Protein AF-A0A9K3LLN4-F1 (afdb_monomer_lite)

Sequence (697 aa):
MDDMETRKLQQKESVYRKLYSSILQKHKGVLQQPEQPSSLSDVDDNVFDAEQQLLNRIFQTEVQNLLLGVGTTAFSFALLRTAKTRAMASVFGEAKAKALVEANVRAKQVGTEGIQNRVAFFVESMFSVWVGYRSYDYASHHRSDASWDAVAEIPLCQGRSRISEALCPEWIETTKTQVPGPFWEALKSGKLRDQRFGRFNLIRSDSEFCRAFPASVAAGDLHTPHKSPALTKVLDNRSAFKLDPKHEQPMGTWTSEEIRDAVDEHVMLTWAPGKARHNVPIITHGEGVYVFDDKGKKYLDWTSQAVCSNIGYTVPDNVVEGTVRQMKELPFIYGGLGITEVRARLASLVSDILPGDLTGMVFPSSGSEANEAAIMCARRYTGKFKVINWYRSYHGGTTNSQQATGDFRRWFGGDNVPGFVKAFAPYPLFWDYAGDNEAERTQMALNMLEEQILNEGPDTIALIQFESVIRGGGVIMPPPGYMQGVRAICDKYDILMHCDEVMVGFGRTGKLFGFQNYEGVIPDIVTAAKGITSAILPLSMMACRKHIMDGFEDKPLGWGSTYQAHPVAMACAYENLKYMIKEDILGHVQELEPVFEDCMRTLTESHPSIKQYRHVGMFGCFDAHLPNGENPQLQHTAVHEAFVKYRMAYTENGLIGLLRAPHLHVAPPLTITKDELLDGFDRQDRALYALDEGLGY

Radius of gyration: 35.05 Å; chains: 1; bounding box: 98×74×72 Å

Foldseek 3Di:
DPPPVVVVVVVVVVVVCCVVVCVCVVCVVVPDDDDDDPDDVVVVVSVVVVVVVVVVVVCVPVVVVVCVVVVVVVVLVVCLVPDDLVRVCVVPNNVVSVVSVVVVVVVVVPDPPVVVVVVVVVVVVVLVVVLVVVLVVVVVPDPDDDDVVNSCPPVSVVDDDPVCVVPDPPNVVVVVPPDDPVVVVCVVVPPPDDDDDPDPPPDDDPPVVVVPPPPPPPDDDDDDDPPPPDCPDPDPPVDDDDDDVVVVDDPPPDDPVNVLVCCLPPNDDDPDDSVCSNPDFAWDAWDFQWTAGPVRFIFGAFCLFVLFLQRTGPQDPQLVVLLVVLCVPPQDDFVVVDDDPLLVLLLVVVCVQAPDQQRFKWKDQAQLQLVVLVQLLLCVLLVAFAEEEEALAARDDDDVRLLNGNDPSVPVVPNPDPRYHYDYACDDDPDFADDPDLVVSLVRSLVRVLVVCVVVDLSRASAYEYACFGPSVFRDHRGACNLVSVVVSCVVSVHFYEHEQQNVACQQQLGNGSQVVHPPHDGQKYKYWRQLLSVPGRMIMITGGPVSNVSPPPHHSPDDDRCMPRSSSSSSSSSSSVVCVVVVLSVLLVVCQVVLVVLQVVLCVVFPQWDDKDDGRQKIKTAGAAPVRHRPDDQPDPDQVLVVQLVVLLVVLRHDYDDGPPMGIGRTHSSDDSVNSVSSSVSSSRSSVSSRVSSPD

Organism: NCBI:txid303405

Structure (mmCIF, N/CA/C/O backbone):
data_AF-A0A9K3LLN4-F1
#
_entry.id   AF-A0A9K3LLN4-F1
#
loop_
_atom_site.group_PDB
_atom_site.id
_atom_site.type_symbol
_atom_site.label_atom_id
_atom_site.label_alt_id
_atom_site.label_comp_id
_atom_site.label_asym_id
_atom_site.label_entity_id
_atom_site.label_seq_id
_atom_site.pdbx_PDB_ins_code
_atom_site.Cartn_x
_atom_site.Cartn_y
_atom_site.Cartn_z
_atom_site.occupancy
_atom_site.B_iso_or_equiv
_atom_site.auth_seq_id
_atom_site.auth_comp_id
_atom_site.auth_asym_id
_atom_site.auth_atom_id
_atom_site.pdbx_PDB_model_num
ATOM 1 N N . MET A 1 1 ? 38.030 -4.067 -28.777 1.00 45.84 1 MET A N 1
ATOM 2 C CA . MET A 1 1 ? 38.423 -2.964 -27.881 1.00 45.84 1 MET A CA 1
ATOM 3 C C . MET A 1 1 ? 38.460 -3.507 -26.455 1.00 45.84 1 MET A C 1
ATOM 5 O O . MET A 1 1 ? 37.719 -3.031 -25.617 1.00 45.84 1 MET A O 1
ATOM 9 N N . ASP A 1 2 ? 39.286 -4.538 -26.214 1.00 53.22 2 ASP A N 1
ATOM 10 C CA . ASP A 1 2 ? 39.353 -5.227 -24.910 1.00 53.22 2 ASP A CA 1
ATOM 11 C C . ASP A 1 2 ? 40.707 -5.941 -24.661 1.00 53.22 2 ASP A C 1
ATOM 13 O O . ASP A 1 2 ? 40.797 -7.010 -24.073 1.00 53.22 2 ASP A O 1
ATOM 17 N N . ASP A 1 3 ? 41.805 -5.359 -25.159 1.00 50.94 3 ASP A N 1
ATOM 18 C CA . ASP A 1 3 ? 43.177 -5.844 -24.884 1.00 50.94 3 ASP A CA 1
ATOM 19 C C . ASP A 1 3 ? 44.032 -4.762 -24.192 1.00 50.94 3 ASP A C 1
ATOM 21 O O . ASP A 1 3 ? 45.150 -5.003 -23.754 1.00 50.94 3 ASP A O 1
ATOM 25 N N . MET A 1 4 ? 43.519 -3.534 -24.039 1.00 41.00 4 MET A N 1
ATOM 26 C CA . MET A 1 4 ? 44.280 -2.434 -23.428 1.00 41.00 4 MET A CA 1
ATOM 27 C C . MET A 1 4 ? 43.935 -2.222 -21.951 1.00 41.00 4 MET A C 1
ATOM 29 O O . MET A 1 4 ? 44.827 -1.935 -21.157 1.00 41.00 4 MET A O 1
ATOM 33 N N . GLU A 1 5 ? 42.668 -2.384 -21.569 1.00 45.88 5 GLU A N 1
ATOM 34 C CA . GLU A 1 5 ? 42.227 -2.346 -20.168 1.00 45.88 5 GLU A CA 1
ATOM 35 C C . GLU A 1 5 ? 42.692 -3.595 -19.418 1.00 45.88 5 GLU A C 1
ATOM 37 O O . GLU A 1 5 ? 43.318 -3.467 -18.369 1.00 45.88 5 GLU A O 1
ATOM 42 N N . THR A 1 6 ? 42.546 -4.780 -20.017 1.00 43.56 6 THR A N 1
ATOM 43 C CA . THR A 1 6 ? 43.042 -6.057 -19.479 1.00 43.56 6 THR A CA 1
ATOM 44 C C . THR A 1 6 ? 44.563 -6.055 -19.311 1.00 43.56 6 THR A C 1
ATOM 46 O O . THR A 1 6 ? 45.062 -6.449 -18.258 1.00 43.56 6 THR A O 1
ATOM 49 N N . ARG A 1 7 ? 45.323 -5.493 -20.267 1.00 44.88 7 ARG A N 1
ATOM 50 C CA . ARG A 1 7 ? 46.773 -5.281 -20.100 1.00 44.88 7 ARG A CA 1
ATOM 51 C C . ARG A 1 7 ? 47.098 -4.248 -19.028 1.00 44.88 7 ARG A C 1
ATOM 53 O O . ARG A 1 7 ? 48.045 -4.459 -18.284 1.00 44.88 7 ARG A O 1
ATOM 60 N N . LYS A 1 8 ? 46.331 -3.161 -18.890 1.00 43.81 8 LYS A N 1
ATOM 61 C CA . LYS A 1 8 ? 46.535 -2.169 -17.816 1.00 43.81 8 LYS A CA 1
ATOM 62 C C . LYS A 1 8 ? 46.208 -2.735 -16.432 1.00 43.81 8 LYS A C 1
ATOM 64 O O . LYS A 1 8 ? 46.910 -2.405 -15.479 1.00 43.81 8 LYS A O 1
ATOM 69 N N . LEU A 1 9 ? 45.202 -3.599 -16.319 1.00 41.81 9 LEU A N 1
ATOM 70 C CA . LEU A 1 9 ? 44.839 -4.310 -15.091 1.00 41.81 9 LEU A CA 1
ATOM 71 C C . LEU A 1 9 ? 45.871 -5.382 -14.738 1.00 41.81 9 LEU A C 1
ATOM 73 O O . LEU A 1 9 ? 46.361 -5.373 -13.617 1.00 41.81 9 LEU A O 1
ATOM 77 N N . GLN A 1 10 ? 46.315 -6.203 -15.694 1.00 42.91 10 GLN A N 1
ATOM 78 C CA . GLN A 1 10 ? 47.393 -7.179 -15.481 1.00 42.91 10 GLN A CA 1
ATOM 79 C C . GLN A 1 10 ? 48.743 -6.508 -15.188 1.00 42.91 10 GLN A C 1
ATOM 81 O O . GLN A 1 10 ? 49.535 -7.016 -14.397 1.00 42.91 10 GLN A O 1
ATOM 86 N N . GLN A 1 11 ? 49.013 -5.337 -15.773 1.00 42.19 11 GLN A N 1
ATOM 87 C CA . GLN A 1 11 ? 50.222 -4.560 -15.503 1.00 42.19 11 GLN A CA 1
ATOM 88 C C . GLN A 1 11 ? 50.150 -3.873 -14.131 1.00 42.19 11 GLN A C 1
ATOM 90 O O . GLN A 1 11 ? 51.150 -3.863 -13.418 1.00 42.19 11 GLN A O 1
ATOM 95 N N . LYS A 1 12 ? 48.974 -3.392 -13.701 1.00 39.78 12 LYS A N 1
ATOM 96 C CA . LYS A 1 12 ? 48.747 -2.925 -12.323 1.00 39.78 12 LYS A CA 1
ATOM 97 C C . LYS A 1 12 ? 48.844 -4.073 -11.320 1.00 39.78 12 LYS A C 1
ATOM 99 O O . LYS A 1 12 ? 49.557 -3.927 -10.337 1.00 39.78 12 LYS A O 1
ATOM 104 N N . GLU A 1 13 ? 48.230 -5.224 -11.577 1.00 40.66 13 GLU A N 1
ATOM 105 C CA . GLU A 1 13 ? 48.307 -6.403 -10.706 1.00 40.66 13 GLU A CA 1
ATOM 106 C C . GLU A 1 13 ? 49.742 -6.952 -10.629 1.00 40.66 13 GLU A C 1
ATOM 108 O O . GLU A 1 13 ? 50.214 -7.300 -9.552 1.00 40.66 13 GLU A O 1
ATOM 113 N N . SER A 1 14 ? 50.493 -6.939 -11.735 1.00 39.62 14 SER A N 1
ATOM 114 C CA . SER A 1 14 ? 51.924 -7.276 -11.773 1.00 39.62 14 SER A CA 1
ATOM 115 C C . SER A 1 14 ? 52.773 -6.307 -10.944 1.00 39.62 14 SER A C 1
ATOM 117 O O . SER A 1 14 ? 53.675 -6.739 -10.223 1.00 39.62 14 SER A O 1
ATOM 119 N N . VAL A 1 15 ? 52.475 -5.005 -11.006 1.00 41.75 15 VAL A N 1
ATOM 120 C CA . VAL A 1 15 ? 53.147 -3.970 -10.208 1.00 41.75 15 VAL A CA 1
ATOM 121 C C . VAL A 1 15 ? 52.791 -4.121 -8.731 1.00 41.75 15 VAL A C 1
ATOM 123 O O . VAL A 1 15 ? 53.699 -4.108 -7.909 1.00 41.75 15 VAL A O 1
ATOM 126 N N . TYR A 1 16 ? 51.524 -4.362 -8.386 1.00 37.97 16 TYR A N 1
ATOM 127 C CA . TYR A 1 16 ? 51.094 -4.602 -7.007 1.00 37.97 16 TYR A CA 1
ATOM 128 C C . TYR A 1 16 ? 51.654 -5.910 -6.447 1.00 37.97 16 TYR A C 1
ATOM 130 O O . TYR A 1 16 ? 52.176 -5.900 -5.340 1.00 37.97 16 TYR A O 1
ATOM 138 N N . ARG A 1 17 ? 51.671 -7.012 -7.209 1.00 41.34 17 ARG A N 1
ATOM 139 C CA . ARG A 1 17 ? 52.311 -8.270 -6.788 1.00 41.34 17 ARG A CA 1
ATOM 140 C C . ARG A 1 17 ? 53.820 -8.115 -6.636 1.00 41.34 17 ARG A C 1
ATOM 142 O O . ARG A 1 17 ? 54.366 -8.641 -5.673 1.00 41.34 17 ARG A O 1
ATOM 149 N N . LYS A 1 18 ? 54.509 -7.379 -7.518 1.00 42.81 18 LYS A N 1
ATOM 150 C CA . LYS A 1 18 ? 55.945 -7.073 -7.361 1.00 42.81 18 LYS A CA 1
ATOM 151 C C . LYS A 1 18 ? 56.214 -6.153 -6.175 1.00 42.81 18 LYS A C 1
ATOM 153 O O . LYS A 1 18 ? 57.194 -6.374 -5.474 1.00 42.81 18 LYS A O 1
ATOM 158 N N . LEU A 1 19 ? 55.356 -5.165 -5.925 1.00 39.47 19 LEU A N 1
ATOM 159 C CA . LEU A 1 19 ? 55.466 -4.255 -4.786 1.00 39.47 19 LEU A CA 1
ATOM 160 C C . LEU A 1 19 ? 55.216 -5.007 -3.473 1.00 39.47 19 LEU A C 1
ATOM 162 O O . LEU A 1 19 ? 56.023 -4.909 -2.559 1.00 39.47 19 LEU A O 1
ATOM 166 N N . TYR A 1 20 ? 54.181 -5.845 -3.421 1.00 39.69 20 TYR A N 1
ATOM 167 C CA . TYR A 1 20 ? 53.827 -6.673 -2.269 1.00 39.69 20 TYR A CA 1
ATOM 168 C C . TYR A 1 20 ? 54.875 -7.761 -1.996 1.00 39.69 20 TYR A C 1
ATOM 170 O O . TYR A 1 20 ? 55.318 -7.924 -0.864 1.00 39.69 2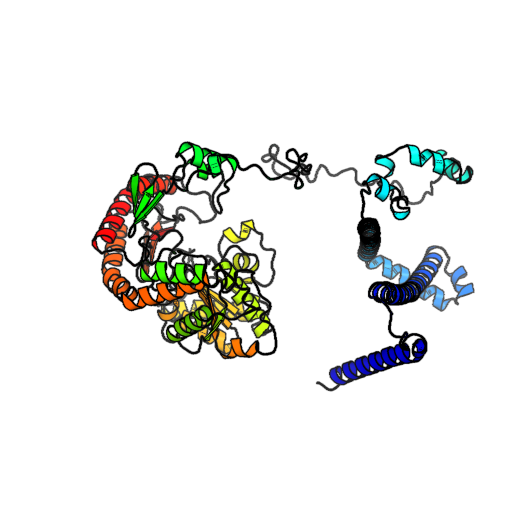0 TYR A O 1
ATOM 178 N N . SER A 1 21 ? 55.371 -8.437 -3.039 1.00 42.38 21 SER A N 1
ATOM 179 C CA . SER A 1 21 ? 56.458 -9.422 -2.918 1.00 42.38 21 SER A CA 1
ATOM 180 C C . SER A 1 21 ? 57.780 -8.759 -2.526 1.00 42.38 21 SER A C 1
ATOM 182 O O . SER A 1 21 ? 58.512 -9.313 -1.719 1.00 42.38 21 SER A O 1
ATOM 184 N N . SER A 1 22 ? 58.078 -7.559 -3.038 1.00 43.12 22 SER A N 1
ATOM 185 C CA . SER A 1 22 ? 59.253 -6.765 -2.650 1.00 43.12 22 SER A CA 1
ATOM 186 C C . SER A 1 22 ? 59.165 -6.315 -1.193 1.00 43.12 22 SER A C 1
ATOM 188 O O . SER A 1 22 ? 60.145 -6.430 -0.468 1.00 43.12 22 SER A O 1
ATOM 190 N N . ILE A 1 23 ? 57.987 -5.894 -0.724 1.00 40.91 23 ILE A N 1
ATOM 191 C CA . ILE A 1 23 ? 57.738 -5.556 0.683 1.00 40.91 23 ILE A CA 1
ATOM 192 C C . ILE A 1 23 ? 57.921 -6.803 1.566 1.00 40.91 23 ILE A C 1
ATOM 194 O O . ILE A 1 23 ? 58.717 -6.771 2.501 1.00 40.91 23 ILE A O 1
ATOM 198 N N . LEU A 1 24 ? 57.299 -7.935 1.223 1.00 41.50 24 LEU A N 1
ATOM 199 C CA . LEU A 1 24 ? 57.447 -9.195 1.966 1.00 41.50 24 LEU A CA 1
ATOM 200 C C . LEU A 1 24 ? 58.887 -9.730 1.967 1.00 41.50 24 LEU A C 1
ATOM 202 O O . LEU A 1 24 ? 59.358 -10.246 2.975 1.00 41.50 24 LEU A O 1
ATOM 206 N N . GLN A 1 25 ? 59.617 -9.592 0.859 1.00 45.81 25 GLN A N 1
ATOM 207 C CA . GLN A 1 25 ? 60.992 -10.075 0.726 1.00 45.81 25 GLN A CA 1
ATOM 208 C C . GLN A 1 25 ? 62.002 -9.146 1.423 1.00 45.81 25 GLN A C 1
ATOM 210 O O . GLN A 1 25 ? 62.984 -9.628 1.984 1.00 45.81 25 GLN A O 1
ATOM 215 N N . LYS A 1 26 ? 61.742 -7.831 1.449 1.00 41.00 26 LYS A N 1
ATOM 216 C CA . LYS A 1 26 ? 62.571 -6.810 2.119 1.00 41.00 26 LYS A CA 1
ATOM 217 C C . LYS A 1 26 ? 62.335 -6.758 3.634 1.00 41.00 26 LYS A C 1
ATOM 219 O O . LYS A 1 26 ? 63.223 -6.335 4.368 1.00 41.00 26 LYS A O 1
ATOM 224 N N . HIS A 1 27 ? 61.186 -7.254 4.095 1.00 43.16 27 HIS A N 1
ATOM 225 C CA . HIS A 1 27 ? 60.826 -7.383 5.511 1.00 43.16 27 HIS A CA 1
ATOM 226 C C . HIS A 1 27 ? 60.763 -8.848 5.991 1.00 43.16 27 HIS A C 1
ATOM 228 O O . HIS A 1 27 ? 60.268 -9.133 7.078 1.00 43.16 27 HIS A O 1
ATOM 234 N N . LYS A 1 28 ? 61.340 -9.783 5.217 1.00 40.53 28 LYS A N 1
ATOM 235 C CA . LYS A 1 28 ? 61.323 -11.235 5.477 1.00 40.53 28 LYS A CA 1
ATOM 236 C C . LYS A 1 28 ? 61.975 -11.644 6.806 1.00 40.53 28 LYS A C 1
ATOM 238 O O . LYS A 1 28 ? 61.633 -12.688 7.344 1.00 40.53 28 LYS A O 1
ATOM 243 N N . GLY A 1 29 ? 62.883 -10.825 7.341 1.00 44.72 29 GLY A N 1
ATOM 244 C CA . GLY A 1 29 ? 63.505 -11.031 8.657 1.00 44.72 29 GLY A CA 1
ATOM 245 C C . GLY A 1 29 ? 62.633 -10.632 9.854 1.00 44.72 29 GLY A C 1
ATOM 246 O O . GLY A 1 29 ? 63.043 -10.863 10.981 1.00 44.72 29 GLY A O 1
ATOM 247 N N . VAL A 1 30 ? 61.457 -10.036 9.619 1.00 44.38 30 VAL A N 1
ATOM 248 C CA . VAL A 1 30 ? 60.496 -9.634 10.667 1.00 44.38 30 VAL A CA 1
ATOM 249 C C . VAL A 1 30 ? 59.235 -10.514 10.644 1.00 44.38 30 VAL A C 1
ATOM 251 O O . VAL A 1 30 ? 58.499 -10.561 11.616 1.00 44.38 30 VAL A O 1
ATOM 254 N N . LEU A 1 31 ? 59.011 -11.279 9.566 1.00 42.66 31 LEU A N 1
ATOM 255 C CA . LEU A 1 31 ? 57.914 -12.254 9.446 1.00 42.66 31 LEU A CA 1
ATOM 256 C C . LEU A 1 31 ? 58.374 -13.711 9.666 1.00 42.66 31 LEU A C 1
ATOM 258 O O . LEU A 1 31 ? 57.793 -14.635 9.096 1.00 42.66 31 LEU A O 1
ATOM 262 N N . GLN A 1 32 ? 59.426 -13.943 10.460 1.00 41.88 32 GLN A N 1
ATOM 263 C CA . GLN A 1 32 ? 59.764 -15.291 10.932 1.00 41.88 32 GLN A CA 1
ATOM 264 C C . GLN A 1 32 ? 59.151 -15.541 12.311 1.00 41.88 32 GLN A C 1
ATOM 266 O O . GLN A 1 32 ? 59.236 -14.700 13.197 1.00 41.88 32 GLN A O 1
ATOM 271 N N . GLN A 1 33 ? 58.491 -16.698 12.410 1.00 49.41 33 GLN A N 1
ATOM 272 C CA . GLN A 1 33 ? 57.628 -17.149 13.502 1.00 49.41 33 GLN A CA 1
ATOM 273 C C . GLN A 1 33 ? 58.242 -16.890 14.887 1.00 49.41 33 GLN A C 1
ATOM 275 O O . GLN A 1 33 ? 59.347 -17.382 15.132 1.00 49.41 33 GLN A O 1
ATOM 280 N N . PRO A 1 34 ? 57.545 -16.196 15.808 1.00 37.59 34 PRO A N 1
ATOM 281 C CA . PRO A 1 34 ? 57.909 -16.282 17.208 1.00 37.59 34 PRO A CA 1
ATOM 282 C C . PRO A 1 34 ? 57.614 -17.704 17.696 1.00 37.59 34 PRO A C 1
ATOM 284 O O . PRO A 1 34 ? 56.634 -18.330 17.281 1.00 37.59 34 PRO A O 1
ATOM 287 N N . GLU A 1 35 ? 58.494 -18.220 18.549 1.00 45.16 35 GLU A N 1
ATOM 288 C CA . GLU A 1 35 ? 58.287 -19.450 19.314 1.00 45.16 35 GLU A CA 1
ATOM 289 C C . GLU A 1 35 ? 56.880 -19.473 19.931 1.00 45.16 35 GLU A C 1
ATOM 291 O O . GLU A 1 35 ? 56.334 -18.422 20.271 1.00 45.16 35 GLU A O 1
ATOM 296 N N . GLN A 1 36 ? 56.276 -20.665 20.044 1.00 39.28 36 GLN A N 1
ATOM 297 C CA . GLN A 1 36 ? 54.913 -20.802 20.562 1.00 39.28 36 GLN A CA 1
ATOM 298 C C . GLN A 1 36 ? 54.763 -20.050 21.898 1.00 39.28 36 GLN A C 1
ATOM 300 O O . GLN A 1 36 ? 55.460 -20.394 22.856 1.00 39.28 36 GLN A O 1
ATOM 305 N N . PRO A 1 37 ? 53.866 -19.049 21.977 1.00 41.31 37 PRO A N 1
ATOM 306 C CA . PRO A 1 37 ? 53.702 -18.265 23.187 1.00 41.31 37 PRO A CA 1
ATOM 307 C C . PRO A 1 37 ? 53.102 -19.138 24.284 1.00 41.31 37 PRO A C 1
ATOM 309 O O . PRO A 1 37 ? 52.173 -19.914 24.052 1.00 41.31 37 PRO A O 1
ATOM 312 N N . SER A 1 38 ? 53.632 -19.010 25.496 1.00 45.72 38 SER A N 1
ATOM 313 C CA . SER A 1 38 ? 53.190 -19.778 26.661 1.00 45.72 38 SER A CA 1
ATOM 314 C C . SER A 1 38 ? 51.865 -19.273 27.256 1.00 45.72 38 SER A C 1
ATOM 316 O O . SER A 1 38 ? 51.318 -19.947 28.131 1.00 45.72 38 SER A O 1
ATOM 318 N N . SER A 1 39 ? 51.310 -18.142 26.783 1.00 41.19 39 SER A N 1
ATOM 319 C CA . SER A 1 39 ? 49.963 -17.671 27.145 1.00 41.19 39 SER A CA 1
ATOM 320 C C . SER A 1 39 ? 49.337 -16.682 26.135 1.00 41.19 39 SER A C 1
ATOM 322 O O . SER A 1 39 ? 50.029 -16.083 25.315 1.00 41.19 39 SER A O 1
ATOM 324 N N . LEU A 1 40 ? 48.007 -16.512 26.204 1.00 35.72 40 LEU A N 1
ATOM 325 C CA . LEU A 1 40 ? 47.181 -15.703 25.286 1.00 35.72 40 LEU A CA 1
ATOM 326 C C . LEU A 1 40 ? 47.374 -14.178 25.398 1.00 35.72 40 LEU A C 1
ATOM 328 O O . LEU A 1 40 ? 46.961 -13.474 24.485 1.00 35.72 40 LEU A O 1
ATOM 332 N N . SER A 1 41 ? 47.994 -13.658 26.462 1.00 41.00 41 SER A N 1
ATOM 333 C CA . SER A 1 41 ? 48.254 -12.214 26.593 1.00 41.00 41 SER A CA 1
ATOM 334 C C . SER A 1 41 ? 49.433 -11.727 25.746 1.00 41.00 41 SER A C 1
ATOM 336 O O . SER A 1 41 ? 49.483 -10.555 25.406 1.00 41.00 41 SER A O 1
ATOM 338 N N . ASP A 1 42 ? 50.347 -12.618 25.346 1.00 38.88 42 ASP A N 1
ATOM 339 C CA . ASP A 1 42 ? 51.563 -12.247 24.600 1.00 38.88 42 ASP A CA 1
ATOM 340 C C . ASP A 1 42 ? 51.350 -12.189 23.068 1.00 38.88 42 ASP A C 1
ATOM 342 O O . ASP A 1 42 ? 52.259 -11.829 22.313 1.00 38.88 42 ASP A O 1
ATOM 346 N N . VAL A 1 43 ? 50.156 -12.560 22.587 1.00 39.09 43 VAL A N 1
ATOM 347 C CA . VAL A 1 43 ? 49.797 -12.583 21.155 1.00 39.09 43 VAL A CA 1
ATOM 348 C C . VAL A 1 43 ? 49.253 -11.230 20.678 1.00 39.09 43 VAL A C 1
ATOM 350 O O . VAL A 1 43 ? 49.524 -10.849 19.541 1.00 39.09 43 VAL A O 1
ATOM 353 N N . ASP A 1 44 ? 48.556 -10.480 21.536 1.00 42.16 44 ASP A N 1
ATOM 354 C CA . ASP A 1 44 ? 47.950 -9.193 21.164 1.00 42.16 44 ASP A CA 1
ATOM 355 C C . ASP A 1 44 ? 48.986 -8.054 21.099 1.00 42.16 44 ASP A C 1
ATOM 357 O O . ASP A 1 44 ? 48.994 -7.284 20.136 1.00 42.16 44 ASP A O 1
ATOM 361 N N . ASP A 1 45 ? 49.938 -8.000 22.036 1.00 39.88 45 ASP A N 1
ATOM 362 C CA . ASP A 1 45 ? 50.925 -6.909 22.101 1.00 39.88 45 ASP A CA 1
ATOM 363 C C . ASP A 1 45 ? 51.927 -6.936 20.927 1.00 39.88 45 ASP A C 1
ATOM 365 O O . ASP A 1 45 ? 52.300 -5.896 20.380 1.00 39.88 45 ASP A O 1
ATOM 369 N N . ASN A 1 46 ? 52.317 -8.128 20.461 1.00 40.50 46 ASN A N 1
ATOM 370 C CA . ASN A 1 46 ? 53.291 -8.280 19.371 1.00 40.50 46 ASN A CA 1
ATOM 371 C C . ASN A 1 46 ? 52.700 -8.013 17.974 1.00 40.50 46 ASN A C 1
ATOM 373 O O . ASN A 1 46 ? 53.413 -7.565 17.071 1.00 40.50 46 ASN A O 1
ATOM 377 N N . VAL A 1 47 ? 51.404 -8.276 17.775 1.00 40.38 47 VAL A N 1
ATOM 378 C CA . VAL A 1 47 ? 50.694 -7.962 16.520 1.00 40.38 47 VAL A CA 1
ATOM 379 C C . VAL A 1 47 ? 50.413 -6.460 16.435 1.00 40.38 47 VAL A C 1
ATOM 381 O O . VAL A 1 47 ? 50.603 -5.852 15.378 1.00 40.38 47 VAL A O 1
ATOM 384 N N . PHE A 1 48 ? 50.070 -5.841 17.564 1.00 41.50 48 PHE A N 1
ATOM 385 C CA . PHE A 1 48 ? 49.791 -4.412 17.660 1.00 41.50 48 PHE A CA 1
ATOM 386 C C . PHE A 1 48 ? 51.035 -3.537 17.407 1.00 41.50 48 PHE A C 1
ATOM 388 O O . PHE A 1 48 ? 50.965 -2.547 16.669 1.00 41.50 48 PHE A O 1
ATOM 395 N N . ASP A 1 49 ? 52.208 -3.936 17.912 1.00 42.72 49 ASP A N 1
ATOM 396 C CA . ASP A 1 49 ? 53.472 -3.221 17.671 1.00 42.72 49 ASP A CA 1
ATOM 397 C C . ASP A 1 49 ? 53.943 -3.300 16.204 1.00 42.72 49 ASP A C 1
ATOM 399 O O . ASP A 1 49 ? 54.518 -2.344 15.662 1.00 42.72 49 ASP A O 1
ATOM 403 N N . ALA A 1 50 ? 53.657 -4.409 15.514 1.00 42.38 50 ALA A N 1
ATOM 404 C CA . ALA A 1 50 ? 53.975 -4.577 14.097 1.00 42.38 50 ALA A CA 1
ATOM 405 C C . ALA A 1 50 ? 53.087 -3.700 13.188 1.00 42.38 50 ALA A C 1
ATOM 407 O O . ALA A 1 50 ? 53.582 -3.109 12.219 1.00 42.38 50 ALA A O 1
ATOM 408 N N . GLU A 1 51 ? 51.801 -3.550 13.518 1.00 41.44 51 GLU A N 1
ATOM 409 C CA . GLU A 1 51 ? 50.868 -2.665 12.805 1.00 41.44 51 GLU A CA 1
ATOM 410 C C . GLU A 1 51 ? 51.184 -1.173 13.036 1.00 41.44 51 GLU A C 1
ATOM 412 O O . GLU A 1 51 ? 51.198 -0.383 12.083 1.00 41.44 51 GLU A O 1
ATOM 417 N N . GLN A 1 52 ? 51.558 -0.792 14.264 1.00 42.12 52 GLN A N 1
ATOM 418 C CA . GLN A 1 52 ? 52.034 0.555 14.624 1.00 42.12 52 GLN A CA 1
ATOM 419 C C . GLN A 1 52 ? 53.273 0.991 13.820 1.00 42.12 52 GLN A C 1
ATOM 421 O O . GLN A 1 52 ? 53.348 2.125 13.329 1.00 42.12 52 GLN A O 1
ATOM 426 N N . GLN A 1 53 ? 54.256 0.103 13.638 1.00 43.66 53 GLN A N 1
ATOM 427 C CA . GLN A 1 53 ? 55.484 0.425 12.898 1.00 43.66 53 GLN A CA 1
ATOM 428 C C . GLN A 1 53 ? 55.262 0.552 11.382 1.00 43.66 53 GLN A C 1
ATOM 430 O O . GLN A 1 53 ? 55.933 1.361 10.725 1.00 43.66 53 GLN A O 1
ATOM 435 N N . LEU A 1 54 ? 54.309 -0.200 10.822 1.00 41.09 54 LEU A N 1
ATOM 436 C CA . LEU A 1 54 ? 53.928 -0.119 9.411 1.00 41.09 54 LEU A CA 1
ATOM 437 C C . LEU A 1 54 ? 53.186 1.193 9.106 1.00 41.09 54 LEU A C 1
ATOM 439 O O . LEU A 1 54 ? 53.536 1.894 8.151 1.00 41.09 54 LEU A O 1
ATOM 443 N N . LEU A 1 55 ? 52.231 1.573 9.960 1.00 38.44 55 LEU A N 1
ATOM 444 C CA . LEU A 1 55 ? 51.474 2.822 9.839 1.00 38.44 55 LEU A CA 1
ATOM 445 C C . LEU A 1 55 ? 52.373 4.062 9.970 1.00 38.44 55 LEU A C 1
ATOM 447 O O . LEU A 1 55 ? 52.273 4.979 9.153 1.00 38.44 55 LEU A O 1
ATOM 451 N N . ASN A 1 56 ? 53.326 4.066 10.909 1.00 41.94 56 ASN A N 1
ATOM 452 C CA . ASN A 1 56 ? 54.264 5.182 11.082 1.00 41.94 56 ASN A CA 1
ATOM 453 C C . ASN A 1 56 ? 55.185 5.409 9.864 1.00 41.94 56 ASN A C 1
ATOM 455 O O . ASN A 1 56 ? 55.515 6.555 9.546 1.00 41.94 56 ASN A O 1
ATOM 459 N N . ARG A 1 57 ? 55.579 4.357 9.129 1.00 40.03 57 ARG A N 1
ATOM 460 C CA . ARG A 1 57 ? 56.412 4.512 7.915 1.00 40.03 57 ARG A CA 1
ATOM 461 C C . ARG A 1 57 ? 55.617 4.932 6.681 1.00 40.03 57 ARG A C 1
ATOM 463 O O . ARG A 1 57 ? 56.145 5.697 5.869 1.00 40.03 57 ARG A O 1
ATOM 470 N N . ILE A 1 58 ? 54.362 4.497 6.551 1.00 38.41 58 ILE A N 1
ATOM 471 C CA . ILE A 1 58 ? 53.442 4.990 5.511 1.00 38.41 58 ILE A CA 1
ATOM 472 C C . ILE A 1 58 ? 53.203 6.494 5.712 1.00 38.41 58 ILE A C 1
ATOM 474 O O . ILE A 1 58 ? 53.341 7.273 4.768 1.00 38.41 58 ILE A O 1
ATOM 478 N N . PHE A 1 59 ? 52.978 6.915 6.961 1.00 37.25 59 PHE A N 1
ATOM 479 C CA . PHE A 1 59 ? 52.768 8.316 7.325 1.00 37.25 59 PHE A CA 1
ATOM 480 C C . PHE A 1 59 ? 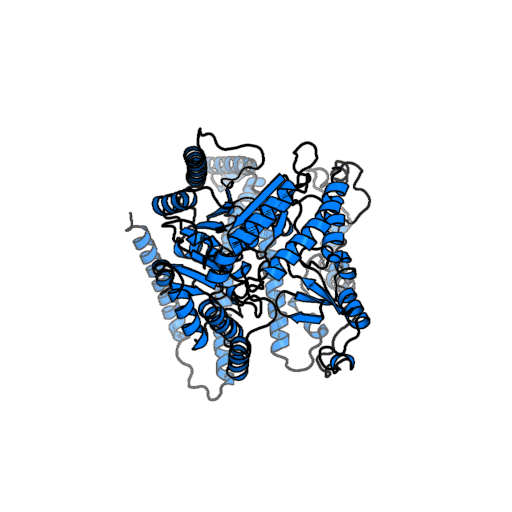53.992 9.199 7.029 1.00 37.25 59 PHE A C 1
ATOM 482 O O . PHE A 1 59 ? 53.847 10.277 6.463 1.00 37.25 59 PHE A O 1
ATOM 489 N N . GLN A 1 60 ? 55.215 8.743 7.328 1.00 39.88 60 GLN A N 1
ATOM 490 C CA . GLN A 1 60 ? 56.425 9.521 7.025 1.00 39.88 60 GLN A CA 1
ATOM 491 C C . GLN A 1 60 ? 56.719 9.649 5.520 1.00 39.88 60 GLN A C 1
ATOM 493 O O . GLN A 1 60 ? 57.186 10.700 5.086 1.00 39.88 60 GLN A O 1
ATOM 498 N N . THR A 1 61 ? 56.429 8.620 4.718 1.00 37.78 61 THR A N 1
ATOM 499 C CA . THR A 1 61 ? 56.833 8.573 3.299 1.00 37.78 61 THR A CA 1
ATOM 500 C C . THR A 1 61 ? 55.841 9.296 2.377 1.00 37.78 61 THR A C 1
ATOM 502 O O . THR A 1 61 ? 56.251 10.020 1.470 1.00 37.78 61 THR A O 1
ATOM 505 N N . GLU A 1 62 ? 54.534 9.159 2.614 1.00 38.44 62 GLU A N 1
ATOM 506 C CA . GLU A 1 62 ? 53.489 9.817 1.810 1.00 38.44 62 GLU A CA 1
ATOM 507 C C . GLU A 1 62 ? 53.370 11.314 2.149 1.00 38.44 62 GLU A C 1
ATOM 509 O O . GLU A 1 62 ? 53.282 12.151 1.248 1.00 38.44 62 GLU A O 1
ATOM 514 N N . VAL A 1 63 ? 53.478 11.686 3.433 1.00 39.66 63 VAL A N 1
ATOM 515 C CA . VAL A 1 63 ? 53.391 13.089 3.879 1.00 39.66 63 VAL A CA 1
ATOM 516 C C . VAL A 1 63 ? 54.638 13.893 3.484 1.00 39.66 63 VAL A C 1
ATOM 518 O O . VAL A 1 63 ? 54.497 15.045 3.073 1.00 39.66 63 VAL A O 1
ATOM 521 N N . GLN A 1 64 ? 55.850 13.313 3.503 1.00 36.38 64 GLN A N 1
ATOM 522 C CA . GLN A 1 64 ? 57.046 13.998 2.978 1.00 36.38 64 GLN A CA 1
ATOM 523 C C . GLN A 1 64 ? 56.969 14.241 1.467 1.00 36.38 64 GLN A C 1
ATOM 525 O O . GLN A 1 64 ? 57.338 15.325 1.016 1.00 36.38 64 GLN A O 1
ATOM 530 N N . ASN A 1 65 ? 56.461 13.284 0.684 1.00 34.78 65 ASN A N 1
ATOM 531 C CA . ASN A 1 65 ? 56.319 13.442 -0.767 1.00 34.78 65 ASN A CA 1
ATOM 532 C C . ASN A 1 65 ? 55.246 14.484 -1.134 1.00 34.78 65 ASN A C 1
ATOM 534 O O . ASN A 1 65 ? 55.445 15.269 -2.066 1.00 34.78 65 ASN A O 1
ATOM 538 N N . LEU A 1 66 ? 54.159 14.571 -0.355 1.00 34.94 66 LEU A N 1
ATOM 539 C CA . LEU A 1 66 ? 53.138 15.612 -0.505 1.00 34.94 66 LEU A CA 1
ATOM 540 C C . LEU A 1 66 ? 53.677 17.004 -0.116 1.00 34.94 66 LEU A C 1
ATOM 542 O O . LEU A 1 66 ? 53.461 17.980 -0.835 1.00 34.94 66 LEU A O 1
ATOM 546 N N . LEU A 1 67 ? 54.438 17.102 0.980 1.00 34.78 67 LEU A N 1
ATOM 547 C CA . LEU A 1 67 ? 55.052 18.356 1.440 1.00 34.78 67 LEU A CA 1
ATOM 548 C C . LEU A 1 67 ? 56.176 18.847 0.510 1.00 34.78 67 LEU A C 1
ATOM 550 O O . LEU A 1 67 ? 56.296 20.054 0.293 1.00 34.78 67 LEU A O 1
ATOM 554 N N . LEU A 1 68 ? 56.959 17.948 -0.098 1.00 34.53 68 LEU A N 1
ATOM 555 C CA . LEU A 1 68 ? 57.993 18.290 -1.088 1.00 34.53 68 LEU A CA 1
ATOM 556 C C . LEU A 1 68 ? 57.392 18.798 -2.409 1.00 34.53 68 LEU A C 1
ATOM 558 O O . LEU A 1 68 ? 57.923 19.749 -2.993 1.00 34.53 68 LEU A O 1
ATOM 562 N N . GLY A 1 69 ? 56.261 18.235 -2.853 1.00 34.66 69 GLY A N 1
ATOM 563 C CA . GLY A 1 69 ? 55.535 18.714 -4.037 1.00 34.66 69 GLY A CA 1
ATOM 564 C C . GLY A 1 69 ? 54.823 20.058 -3.815 1.00 34.66 69 GLY A C 1
ATOM 565 O O . GLY A 1 69 ? 54.822 20.927 -4.691 1.00 34.66 69 GLY A O 1
ATOM 566 N N . VAL A 1 70 ? 54.277 20.286 -2.617 1.00 37.16 70 VAL A N 1
ATOM 567 C CA . VAL A 1 70 ? 53.594 21.544 -2.262 1.00 37.16 70 VAL A CA 1
ATOM 568 C C . VAL A 1 70 ? 54.600 22.665 -1.959 1.00 37.16 70 VAL A C 1
ATOM 570 O O . VAL A 1 70 ? 54.396 23.807 -2.377 1.00 37.16 70 VAL A O 1
ATOM 573 N N . GLY A 1 71 ? 55.729 22.350 -1.317 1.00 33.25 71 GLY A N 1
ATOM 574 C CA . GLY A 1 71 ? 56.774 23.318 -0.967 1.00 33.25 71 GLY A CA 1
ATOM 575 C C . GLY A 1 71 ? 57.531 23.881 -2.176 1.00 33.25 71 GLY A C 1
ATOM 576 O O . GLY A 1 71 ? 57.758 25.088 -2.256 1.00 33.25 71 GLY A O 1
ATOM 577 N N . THR A 1 72 ? 57.860 23.044 -3.166 1.00 35.38 72 THR A N 1
ATOM 578 C CA . THR A 1 72 ? 58.525 23.484 -4.413 1.00 35.38 72 THR A CA 1
ATOM 579 C C . THR A 1 72 ? 57.625 24.365 -5.281 1.00 35.38 72 THR A C 1
ATOM 581 O O . THR A 1 72 ? 58.089 25.348 -5.867 1.00 35.38 72 THR A O 1
ATOM 584 N N . THR A 1 73 ? 56.324 24.075 -5.303 1.00 38.53 73 THR A N 1
ATOM 585 C CA . THR A 1 73 ? 55.310 24.875 -6.004 1.00 38.53 73 THR A CA 1
ATOM 586 C C . THR A 1 73 ? 55.084 26.222 -5.307 1.00 38.53 73 THR A C 1
ATOM 588 O O . THR A 1 73 ? 55.111 27.265 -5.960 1.00 38.53 73 THR A O 1
ATOM 591 N N . ALA A 1 74 ? 54.969 26.246 -3.974 1.00 36.53 74 ALA A N 1
ATOM 592 C CA . ALA A 1 74 ? 54.804 27.479 -3.197 1.00 36.53 74 ALA A CA 1
ATOM 593 C C . ALA A 1 74 ? 56.028 28.414 -3.274 1.00 36.53 74 ALA A C 1
ATOM 595 O O . ALA A 1 74 ? 55.866 29.627 -3.416 1.00 36.53 74 ALA A O 1
ATOM 596 N N . PHE A 1 75 ? 57.249 27.867 -3.246 1.00 37.47 75 PHE A N 1
ATOM 597 C CA . PHE A 1 75 ? 58.491 28.649 -3.332 1.00 37.47 75 PHE A CA 1
ATOM 598 C C . PHE A 1 75 ? 58.692 29.260 -4.729 1.00 37.47 75 PHE A C 1
ATOM 600 O O . PHE A 1 75 ? 59.063 30.428 -4.865 1.00 37.47 75 PHE A O 1
ATOM 607 N N . SER A 1 76 ? 58.347 28.497 -5.772 1.00 38.75 76 SER A N 1
ATOM 608 C CA . SER A 1 76 ? 58.374 28.946 -7.168 1.00 38.75 76 SER A CA 1
ATOM 609 C C . SER A 1 76 ? 57.343 30.058 -7.424 1.00 38.75 76 SER A C 1
ATOM 611 O O . SER A 1 76 ? 57.656 31.057 -8.073 1.00 38.75 76 SER A O 1
ATOM 613 N N . PHE A 1 77 ? 56.138 29.951 -6.846 1.00 41.81 77 PHE A N 1
ATOM 614 C CA . PHE A 1 77 ? 55.098 30.988 -6.920 1.00 41.81 77 PHE A CA 1
ATOM 615 C C . PHE A 1 77 ? 55.421 32.243 -6.095 1.00 41.81 77 PHE A C 1
ATOM 617 O O . PHE A 1 77 ? 55.096 33.353 -6.521 1.00 41.81 77 PHE A O 1
ATOM 624 N N . ALA A 1 78 ? 56.087 32.102 -4.946 1.00 41.44 78 ALA A N 1
ATOM 625 C CA . ALA A 1 78 ? 56.521 33.232 -4.125 1.00 41.44 78 ALA A CA 1
ATOM 626 C C . ALA A 1 78 ? 57.594 34.087 -4.826 1.00 41.44 78 ALA A C 1
ATOM 628 O O . ALA A 1 78 ? 57.487 35.319 -4.825 1.00 41.44 78 ALA A O 1
ATOM 629 N N . LEU A 1 79 ? 58.567 33.452 -5.496 1.00 41.03 79 LEU A N 1
ATOM 630 C CA . LEU A 1 79 ? 59.567 34.138 -6.327 1.00 41.03 79 LEU A CA 1
ATOM 631 C C . LEU A 1 79 ? 58.927 34.837 -7.538 1.00 41.03 79 LEU A C 1
ATOM 633 O O . LEU A 1 79 ? 59.234 35.997 -7.816 1.00 41.03 79 LEU A O 1
ATOM 637 N N . LEU A 1 80 ? 57.975 34.177 -8.207 1.00 42.56 80 LEU A N 1
ATOM 638 C CA . LEU A 1 80 ? 57.225 34.733 -9.342 1.00 42.56 80 LEU A CA 1
ATOM 639 C C . LEU A 1 80 ? 56.374 35.955 -8.992 1.00 42.56 80 LEU A C 1
ATOM 641 O O . LEU A 1 80 ? 56.101 36.796 -9.850 1.00 42.56 80 LEU A O 1
ATOM 645 N N . ARG A 1 81 ? 55.929 36.045 -7.737 1.00 42.62 81 ARG A N 1
ATOM 646 C CA . ARG A 1 81 ? 55.076 37.130 -7.244 1.00 42.62 81 ARG A CA 1
ATOM 647 C C . ARG A 1 81 ? 55.867 38.383 -6.861 1.00 42.62 81 ARG A C 1
ATOM 649 O O . ARG A 1 81 ? 55.269 39.453 -6.781 1.00 42.62 81 ARG A O 1
ATOM 656 N N . THR A 1 82 ? 57.173 38.263 -6.614 1.00 46.03 82 THR A N 1
ATOM 657 C CA . THR A 1 82 ? 57.989 39.337 -6.015 1.00 46.03 82 THR A CA 1
ATOM 658 C C . THR A 1 82 ? 59.219 39.746 -6.830 1.00 46.03 82 THR A C 1
ATOM 660 O O . THR A 1 82 ? 59.674 40.882 -6.692 1.00 46.03 82 THR A O 1
ATOM 663 N N . ALA A 1 83 ? 59.738 38.901 -7.723 1.00 47.47 83 ALA A N 1
ATOM 664 C CA . ALA A 1 83 ? 60.926 39.216 -8.515 1.00 47.47 83 ALA A CA 1
ATOM 665 C C . ALA A 1 83 ? 60.581 39.891 -9.859 1.00 47.47 83 ALA A C 1
ATOM 667 O O . ALA A 1 83 ? 59.713 39.442 -10.604 1.00 47.47 83 ALA A O 1
ATOM 668 N N . LYS A 1 84 ? 61.298 40.967 -10.221 1.00 50.78 84 LYS A N 1
ATOM 669 C CA . LYS A 1 84 ? 61.224 41.558 -11.574 1.00 50.78 84 LYS A CA 1
ATOM 670 C C . LYS A 1 84 ? 61.826 40.585 -12.598 1.00 50.78 84 LYS A C 1
ATOM 672 O O . LYS A 1 84 ? 62.788 39.893 -12.279 1.00 50.78 84 LYS A O 1
ATOM 677 N N . THR A 1 85 ? 61.347 40.589 -13.845 1.00 49.59 85 THR A N 1
ATOM 678 C CA . THR A 1 85 ? 61.780 39.662 -14.918 1.00 49.59 85 THR A CA 1
ATOM 679 C C . THR A 1 85 ? 63.304 39.576 -15.074 1.00 49.59 85 THR A C 1
ATOM 681 O O . THR A 1 85 ? 63.829 38.491 -15.290 1.00 49.59 85 THR A O 1
ATOM 684 N N . ARG A 1 86 ? 64.037 40.681 -14.859 1.00 45.22 86 ARG A N 1
ATOM 685 C CA . ARG A 1 86 ? 65.514 40.706 -14.855 1.00 45.22 86 ARG A CA 1
ATOM 686 C C . ARG A 1 86 ? 66.161 39.893 -13.724 1.00 45.22 86 ARG A C 1
ATOM 688 O O . ARG A 1 86 ? 67.179 39.261 -13.964 1.00 45.22 86 ARG A O 1
ATOM 695 N N . ALA A 1 87 ? 65.572 39.879 -12.528 1.00 49.56 87 ALA A N 1
ATOM 696 C CA . ALA A 1 87 ? 66.065 39.092 -11.393 1.00 49.56 87 ALA A CA 1
ATOM 697 C C . ALA A 1 87 ? 65.773 37.590 -11.556 1.00 49.56 87 ALA A C 1
ATOM 699 O O . ALA A 1 87 ? 66.515 36.756 -11.054 1.00 49.56 87 ALA A O 1
ATOM 700 N N . MET A 1 88 ? 64.719 37.231 -12.296 1.00 46.59 88 MET A N 1
ATOM 701 C CA . MET A 1 88 ? 64.474 35.836 -12.683 1.00 46.59 88 MET A CA 1
ATOM 702 C C . MET A 1 88 ? 65.321 35.410 -13.889 1.00 46.59 88 MET A C 1
ATOM 704 O O . MET A 1 88 ? 65.753 34.262 -13.951 1.00 46.59 88 MET A O 1
ATOM 708 N N . ALA A 1 89 ? 65.621 36.327 -14.815 1.00 45.97 89 ALA A N 1
ATOM 709 C CA . ALA A 1 89 ? 66.485 36.061 -15.965 1.00 45.97 89 ALA A CA 1
ATOM 710 C C . ALA A 1 89 ? 67.926 35.726 -15.551 1.00 45.97 89 ALA A C 1
ATOM 712 O O . ALA A 1 89 ? 68.540 34.866 -16.178 1.00 45.97 89 ALA A O 1
ATOM 713 N N . SER A 1 90 ? 68.441 36.327 -14.471 1.00 40.44 90 SER A N 1
ATOM 714 C CA . SER A 1 90 ? 69.767 35.997 -13.930 1.00 40.44 90 SER A CA 1
ATOM 715 C C . SER A 1 90 ? 69.846 34.613 -13.277 1.00 40.44 90 SER A C 1
ATOM 717 O O . SER A 1 90 ? 70.941 34.082 -13.140 1.00 40.44 90 SER A O 1
ATOM 719 N N . VAL A 1 91 ? 68.713 34.029 -12.870 1.00 41.78 91 VAL A N 1
ATOM 720 C CA . VAL A 1 91 ? 68.665 32.713 -12.204 1.00 41.78 91 VAL A CA 1
ATOM 721 C C . VAL A 1 91 ? 68.253 31.597 -13.173 1.00 41.78 91 VAL A C 1
ATOM 723 O O . VAL A 1 91 ? 68.766 30.487 -13.083 1.00 41.78 91 VAL A O 1
ATOM 726 N N . PHE A 1 92 ? 67.355 31.877 -14.123 1.00 43.59 92 PHE A N 1
ATOM 727 C CA . PHE A 1 92 ? 66.730 30.850 -14.971 1.00 43.59 92 PHE A CA 1
ATOM 728 C C . PHE A 1 92 ? 66.811 31.120 -16.485 1.00 43.59 92 PHE A C 1
ATOM 730 O O . PHE A 1 92 ? 66.301 30.319 -17.272 1.00 43.59 92 PHE A O 1
ATOM 737 N N . GLY A 1 93 ? 67.441 32.222 -16.906 1.00 46.44 93 GLY A N 1
ATOM 738 C CA . GLY A 1 93 ? 67.515 32.656 -18.304 1.00 46.44 93 GLY A CA 1
ATOM 739 C C . GLY A 1 93 ? 66.278 33.437 -18.768 1.00 46.44 93 GLY A C 1
ATOM 740 O O . GLY A 1 93 ? 65.155 33.227 -18.304 1.00 46.44 93 GLY A O 1
ATOM 741 N N . GLU A 1 94 ? 66.476 34.368 -19.701 1.00 47.00 94 GLU A N 1
ATOM 742 C CA . GLU A 1 94 ? 65.489 35.410 -20.029 1.00 47.00 94 GLU A CA 1
ATOM 743 C C . GLU A 1 94 ? 64.197 34.863 -20.669 1.00 47.00 94 GLU A C 1
ATOM 745 O O . GLU A 1 94 ? 63.098 35.301 -20.325 1.00 47.00 94 GLU A O 1
ATOM 750 N N . ALA A 1 95 ? 64.299 33.833 -21.516 1.00 48.25 95 ALA A N 1
ATOM 751 C CA . ALA A 1 95 ? 63.142 33.191 -22.149 1.00 48.25 95 ALA A CA 1
ATOM 752 C C . ALA A 1 95 ? 62.248 32.442 -21.139 1.00 48.25 95 ALA A C 1
ATOM 754 O O . ALA A 1 95 ? 61.020 32.521 -21.199 1.00 48.25 95 ALA A O 1
ATOM 755 N N . LYS A 1 96 ? 62.861 31.757 -20.165 1.00 44.75 96 LYS A N 1
ATOM 756 C CA . LYS A 1 96 ? 62.157 30.976 -19.134 1.00 44.75 96 LYS A CA 1
ATOM 757 C C . LYS A 1 96 ? 61.484 31.881 -18.103 1.00 44.75 96 LYS A C 1
ATOM 759 O O . LYS A 1 96 ? 60.360 31.615 -17.681 1.00 44.75 96 LYS A O 1
ATOM 764 N N . ALA A 1 97 ? 62.135 32.993 -17.763 1.00 50.00 97 ALA A N 1
ATOM 765 C CA . ALA A 1 97 ? 61.568 34.023 -16.899 1.00 50.00 97 ALA A CA 1
ATOM 766 C C . ALA A 1 97 ? 60.305 34.663 -17.505 1.00 50.00 97 ALA A C 1
ATOM 768 O O . ALA A 1 97 ? 59.354 34.954 -16.781 1.00 50.00 97 ALA A O 1
ATOM 769 N N . LYS A 1 98 ? 60.263 34.845 -18.831 1.00 52.31 98 LYS A N 1
ATOM 770 C CA . LYS A 1 98 ? 59.114 35.439 -19.531 1.00 52.31 98 LYS A CA 1
ATOM 771 C C . LYS A 1 98 ? 57.891 34.506 -19.548 1.00 52.31 98 LYS A C 1
ATOM 773 O O . LYS A 1 98 ? 56.791 34.946 -19.225 1.00 52.31 98 LYS A O 1
ATOM 778 N N . ALA A 1 99 ? 58.101 33.211 -19.803 1.00 48.12 99 ALA A N 1
ATOM 779 C CA . ALA A 1 99 ? 57.037 32.199 -19.822 1.00 48.12 99 ALA A CA 1
ATOM 780 C C . ALA A 1 99 ? 56.344 32.012 -18.457 1.00 48.12 99 ALA A C 1
ATOM 782 O O . ALA A 1 99 ? 55.126 31.844 -18.382 1.00 48.12 99 ALA A O 1
ATOM 783 N N . LEU A 1 100 ? 57.099 32.079 -17.356 1.00 46.59 100 LEU A N 1
ATOM 784 C CA . LEU A 1 100 ? 56.532 31.932 -16.012 1.00 46.59 100 LEU A CA 1
ATOM 785 C C . LEU A 1 100 ? 55.686 33.149 -15.590 1.00 46.59 100 LEU A C 1
ATOM 787 O O . LEU A 1 100 ? 54.691 32.998 -14.880 1.00 46.59 100 LEU A O 1
ATOM 791 N N . VAL A 1 101 ? 56.036 34.353 -16.057 1.00 53.34 101 VAL A N 1
ATOM 792 C CA . VAL A 1 101 ? 55.233 35.564 -15.821 1.00 53.34 101 VAL A CA 1
ATOM 793 C C . VAL A 1 101 ? 53.900 35.494 -16.578 1.00 53.34 101 VAL A C 1
ATOM 795 O O . VAL A 1 101 ? 52.859 35.806 -15.998 1.00 53.34 101 VAL A O 1
ATOM 798 N N . GLU A 1 102 ? 53.895 35.015 -17.825 1.00 50.09 102 GLU A N 1
ATOM 799 C CA . GLU A 1 102 ? 52.666 34.818 -18.615 1.00 50.09 102 GLU A CA 1
ATOM 800 C C . GLU A 1 102 ? 51.734 33.751 -18.011 1.00 50.09 102 GLU A C 1
ATOM 802 O O . GLU A 1 102 ? 50.515 33.939 -17.972 1.00 50.09 102 GLU A O 1
ATOM 807 N N . ALA A 1 103 ? 52.287 32.666 -17.457 1.00 47.47 103 ALA A N 1
ATOM 808 C CA . ALA A 1 103 ? 51.514 31.630 -16.767 1.00 47.47 103 ALA A CA 1
ATOM 809 C C . ALA A 1 103 ? 50.801 32.156 -15.504 1.00 47.47 103 ALA A C 1
ATOM 811 O O . ALA A 1 103 ? 49.653 31.799 -15.243 1.00 47.47 103 ALA A O 1
ATOM 812 N N . ASN A 1 104 ? 51.444 33.053 -14.749 1.00 47.62 104 ASN A N 1
ATOM 813 C CA . ASN A 1 104 ? 50.857 33.683 -13.560 1.00 47.62 104 ASN A CA 1
ATOM 814 C C . ASN A 1 104 ? 49.698 34.639 -13.915 1.00 47.62 104 ASN A C 1
ATOM 816 O O . ASN A 1 104 ? 48.706 34.723 -13.191 1.00 47.62 104 ASN A O 1
ATOM 820 N N . VAL A 1 105 ? 49.793 35.338 -15.052 1.00 50.12 105 VAL A N 1
ATOM 821 C CA . VAL A 1 105 ? 48.701 36.185 -15.563 1.00 50.12 105 VAL A CA 1
ATOM 822 C C . VAL A 1 105 ? 47.500 35.330 -15.975 1.00 50.12 105 VAL A C 1
ATOM 824 O O . VAL A 1 105 ? 46.375 35.656 -15.601 1.00 50.12 105 VAL A O 1
ATOM 827 N N . ARG A 1 106 ? 47.733 34.197 -16.651 1.00 42.53 106 ARG A N 1
ATOM 828 C CA . ARG A 1 106 ? 46.673 33.236 -17.001 1.00 42.53 106 ARG A CA 1
ATOM 829 C C . ARG A 1 106 ? 46.033 32.585 -15.779 1.00 42.53 106 ARG A C 1
ATOM 831 O O . ARG A 1 106 ? 44.817 32.523 -15.715 1.00 42.53 106 ARG A O 1
ATOM 838 N N . ALA A 1 107 ? 46.803 32.164 -14.777 1.00 44.00 107 ALA A N 1
ATOM 839 C CA . ALA A 1 107 ? 46.257 31.527 -13.573 1.00 44.00 107 ALA A CA 1
ATOM 840 C C . ALA A 1 107 ? 45.292 32.442 -12.791 1.00 44.00 107 ALA A C 1
ATOM 842 O O . ALA A 1 107 ? 44.290 31.976 -12.253 1.00 44.00 107 ALA A O 1
ATOM 843 N N . LYS A 1 108 ? 45.545 33.758 -12.782 1.00 44.56 108 LYS A N 1
ATOM 844 C CA . LYS A 1 108 ? 44.639 34.747 -12.175 1.00 44.56 108 LYS A CA 1
ATOM 845 C C . LYS A 1 108 ? 43.326 34.934 -12.938 1.00 44.56 108 LYS A C 1
ATOM 847 O O . LYS A 1 108 ? 42.349 35.349 -12.329 1.00 44.56 108 LYS A O 1
ATOM 852 N N . GLN A 1 109 ? 43.286 34.624 -14.233 1.00 41.91 109 GLN A N 1
ATOM 853 C CA . GLN A 1 109 ? 42.068 34.712 -15.046 1.00 41.91 109 GLN A CA 1
ATOM 854 C C . GLN A 1 109 ? 41.107 33.527 -14.827 1.00 41.91 109 GLN A C 1
ATOM 856 O O . GLN A 1 109 ? 39.962 33.616 -15.251 1.00 41.91 109 GLN A O 1
ATOM 861 N N . VAL A 1 110 ? 41.537 32.440 -14.164 1.00 41.91 110 VAL A N 1
ATOM 862 C CA . VAL A 1 110 ? 40.777 31.169 -14.080 1.00 41.91 110 VAL A CA 1
ATOM 863 C C . VAL A 1 110 ? 40.237 30.858 -12.661 1.00 41.91 110 VAL A C 1
ATOM 865 O O . VAL A 1 110 ? 39.656 29.805 -12.448 1.00 41.91 110 VAL A O 1
ATOM 868 N N . GLY A 1 111 ? 40.372 31.764 -11.680 1.00 48.72 111 GLY A N 1
ATOM 869 C CA . GLY A 1 111 ? 39.623 31.724 -10.402 1.00 48.72 111 GLY A CA 1
ATOM 870 C C . GLY A 1 111 ? 39.741 30.442 -9.548 1.00 48.72 111 GLY A C 1
ATOM 871 O O . GLY A 1 111 ? 38.778 29.698 -9.396 1.00 48.72 111 GLY A O 1
ATOM 872 N N . THR A 1 112 ? 40.895 30.189 -8.919 1.00 47.03 112 THR A N 1
ATOM 873 C CA . THR A 1 112 ? 41.190 28.953 -8.153 1.00 47.03 112 THR A CA 1
ATOM 874 C C . THR A 1 112 ? 40.911 28.999 -6.633 1.00 47.03 112 THR A C 1
ATOM 876 O O . THR A 1 112 ? 41.524 28.254 -5.867 1.00 47.03 112 THR A O 1
ATOM 879 N N . GLU A 1 113 ? 39.951 29.803 -6.164 1.00 42.59 113 GLU A N 1
ATOM 880 C CA . GLU A 1 113 ? 39.548 29.863 -4.737 1.00 42.59 113 GLU A CA 1
ATOM 881 C C . GLU A 1 113 ? 38.987 28.530 -4.194 1.00 42.59 113 GLU A C 1
ATOM 883 O O . GLU A 1 113 ? 39.181 28.189 -3.027 1.00 42.59 113 GLU A O 1
ATOM 888 N N . GLY A 1 114 ? 38.369 27.703 -5.044 1.00 41.16 114 GLY A N 1
ATOM 889 C CA . GLY A 1 114 ? 37.744 26.440 -4.625 1.00 41.16 114 GLY A CA 1
ATOM 890 C C . GLY A 1 114 ? 38.711 25.352 -4.136 1.00 41.16 114 GLY A C 1
ATOM 891 O O . GLY A 1 114 ? 38.307 24.470 -3.379 1.00 41.16 114 GLY A O 1
ATOM 892 N N . ILE A 1 115 ? 39.986 25.402 -4.531 1.00 39.47 115 ILE A N 1
ATOM 893 C CA . ILE A 1 115 ? 41.000 24.420 -4.106 1.00 39.47 115 ILE A CA 1
ATOM 894 C C . ILE A 1 115 ? 41.531 24.760 -2.707 1.00 39.47 115 ILE A C 1
ATOM 896 O O . ILE A 1 115 ? 41.819 23.860 -1.922 1.00 39.47 115 ILE A O 1
ATOM 900 N N . GLN A 1 116 ? 41.586 26.046 -2.354 1.00 38.25 116 GLN A N 1
ATOM 901 C CA . GLN A 1 116 ? 42.055 26.503 -1.041 1.00 38.25 116 GLN A CA 1
ATOM 902 C C . GLN A 1 116 ? 41.085 26.097 0.081 1.00 38.25 116 GLN A C 1
ATOM 904 O O . GLN A 1 116 ? 41.521 25.642 1.137 1.00 38.25 116 GLN A O 1
ATOM 909 N N . ASN A 1 117 ? 39.776 26.147 -0.184 1.00 38.53 117 ASN A N 1
ATOM 910 C CA . ASN A 1 117 ? 38.743 25.782 0.791 1.00 38.53 117 ASN A CA 1
ATOM 911 C C . ASN A 1 117 ? 38.684 24.270 1.082 1.00 38.53 117 ASN A C 1
ATOM 913 O O . ASN A 1 117 ? 38.417 23.866 2.212 1.00 38.53 117 ASN A O 1
ATOM 917 N N . ARG A 1 118 ? 38.984 23.414 0.093 1.00 39.41 118 ARG A N 1
ATOM 918 C CA . ARG A 1 118 ? 38.963 21.946 0.266 1.00 39.41 118 ARG A CA 1
ATOM 919 C C . ARG A 1 118 ? 40.142 21.426 1.087 1.00 39.41 118 ARG A C 1
ATOM 921 O O . ARG A 1 118 ? 39.999 20.444 1.807 1.00 39.41 118 ARG A O 1
ATOM 928 N N . VAL A 1 119 ? 41.288 22.099 1.010 1.00 37.88 119 VAL A N 1
ATOM 929 C CA . VAL A 1 119 ? 42.484 21.745 1.788 1.00 37.88 119 VAL A CA 1
ATOM 930 C C . VAL A 1 119 ? 42.307 22.099 3.269 1.00 37.88 119 VAL A C 1
ATOM 932 O O . VAL A 1 119 ? 42.701 21.314 4.124 1.00 37.88 119 VAL A O 1
ATOM 935 N N . ALA A 1 120 ? 41.658 23.224 3.587 1.00 38.19 120 ALA A N 1
ATOM 936 C CA . ALA A 1 120 ? 41.384 23.620 4.973 1.00 38.19 120 ALA A CA 1
ATOM 937 C C . ALA A 1 120 ? 40.445 22.631 5.694 1.00 38.19 120 ALA A C 1
ATOM 939 O O . ALA A 1 120 ? 40.751 22.181 6.796 1.00 38.19 120 ALA A O 1
ATOM 940 N N . PHE A 1 121 ? 39.363 22.213 5.028 1.00 37.88 121 PHE A N 1
ATOM 941 C CA . PHE A 1 121 ? 38.395 21.248 5.563 1.00 37.88 121 PHE A CA 1
ATOM 942 C C . PHE A 1 121 ? 39.007 19.861 5.835 1.00 37.88 121 PHE A C 1
ATOM 944 O O . PHE A 1 121 ? 38.696 19.205 6.833 1.00 37.88 121 PHE A O 1
ATOM 951 N N . PHE A 1 122 ? 39.914 19.414 4.960 1.00 37.19 122 PHE A N 1
ATOM 952 C CA . PHE A 1 122 ? 40.578 18.117 5.097 1.00 37.19 122 PHE A CA 1
ATOM 953 C C . PHE A 1 122 ? 41.547 18.080 6.291 1.00 37.19 122 PHE A C 1
ATOM 955 O O . PHE A 1 122 ? 41.646 17.068 6.980 1.00 37.19 122 PHE A O 1
ATOM 962 N N . VAL A 1 123 ? 42.221 19.196 6.584 1.00 38.03 123 VAL A N 1
ATOM 963 C CA . VAL A 1 123 ? 43.152 19.306 7.719 1.00 38.03 123 VAL A CA 1
ATOM 964 C C . VAL A 1 123 ? 42.411 19.367 9.062 1.00 38.03 123 VAL A C 1
ATOM 966 O O . VAL A 1 123 ? 42.850 18.725 10.014 1.00 38.03 123 VAL A O 1
ATOM 969 N N . GLU A 1 124 ? 41.272 20.062 9.145 1.00 38.03 124 GLU A N 1
ATOM 970 C CA . GLU A 1 124 ? 40.451 20.103 10.370 1.00 38.03 124 GLU A CA 1
ATOM 971 C C . GLU A 1 124 ? 39.854 18.733 10.720 1.00 38.03 124 GLU A C 1
ATOM 973 O O . GLU A 1 124 ? 39.934 18.294 11.868 1.00 38.03 124 GLU A O 1
ATOM 978 N N . SER A 1 125 ? 39.335 18.013 9.723 1.00 37.31 125 SER A N 1
ATOM 979 C CA . SER A 1 125 ? 38.692 16.706 9.926 1.00 37.31 125 SER A CA 1
ATOM 980 C C . SER A 1 125 ? 39.667 15.643 10.454 1.00 37.31 125 SER A C 1
ATOM 982 O O . SER A 1 125 ? 39.318 14.838 11.317 1.00 37.31 125 SER A O 1
ATOM 984 N N . MET A 1 126 ? 40.918 15.666 9.984 1.00 38.06 126 MET A N 1
ATOM 985 C CA . MET A 1 126 ? 41.961 14.725 10.412 1.00 38.06 126 MET A CA 1
ATOM 986 C C . MET A 1 126 ? 42.417 14.955 11.860 1.00 38.06 126 MET A C 1
ATOM 988 O O . MET A 1 126 ? 42.766 14.001 12.555 1.00 38.06 126 MET A O 1
ATOM 992 N N . PHE A 1 127 ? 42.387 16.202 12.338 1.00 39.84 127 PHE A N 1
ATOM 993 C CA . PHE A 1 127 ? 42.796 16.539 13.703 1.00 39.84 127 PHE A CA 1
ATOM 994 C C . PHE A 1 127 ? 41.749 16.090 14.736 1.00 39.84 127 PHE A C 1
ATOM 996 O O . PHE A 1 127 ? 42.100 15.550 15.784 1.00 39.84 127 PHE A O 1
ATOM 1003 N N . SER A 1 128 ? 40.458 16.226 14.415 1.00 38.28 128 SER A N 1
ATOM 1004 C CA . SER A 1 128 ? 39.353 15.799 15.287 1.00 38.28 128 SER A CA 1
ATOM 1005 C C . SER A 1 128 ? 39.266 14.278 15.460 1.00 38.28 128 SER A C 1
ATOM 1007 O O . SER A 1 128 ? 39.028 13.800 16.569 1.00 38.28 128 SER A O 1
ATOM 1009 N N . VAL A 1 129 ? 39.503 13.508 14.393 1.00 37.25 129 VAL A N 1
ATOM 1010 C CA . VAL A 1 129 ? 39.476 12.032 14.432 1.00 37.25 129 VAL A CA 1
ATOM 1011 C C . VAL A 1 129 ? 40.616 11.471 15.287 1.00 37.25 129 VAL A C 1
ATOM 1013 O O . VAL A 1 129 ? 40.423 10.530 16.056 1.00 37.25 129 VAL A O 1
ATOM 1016 N N . TRP A 1 130 ? 41.799 12.075 15.205 1.00 39.12 130 TRP A N 1
ATOM 1017 C CA . TRP A 1 130 ? 42.970 11.618 15.948 1.00 39.12 130 TRP A CA 1
ATOM 1018 C C . TRP A 1 130 ? 42.878 11.888 17.461 1.00 39.12 130 TRP A C 1
ATOM 1020 O O . TRP A 1 130 ? 43.299 11.050 18.261 1.00 39.12 130 TRP A O 1
ATOM 1030 N N . VAL A 1 131 ? 42.261 13.005 17.865 1.00 41.31 131 VAL A N 1
ATOM 1031 C CA . VAL A 1 131 ? 41.975 13.305 19.281 1.00 41.31 131 VAL A CA 1
ATOM 1032 C C . VAL A 1 131 ? 40.943 12.323 19.850 1.00 41.31 131 VAL A C 1
ATOM 1034 O O . VAL A 1 131 ? 41.163 11.769 20.924 1.00 41.31 131 VAL A O 1
ATOM 1037 N N . GLY A 1 132 ? 39.873 12.023 19.102 1.00 42.12 132 GLY A N 1
ATOM 1038 C CA . GLY A 1 132 ? 38.846 11.064 19.528 1.00 42.12 132 GLY A CA 1
ATOM 1039 C C . GLY A 1 132 ? 39.373 9.637 19.729 1.00 42.12 132 GLY A C 1
ATOM 1040 O O . GLY A 1 132 ? 39.013 8.980 20.704 1.00 42.12 132 GLY A O 1
ATOM 1041 N N . TYR A 1 133 ? 40.274 9.174 18.856 1.00 40.81 133 TYR A N 1
ATOM 1042 C CA . TYR A 1 133 ? 40.871 7.836 18.953 1.00 40.81 133 TYR A CA 1
ATOM 1043 C C . TYR A 1 133 ? 41.746 7.664 20.209 1.00 40.81 133 TYR A C 1
ATOM 1045 O O . TYR A 1 133 ? 41.649 6.657 20.905 1.00 40.81 133 TYR A O 1
ATOM 1053 N N . ARG A 1 134 ? 42.556 8.673 20.560 1.00 43.16 134 ARG A N 1
ATOM 1054 C CA . ARG A 1 134 ? 43.426 8.642 21.753 1.00 43.16 134 ARG A CA 1
ATOM 1055 C C . ARG A 1 134 ? 42.650 8.691 23.070 1.00 43.16 134 ARG A C 1
ATOM 1057 O O . ARG A 1 134 ? 43.072 8.068 24.041 1.00 43.16 134 ARG A O 1
ATOM 1064 N N . SER A 1 135 ? 41.526 9.405 23.106 1.00 44.31 135 SER A N 1
ATOM 1065 C CA . SER A 1 135 ? 40.643 9.444 24.278 1.00 44.31 135 SER A CA 1
ATOM 1066 C C . SER A 1 135 ? 39.947 8.102 24.524 1.00 44.31 135 SER A C 1
ATOM 1068 O O . SER A 1 135 ? 39.777 7.708 25.675 1.00 44.31 135 SER A O 1
ATOM 1070 N N . TYR A 1 136 ? 39.582 7.387 23.455 1.00 41.62 136 TYR A N 1
ATOM 1071 C CA . TYR A 1 136 ? 38.981 6.054 23.535 1.00 41.62 136 TYR A CA 1
ATOM 1072 C C . TYR A 1 136 ? 39.983 5.001 24.035 1.00 41.62 136 TYR A C 1
ATOM 1074 O O . TYR A 1 136 ? 39.682 4.263 24.970 1.00 41.62 136 TYR A O 1
ATOM 1082 N N . ASP A 1 137 ? 41.197 5.002 23.478 1.00 42.59 137 ASP A N 1
ATOM 1083 C CA . ASP A 1 137 ? 42.274 4.058 23.807 1.00 42.59 137 ASP A CA 1
ATOM 1084 C C . ASP A 1 137 ? 42.744 4.162 25.276 1.00 42.59 137 ASP A C 1
ATOM 1086 O O . ASP A 1 137 ? 43.035 3.164 25.936 1.00 42.59 137 ASP A O 1
ATOM 1090 N N . TYR A 1 138 ? 42.751 5.375 25.840 1.00 43.47 138 TYR A N 1
ATOM 1091 C CA . TYR A 1 138 ? 43.101 5.601 27.247 1.00 43.47 138 TYR A CA 1
ATOM 1092 C C . TYR A 1 138 ? 42.036 5.058 28.216 1.00 43.47 138 TYR A C 1
ATOM 1094 O O . TYR A 1 138 ? 42.375 4.444 29.233 1.00 43.47 138 TYR A O 1
ATOM 1102 N N . ALA A 1 139 ? 40.754 5.243 27.880 1.00 44.44 139 ALA A N 1
ATOM 1103 C CA . ALA A 1 139 ? 39.620 4.794 28.687 1.00 44.44 139 ALA A CA 1
ATOM 1104 C C . ALA A 1 139 ? 39.435 3.265 28.662 1.00 44.44 139 ALA A C 1
ATOM 1106 O O . ALA A 1 139 ? 38.966 2.689 29.644 1.00 44.44 139 ALA A O 1
ATOM 1107 N N . SER A 1 140 ? 39.820 2.594 27.571 1.00 42.62 140 SER A N 1
ATOM 1108 C CA . SER A 1 140 ? 39.707 1.137 27.436 1.00 42.62 140 SER A CA 1
ATOM 1109 C C . SER A 1 140 ? 40.800 0.356 28.176 1.00 42.62 140 SER A C 1
ATOM 1111 O O . SER A 1 140 ? 40.540 -0.765 28.618 1.00 42.62 140 SER A O 1
ATOM 1113 N N . HIS A 1 141 ? 41.995 0.934 28.350 1.00 44.28 141 HIS A N 1
ATOM 1114 C CA . HIS A 1 141 ? 43.146 0.259 28.970 1.00 44.28 141 HIS A CA 1
ATOM 1115 C C . HIS A 1 141 ? 43.230 0.405 30.503 1.00 44.28 141 HIS A C 1
ATOM 1117 O O . HIS A 1 141 ? 43.820 -0.447 31.164 1.00 44.28 141 HIS A O 1
ATOM 1123 N N . HIS A 1 142 ? 42.603 1.422 31.105 1.00 44.81 142 HIS A N 1
ATOM 1124 C CA . HIS A 1 142 ? 42.678 1.684 32.552 1.00 44.81 142 HIS A CA 1
ATOM 1125 C C . HIS A 1 142 ? 41.368 1.312 33.264 1.00 44.81 142 HIS A C 1
ATOM 1127 O O . HIS A 1 142 ? 40.626 2.184 33.715 1.00 44.81 142 HIS A O 1
ATOM 1133 N N . ARG A 1 143 ? 41.066 0.004 33.347 1.00 49.44 143 ARG A N 1
ATOM 1134 C CA . ARG A 1 143 ? 39.852 -0.569 33.974 1.00 49.44 143 ARG A CA 1
ATOM 1135 C C . ARG A 1 143 ? 39.739 -0.283 35.491 1.00 49.44 143 ARG A C 1
ATOM 1137 O O . ARG A 1 143 ? 39.862 -1.204 36.287 1.00 49.44 143 ARG A O 1
ATOM 1144 N N . SER A 1 144 ? 39.467 0.964 35.880 1.00 45.28 144 SER A N 1
ATOM 1145 C CA . SER A 1 144 ? 38.790 1.390 37.123 1.00 45.28 144 SER A CA 1
ATOM 1146 C C . SER A 1 144 ? 38.745 2.928 37.200 1.00 45.28 144 SER A C 1
ATOM 1148 O O . SER A 1 144 ? 39.794 3.564 37.163 1.00 45.28 144 SER A O 1
ATOM 1150 N N . ASP A 1 145 ? 37.546 3.508 37.324 1.00 48.16 145 ASP A N 1
ATOM 1151 C CA . ASP A 1 145 ? 37.244 4.878 37.795 1.00 48.16 145 ASP A CA 1
ATOM 1152 C C . ASP A 1 145 ? 38.057 6.078 37.248 1.00 48.16 145 ASP A C 1
ATOM 1154 O O . ASP A 1 145 ? 38.273 7.061 37.957 1.00 48.16 145 ASP A O 1
ATOM 1158 N N . ALA A 1 146 ? 38.449 6.085 35.971 1.00 44.19 146 ALA A N 1
ATOM 1159 C CA . ALA A 1 146 ? 38.967 7.307 35.348 1.00 44.19 146 ALA A CA 1
ATOM 1160 C C . ALA A 1 146 ? 37.825 8.322 35.101 1.00 44.19 146 ALA A C 1
ATOM 1162 O O . ALA A 1 146 ? 36.933 8.076 34.286 1.00 44.19 146 ALA A O 1
ATOM 1163 N N . SER A 1 147 ? 37.830 9.465 35.801 1.00 47.78 147 SER A N 1
ATOM 1164 C CA . SER A 1 147 ? 36.899 10.575 35.542 1.00 47.78 147 SER A CA 1
ATOM 1165 C C . SER A 1 147 ? 37.284 11.336 34.264 1.00 47.78 147 SER A C 1
ATOM 1167 O O . SER A 1 147 ? 38.434 11.304 33.825 1.00 47.78 147 SER A O 1
ATOM 1169 N N . TRP A 1 148 ? 36.332 12.060 33.663 1.00 44.44 148 TRP A N 1
ATOM 1170 C CA . TRP A 1 148 ? 36.574 12.922 32.492 1.00 44.44 148 TRP A CA 1
ATOM 1171 C C . TRP A 1 148 ? 37.693 13.958 32.709 1.00 44.44 148 TRP A C 1
ATOM 1173 O O . TRP A 1 148 ? 38.323 14.380 31.741 1.00 44.44 148 TRP A O 1
ATOM 1183 N N . ASP A 1 149 ? 37.999 14.297 33.963 1.00 41.91 149 ASP A N 1
ATOM 1184 C CA . ASP A 1 149 ? 39.115 15.173 34.327 1.00 41.91 149 ASP A CA 1
ATOM 1185 C C . ASP A 1 149 ? 40.477 14.537 33.996 1.00 41.91 149 ASP A C 1
ATOM 1187 O O . ASP A 1 149 ? 41.365 15.216 33.494 1.00 41.91 149 ASP A O 1
ATOM 1191 N N . ALA A 1 150 ? 40.624 13.215 34.146 1.00 45.03 150 ALA A N 1
ATOM 1192 C CA . ALA A 1 150 ? 41.850 12.497 33.782 1.00 45.03 150 ALA A CA 1
ATOM 1193 C C . ALA A 1 150 ? 42.047 12.386 32.255 1.00 45.03 150 ALA A C 1
ATOM 1195 O O . ALA A 1 150 ? 43.175 12.317 31.769 1.00 45.03 150 ALA A O 1
ATOM 1196 N N . VAL A 1 151 ? 40.955 12.409 31.480 1.00 44.25 151 VAL A N 1
ATOM 1197 C CA . VAL A 1 151 ? 40.987 12.458 30.004 1.00 44.25 151 VAL A CA 1
ATOM 1198 C C . VAL A 1 151 ? 41.374 13.860 29.508 1.00 44.25 151 VAL A C 1
ATOM 1200 O O . VAL A 1 151 ? 42.038 13.992 28.477 1.00 44.25 151 VAL A O 1
ATOM 1203 N N . ALA A 1 152 ? 41.008 14.912 30.249 1.00 43.72 152 ALA A N 1
ATOM 1204 C CA . ALA A 1 152 ? 41.366 16.300 29.944 1.00 43.72 152 ALA A CA 1
ATOM 1205 C C . ALA A 1 152 ? 42.862 16.614 30.167 1.00 43.72 152 ALA A C 1
ATOM 1207 O O . ALA A 1 152 ? 43.387 17.564 29.582 1.00 43.72 152 ALA A O 1
ATOM 1208 N N . GLU A 1 153 ? 43.566 15.793 30.951 1.00 39.31 153 GLU A N 1
ATOM 1209 C CA . GLU A 1 153 ? 45.014 15.896 31.173 1.00 39.31 153 GLU A CA 1
ATOM 1210 C C . GLU A 1 153 ? 45.866 15.205 30.088 1.00 39.31 153 GLU A C 1
ATOM 1212 O O . GLU A 1 153 ? 47.093 15.331 30.088 1.00 39.31 153 GLU A O 1
ATOM 1217 N N . ILE A 1 154 ? 45.249 14.530 29.105 1.00 40.69 154 ILE A N 1
ATOM 1218 C CA . ILE A 1 154 ? 45.973 13.926 27.977 1.00 40.69 154 ILE A CA 1
ATOM 1219 C C . ILE A 1 154 ? 46.586 15.045 27.099 1.00 40.69 154 ILE A C 1
ATOM 1221 O O . ILE A 1 154 ? 45.851 15.891 26.579 1.00 40.69 154 ILE A O 1
ATOM 1225 N N . PRO A 1 155 ? 47.913 15.045 26.839 1.00 34.41 155 PRO A N 1
ATOM 1226 C CA . PRO A 1 155 ? 48.636 16.173 26.226 1.00 34.41 155 PRO A CA 1
ATOM 1227 C C . PRO A 1 155 ? 48.128 16.671 24.859 1.00 34.41 155 PRO A C 1
ATOM 1229 O O . PRO A 1 155 ? 48.395 17.809 24.477 1.00 34.41 155 PRO A O 1
ATOM 1232 N N . LEU A 1 156 ? 47.386 15.852 24.106 1.00 35.50 156 LEU A N 1
ATOM 1233 C CA . LEU A 1 156 ? 46.836 16.212 22.789 1.00 35.50 156 LEU A CA 1
ATOM 1234 C C . LEU A 1 156 ? 45.586 17.090 22.856 1.00 35.50 156 LEU A C 1
ATOM 1236 O O . LEU A 1 156 ? 45.317 17.838 21.918 1.00 35.50 156 LEU A O 1
ATOM 1240 N N . CYS A 1 157 ? 44.882 17.083 23.987 1.00 36.03 157 CYS A N 1
ATOM 1241 C CA . CYS A 1 157 ? 43.807 18.031 24.264 1.00 36.03 157 CYS A CA 1
ATOM 1242 C C . CYS A 1 157 ? 44.351 19.439 24.589 1.00 36.03 157 CYS A C 1
ATOM 1244 O O . CYS A 1 157 ? 43.618 20.421 24.495 1.00 36.03 157 CYS A O 1
ATOM 1246 N N . GLN A 1 158 ? 45.646 19.570 24.908 1.00 34.34 158 GLN A N 1
ATOM 1247 C CA . GLN A 1 158 ? 46.272 20.819 25.368 1.00 34.34 158 GLN A CA 1
ATOM 1248 C C . GLN A 1 158 ? 46.919 21.679 24.248 1.00 34.34 158 GLN A C 1
ATOM 1250 O O . GLN A 1 158 ? 47.679 22.608 24.533 1.00 34.34 158 GLN A O 1
ATOM 1255 N N . GLY A 1 159 ? 46.613 21.433 22.964 1.00 31.16 159 GLY A N 1
ATOM 1256 C CA . GLY A 1 159 ? 47.358 21.980 21.812 1.00 31.16 159 GLY A CA 1
ATOM 1257 C C . GLY A 1 159 ? 46.603 22.820 20.760 1.00 31.16 159 GLY A C 1
ATOM 1258 O O . GLY A 1 159 ? 46.651 22.483 19.587 1.00 31.16 159 GLY A O 1
ATOM 1259 N N . ARG A 1 160 ? 46.005 23.957 21.157 1.00 33.62 160 ARG A N 1
ATOM 1260 C CA . ARG A 1 160 ? 45.765 25.216 20.384 1.00 33.62 160 ARG A CA 1
ATOM 1261 C C . ARG A 1 160 ? 44.940 25.189 19.069 1.00 33.62 160 ARG A C 1
ATOM 1263 O O . ARG A 1 160 ? 45.494 25.320 17.979 1.00 33.62 160 ARG A O 1
ATOM 1270 N N . SER A 1 161 ? 43.612 25.293 19.169 1.00 34.56 161 SER A N 1
ATOM 1271 C CA . SER A 1 161 ? 42.790 25.987 18.156 1.00 34.56 161 SER A CA 1
ATOM 1272 C C . SER A 1 161 ? 42.288 27.317 18.738 1.00 34.56 161 SER A C 1
ATOM 1274 O O . SER A 1 161 ? 41.956 27.399 19.918 1.00 34.56 161 SER A O 1
ATOM 1276 N N . ARG A 1 162 ? 42.229 28.388 17.934 1.00 38.28 162 ARG A N 1
ATOM 1277 C CA . ARG A 1 162 ? 41.795 29.749 18.346 1.00 38.28 162 ARG A CA 1
ATOM 1278 C C . ARG A 1 162 ? 40.314 29.856 18.768 1.00 38.28 162 ARG A C 1
ATOM 1280 O O . ARG A 1 162 ? 39.792 30.955 18.901 1.00 38.28 162 ARG A O 1
ATOM 1287 N N . ILE A 1 163 ? 39.640 28.731 18.988 1.00 37.97 163 ILE A N 1
ATOM 1288 C CA . ILE A 1 163 ? 38.277 28.647 19.521 1.00 37.97 163 ILE A CA 1
ATOM 1289 C C . ILE A 1 163 ? 38.304 28.512 21.060 1.00 37.97 163 ILE A C 1
ATOM 1291 O O . ILE A 1 163 ? 37.349 28.911 21.722 1.00 37.97 163 ILE A O 1
ATOM 1295 N N . SER A 1 164 ? 39.414 28.051 21.660 1.00 35.00 164 SER A N 1
ATOM 1296 C CA . SER A 1 164 ? 39.524 27.856 23.119 1.00 35.00 164 SER A CA 1
ATOM 1297 C C . SER A 1 164 ? 39.753 29.143 23.929 1.00 35.00 164 SER A C 1
ATOM 1299 O O . SER A 1 164 ? 39.445 29.176 25.118 1.00 35.00 164 SER A O 1
ATOM 1301 N N . GLU A 1 165 ? 40.239 30.226 23.311 1.00 34.41 165 GLU A N 1
ATOM 1302 C CA . GLU A 1 165 ? 40.499 31.516 23.987 1.00 34.41 165 GLU A CA 1
ATOM 1303 C C . GLU A 1 165 ? 39.223 32.240 24.454 1.00 34.41 165 GLU A C 1
ATOM 1305 O O . GLU A 1 165 ? 39.304 33.185 25.234 1.00 34.41 165 GLU A O 1
ATOM 1310 N N . ALA A 1 166 ? 38.040 31.784 24.037 1.00 39.88 166 ALA A N 1
ATOM 1311 C CA . ALA A 1 166 ? 36.773 32.299 24.548 1.00 39.88 166 ALA A CA 1
ATOM 1312 C C . ALA A 1 166 ? 36.279 31.574 25.818 1.00 39.88 166 ALA A C 1
ATOM 1314 O O . ALA A 1 166 ? 35.292 32.019 26.400 1.00 39.88 166 ALA A O 1
ATOM 1315 N N . LEU A 1 167 ? 36.925 30.475 26.247 1.00 34.94 167 LEU A N 1
ATOM 1316 C CA . LEU A 1 167 ? 36.363 29.569 27.261 1.00 34.94 167 LEU A CA 1
ATOM 1317 C C . LEU A 1 167 ? 37.226 29.306 28.515 1.00 34.94 167 LEU A C 1
ATOM 1319 O O . LEU A 1 167 ? 36.663 28.759 29.458 1.00 34.94 167 LEU A O 1
ATOM 1323 N N . CYS A 1 168 ? 38.517 29.688 28.612 1.00 32.47 168 CYS A N 1
ATOM 1324 C CA . CYS A 1 168 ? 39.275 29.500 29.875 1.00 32.47 168 CYS A CA 1
ATOM 1325 C C . CYS A 1 168 ? 40.553 30.388 30.042 1.00 32.47 168 CYS A C 1
ATOM 1327 O O . CYS A 1 168 ? 41.455 30.285 29.207 1.00 32.47 168 CYS A O 1
ATOM 1329 N N . PRO A 1 169 ? 40.686 31.246 31.086 1.00 35.66 169 PRO A N 1
ATOM 1330 C CA . PRO A 1 169 ? 41.761 32.257 31.197 1.00 35.66 169 PRO A CA 1
ATOM 1331 C C . PRO A 1 169 ? 43.153 31.819 31.709 1.00 35.66 169 PRO A C 1
ATOM 1333 O O . PRO A 1 169 ? 44.129 32.479 31.347 1.00 35.66 169 PRO A O 1
ATOM 1336 N N . GLU A 1 170 ? 43.320 30.765 32.519 1.00 37.59 170 GLU A N 1
ATOM 1337 C CA . GLU A 1 170 ? 44.635 30.486 33.150 1.00 37.59 170 GLU A CA 1
ATOM 1338 C C . GLU A 1 170 ? 45.736 30.031 32.165 1.00 37.59 170 GLU A C 1
ATOM 1340 O O . GLU A 1 170 ? 46.925 30.267 32.382 1.00 37.59 170 GLU A O 1
ATOM 1345 N N . TRP A 1 171 ? 45.370 29.475 31.009 1.00 35.97 171 TRP A N 1
ATOM 1346 C CA . TRP A 1 171 ? 46.319 29.013 29.981 1.00 35.97 171 TRP A CA 1
ATOM 1347 C C . TRP A 1 171 ? 47.040 30.159 29.227 1.00 35.97 171 TRP A C 1
ATOM 1349 O O . TRP A 1 171 ? 48.104 29.983 28.617 1.00 35.97 171 TRP A O 1
ATOM 1359 N N . ILE A 1 172 ? 46.497 31.380 29.307 1.00 36.22 172 ILE A N 1
ATOM 1360 C CA . ILE A 1 172 ? 47.085 32.598 28.728 1.00 36.22 172 ILE A CA 1
ATOM 1361 C C . ILE A 1 172 ? 48.333 33.042 29.506 1.00 36.22 172 ILE A C 1
ATOM 1363 O O . ILE A 1 172 ? 49.232 33.666 28.935 1.00 36.22 172 ILE A O 1
ATOM 1367 N N . GLU A 1 173 ? 48.420 32.734 30.798 1.00 38.25 173 GLU A N 1
ATOM 1368 C CA . GLU A 1 173 ? 49.465 33.283 31.660 1.00 38.25 173 GLU A CA 1
ATOM 1369 C C . GLU A 1 173 ? 50.810 32.569 31.472 1.00 38.25 173 GLU A C 1
ATOM 1371 O O . GLU A 1 173 ? 51.850 33.216 31.345 1.00 38.25 173 GLU A O 1
ATOM 1376 N N . THR A 1 174 ? 50.783 31.248 31.285 1.00 36.69 174 THR A N 1
ATOM 1377 C CA . THR A 1 174 ? 51.978 30.424 31.037 1.00 36.69 174 THR A CA 1
ATOM 1378 C C . THR A 1 174 ? 52.571 30.647 29.642 1.00 36.69 174 THR A C 1
ATOM 1380 O O . THR A 1 174 ? 53.770 30.496 29.429 1.00 36.69 174 THR A O 1
ATOM 1383 N N . THR A 1 175 ? 51.758 31.069 28.670 1.00 33.66 175 THR A N 1
ATOM 1384 C CA . THR A 1 175 ? 52.229 31.349 27.301 1.00 33.66 175 THR A CA 1
ATOM 1385 C C . THR A 1 175 ? 53.010 32.667 27.209 1.00 33.66 175 THR A C 1
ATOM 1387 O O . THR A 1 175 ? 53.883 32.822 26.352 1.00 33.66 175 THR A O 1
ATOM 1390 N N . LYS A 1 176 ? 52.735 33.624 28.104 1.00 36.91 176 LYS A N 1
ATOM 1391 C CA . LYS A 1 176 ? 53.399 34.937 28.131 1.00 36.91 176 LYS A CA 1
ATOM 1392 C C . LYS A 1 176 ? 54.870 34.868 28.550 1.00 36.91 176 LYS A C 1
ATOM 1394 O O . LYS A 1 176 ? 55.608 35.802 28.256 1.00 36.91 176 LYS A O 1
ATOM 1399 N N . THR A 1 177 ? 55.307 33.793 29.205 1.00 38.22 177 THR A N 1
ATOM 1400 C CA . THR A 1 177 ? 56.658 33.695 29.781 1.00 38.22 177 THR A CA 1
ATOM 1401 C C . THR A 1 177 ? 57.701 33.080 28.843 1.00 38.22 177 THR A C 1
ATOM 1403 O O . THR A 1 177 ? 58.889 33.235 29.109 1.00 38.22 177 THR A O 1
ATOM 1406 N N . GLN A 1 178 ? 57.305 32.441 27.730 1.00 35.84 178 GLN A N 1
ATOM 1407 C CA . GLN A 1 178 ? 58.242 31.717 26.844 1.00 35.84 178 GLN A CA 1
ATOM 1408 C C . GLN A 1 178 ? 58.344 32.227 25.396 1.00 35.84 178 GLN A C 1
ATOM 1410 O O . GLN A 1 178 ? 59.096 31.669 24.599 1.00 35.84 178 GLN A O 1
ATOM 1415 N N . VAL A 1 179 ? 57.656 33.313 25.034 1.00 34.59 179 VAL A N 1
ATOM 1416 C CA . VAL A 1 179 ? 57.819 33.956 23.717 1.00 34.59 179 VAL A CA 1
ATOM 1417 C C . VAL A 1 179 ? 58.518 35.306 23.905 1.00 34.59 179 VAL A C 1
ATOM 1419 O O . VAL A 1 179 ? 58.031 36.110 24.703 1.00 34.59 179 VAL A O 1
ATOM 1422 N N . PRO A 1 180 ? 59.629 35.601 23.195 1.00 37.59 180 PRO A N 1
ATOM 1423 C CA . PRO A 1 180 ? 60.380 36.833 23.414 1.00 37.59 180 PRO A CA 1
ATOM 1424 C C . PRO A 1 180 ? 59.508 38.081 23.234 1.00 37.59 180 PRO A C 1
ATOM 1426 O O . PRO A 1 180 ? 58.805 38.235 22.230 1.00 37.59 180 PRO A O 1
ATOM 1429 N N . GLY A 1 181 ? 59.609 39.002 24.196 1.00 39.56 181 GLY A N 1
ATOM 1430 C CA . GLY A 1 181 ? 58.806 40.228 24.293 1.00 39.56 181 GLY A CA 1
ATOM 1431 C C . GLY A 1 181 ? 58.630 41.073 23.014 1.00 39.56 181 GLY A C 1
ATOM 1432 O O . GLY A 1 181 ? 57.534 41.607 22.829 1.00 39.56 181 GLY A O 1
ATOM 1433 N N . PRO A 1 182 ? 59.605 41.174 22.083 1.00 39.06 182 PRO A N 1
ATOM 1434 C CA . PRO A 1 182 ? 59.467 42.019 20.891 1.00 39.06 182 PRO A CA 1
ATOM 1435 C C . PRO A 1 182 ? 58.326 41.620 19.941 1.00 39.06 182 PRO A C 1
ATOM 1437 O O . PRO A 1 182 ? 57.760 42.479 19.265 1.00 39.06 182 PRO A O 1
ATOM 1440 N N . PHE A 1 183 ? 57.954 40.335 19.900 1.00 37.12 183 PHE A N 1
ATOM 1441 C CA . PHE A 1 183 ? 56.851 39.852 19.061 1.00 37.12 183 PHE A CA 1
ATOM 1442 C C . PHE A 1 183 ? 55.492 40.382 19.546 1.00 37.12 183 PHE A C 1
ATOM 1444 O O . PHE A 1 183 ? 54.648 40.796 18.750 1.00 37.12 183 PHE A O 1
ATOM 1451 N N . TRP A 1 184 ? 55.305 40.450 20.865 1.00 40.28 184 TRP A N 1
ATOM 1452 C CA . TRP A 1 184 ? 54.077 40.951 21.478 1.00 40.28 184 TRP A CA 1
ATOM 1453 C C . TRP A 1 184 ? 54.000 42.485 21.483 1.00 40.28 184 TRP A C 1
ATOM 1455 O O . TRP A 1 184 ? 52.913 43.039 21.324 1.00 40.28 184 TRP A O 1
ATOM 1465 N N . GLU A 1 185 ? 55.137 43.180 21.581 1.00 39.28 185 GLU A N 1
ATOM 1466 C CA . GLU A 1 185 ? 55.239 44.645 21.435 1.00 39.28 185 GLU A CA 1
ATOM 1467 C C . GLU A 1 185 ? 54.885 45.123 20.011 1.00 39.28 185 GLU A C 1
ATOM 1469 O O . GLU A 1 185 ? 54.186 46.126 19.827 1.00 39.28 185 GLU A O 1
ATOM 1474 N N . ALA A 1 186 ? 55.283 44.372 18.976 1.00 39.84 186 ALA A N 1
ATOM 1475 C CA . ALA A 1 186 ? 54.920 44.663 17.585 1.00 39.84 186 ALA A CA 1
ATOM 1476 C C . ALA A 1 186 ? 53.408 44.510 17.321 1.00 39.84 186 ALA A C 1
ATOM 1478 O O . ALA A 1 186 ? 52.829 45.268 16.539 1.00 39.84 186 ALA A O 1
ATOM 1479 N N . LEU A 1 187 ? 52.764 43.564 18.015 1.00 36.50 187 LEU A N 1
ATOM 1480 C CA . LEU A 1 187 ? 51.321 43.330 17.946 1.00 36.50 187 LEU A CA 1
ATOM 1481 C C . LEU A 1 187 ? 50.528 44.420 18.689 1.00 36.50 187 LEU A C 1
ATOM 1483 O O . LEU A 1 187 ? 49.518 44.905 18.183 1.00 36.50 187 LEU A O 1
ATOM 1487 N N . LYS A 1 188 ? 51.008 44.845 19.868 1.00 37.62 188 LYS A N 1
ATOM 1488 C CA . LYS A 1 188 ? 50.371 45.884 20.699 1.00 37.62 188 LYS A CA 1
ATOM 1489 C C . LYS A 1 188 ? 50.522 47.301 20.138 1.00 37.62 188 LYS A C 1
ATOM 1491 O O . LYS A 1 188 ? 49.630 48.121 20.327 1.00 37.62 188 LYS A O 1
ATOM 1496 N N . SER A 1 189 ? 51.612 47.598 19.427 1.00 39.97 189 SER A N 1
ATOM 1497 C CA . SER A 1 189 ? 51.887 48.939 18.878 1.00 39.97 189 SER A CA 1
ATOM 1498 C C . SER A 1 189 ? 51.181 49.252 17.548 1.00 39.97 189 SER A C 1
ATOM 1500 O O . SER A 1 189 ? 51.366 50.338 16.998 1.00 39.97 189 SER A O 1
ATOM 1502 N N . GLY A 1 190 ? 50.374 48.329 17.007 1.00 37.38 190 GLY A N 1
ATOM 1503 C CA . GLY A 1 190 ? 49.562 48.564 15.804 1.00 37.38 190 GLY A CA 1
ATOM 1504 C C . GLY A 1 190 ? 50.362 48.784 14.510 1.00 37.38 190 GLY A C 1
ATOM 1505 O O . GLY A 1 190 ? 49.814 49.282 13.526 1.00 37.38 190 GLY A O 1
ATOM 1506 N N . LYS A 1 191 ? 51.651 48.420 14.483 1.00 35.94 191 LYS A N 1
ATOM 1507 C CA . LYS A 1 191 ? 52.572 48.684 13.360 1.00 35.94 191 LYS A CA 1
ATOM 1508 C C . LYS A 1 191 ? 52.603 47.604 12.269 1.00 35.94 191 LYS A C 1
ATOM 1510 O O . LYS A 1 191 ? 53.424 47.689 11.361 1.00 35.94 191 LYS A O 1
ATOM 1515 N N . LEU A 1 192 ? 51.684 46.638 12.279 1.00 37.72 192 LEU A N 1
ATOM 1516 C CA . LEU A 1 192 ? 51.453 45.753 11.129 1.00 37.72 192 LEU A CA 1
ATOM 1517 C C . LEU A 1 192 ? 50.478 46.419 10.141 1.00 37.72 192 LEU A C 1
ATOM 1519 O O . LEU A 1 192 ? 49.297 46.087 10.075 1.00 37.72 192 LEU A O 1
ATOM 1523 N N . ARG A 1 193 ? 50.978 47.394 9.373 1.00 35.94 193 ARG A N 1
ATOM 1524 C CA . ARG A 1 193 ? 50.306 47.942 8.182 1.00 35.94 193 ARG A CA 1
ATOM 1525 C C . ARG A 1 193 ? 51.287 48.022 7.012 1.00 35.94 193 ARG A C 1
ATOM 1527 O O . ARG A 1 193 ? 52.236 48.793 7.070 1.00 35.94 193 ARG A O 1
ATOM 1534 N N . ASP A 1 194 ? 50.973 47.327 5.923 1.00 34.22 194 ASP A N 1
ATOM 1535 C CA . ASP A 1 194 ? 51.415 47.660 4.558 1.00 34.22 194 ASP A CA 1
ATOM 1536 C C . ASP A 1 194 ? 50.147 47.658 3.674 1.00 34.22 194 ASP A C 1
ATOM 1538 O O . ASP A 1 194 ? 49.544 46.617 3.429 1.00 34.22 194 ASP A O 1
ATOM 1542 N N . GLN A 1 195 ? 49.449 48.790 3.525 1.00 36.00 195 GLN A N 1
ATOM 1543 C CA . GLN A 1 195 ? 49.648 49.927 2.602 1.00 36.00 195 GLN A CA 1
ATOM 1544 C C . GLN A 1 195 ? 49.295 49.720 1.117 1.00 36.00 195 GLN A C 1
ATOM 1546 O O . GLN A 1 195 ? 49.306 50.704 0.380 1.00 36.00 195 GLN A O 1
ATOM 1551 N N . ARG A 1 196 ? 48.833 48.542 0.666 1.00 33.41 196 ARG A N 1
ATOM 1552 C CA . ARG A 1 196 ? 48.361 48.402 -0.738 1.00 33.41 196 ARG A CA 1
ATOM 1553 C C . ARG A 1 196 ? 46.976 47.813 -0.998 1.00 33.41 196 ARG A C 1
ATOM 1555 O O . ARG A 1 196 ? 46.536 47.866 -2.139 1.00 33.41 196 ARG A O 1
ATOM 1562 N N . PHE A 1 197 ? 46.238 47.383 0.023 1.00 32.44 197 PHE A N 1
ATOM 1563 C CA . PHE A 1 197 ? 44.796 47.138 -0.096 1.00 32.44 197 PHE A CA 1
ATOM 1564 C C . PHE A 1 197 ? 44.097 47.693 1.146 1.00 32.44 197 PHE A C 1
ATOM 1566 O O . PHE A 1 197 ? 44.347 47.259 2.269 1.00 32.44 197 PHE A O 1
ATOM 1573 N N . GLY A 1 198 ? 43.298 48.743 0.948 1.00 33.12 198 GLY A N 1
ATOM 1574 C CA . GLY A 1 198 ? 42.507 49.363 2.004 1.00 33.12 198 GLY A CA 1
ATOM 1575 C C . GLY A 1 198 ? 41.528 48.360 2.611 1.00 33.12 198 GLY A C 1
ATOM 1576 O O . GLY A 1 198 ? 40.948 47.569 1.883 1.00 33.12 198 GLY A O 1
ATOM 1577 N N . ARG A 1 199 ? 41.388 48.412 3.943 1.00 26.88 199 ARG A N 1
ATOM 1578 C CA . ARG A 1 199 ? 40.352 47.773 4.777 1.00 26.88 199 ARG A CA 1
ATOM 1579 C C . ARG A 1 199 ? 39.839 46.414 4.267 1.00 26.88 199 ARG A C 1
ATOM 1581 O O . ARG A 1 199 ? 38.930 46.355 3.449 1.00 26.88 199 ARG A O 1
ATOM 1588 N N . PHE A 1 200 ? 40.294 45.325 4.888 1.00 26.59 200 PHE A N 1
ATOM 1589 C CA . PHE A 1 200 ? 39.464 44.123 4.978 1.00 26.59 200 PHE A CA 1
ATOM 1590 C C . PHE A 1 200 ? 38.212 44.465 5.800 1.00 26.59 200 PHE A C 1
ATOM 1592 O O . PHE A 1 200 ? 38.223 44.414 7.029 1.00 26.59 200 PHE A O 1
ATOM 1599 N N . ASN A 1 201 ? 37.139 44.850 5.109 1.00 27.52 201 ASN A N 1
ATOM 1600 C CA . ASN A 1 201 ? 35.785 44.670 5.605 1.00 27.52 201 ASN A CA 1
ATOM 1601 C C . ASN A 1 201 ? 35.512 43.161 5.571 1.00 27.52 201 ASN A C 1
ATOM 1603 O O . ASN A 1 201 ? 35.078 42.618 4.559 1.00 27.52 201 ASN A O 1
ATOM 1607 N N . LEU A 1 202 ? 35.805 42.474 6.677 1.00 27.17 202 LEU A N 1
ATOM 1608 C CA . LEU A 1 202 ? 35.046 41.278 7.032 1.00 27.17 202 LEU A CA 1
ATOM 1609 C C . LEU A 1 202 ? 33.573 41.689 7.058 1.00 27.17 202 LEU A C 1
ATOM 1611 O O . LEU A 1 202 ? 33.239 42.710 7.656 1.00 27.17 202 LEU A O 1
ATOM 1615 N N . ILE A 1 203 ? 32.742 40.920 6.365 1.00 29.22 203 ILE A N 1
ATOM 1616 C CA . ILE A 1 203 ? 31.305 41.100 6.149 1.00 29.22 203 ILE A CA 1
ATOM 1617 C C . ILE A 1 203 ? 30.577 41.429 7.476 1.00 29.22 203 ILE A C 1
ATOM 1619 O O . ILE A 1 203 ? 30.097 40.563 8.196 1.00 29.22 203 ILE A O 1
ATOM 1623 N N . ARG A 1 204 ? 30.538 42.718 7.822 1.00 27.75 204 ARG A N 1
ATOM 1624 C CA . ARG A 1 204 ? 29.360 43.480 8.254 1.00 27.75 204 ARG A CA 1
ATOM 1625 C C . ARG A 1 204 ? 28.997 44.250 6.986 1.00 27.75 204 ARG A C 1
ATOM 1627 O O . ARG A 1 204 ? 29.816 45.040 6.538 1.00 27.75 204 ARG A O 1
ATOM 1634 N N . SER A 1 205 ? 27.902 44.030 6.291 1.00 32.12 205 SER A N 1
ATOM 1635 C CA . SER A 1 205 ? 26.548 43.645 6.665 1.00 32.12 205 SER A CA 1
ATOM 1636 C C . SER A 1 205 ? 25.841 43.256 5.368 1.00 32.12 205 SER A C 1
ATOM 1638 O O . SER A 1 205 ? 26.134 43.882 4.360 1.00 32.12 205 SER A O 1
ATOM 1640 N N . ASP A 1 206 ? 24.878 42.340 5.409 1.00 29.88 206 ASP A N 1
ATOM 1641 C CA . ASP A 1 206 ? 23.646 42.537 4.638 1.00 29.88 206 ASP A CA 1
ATOM 1642 C C . ASP A 1 206 ? 22.464 41.880 5.347 1.00 29.88 206 ASP A C 1
ATOM 1644 O O . ASP A 1 206 ? 21.931 40.835 4.992 1.00 29.88 206 ASP A O 1
ATOM 1648 N N . SER A 1 207 ? 22.025 42.610 6.368 1.00 33.59 207 SER A N 1
ATOM 1649 C CA . SER A 1 207 ? 20.647 42.670 6.841 1.00 33.59 207 SER A CA 1
ATOM 1650 C C . SER A 1 207 ? 19.692 43.342 5.829 1.00 33.59 207 SER A C 1
ATOM 1652 O O . SER A 1 207 ? 18.576 43.695 6.206 1.00 33.59 207 SER A O 1
ATOM 1654 N N . GLU A 1 208 ? 20.090 43.530 4.562 1.00 34.38 208 GLU A N 1
ATOM 1655 C CA . GLU A 1 208 ? 19.200 43.957 3.469 1.00 34.38 208 GLU A CA 1
ATOM 1656 C C . GLU A 1 208 ? 18.693 42.794 2.601 1.00 34.38 208 GLU A C 1
ATOM 1658 O O . GLU A 1 208 ? 17.600 42.900 2.049 1.00 34.38 208 GLU A O 1
ATOM 1663 N N . PHE A 1 209 ? 19.350 41.625 2.597 1.00 31.70 209 PHE A N 1
ATOM 1664 C CA . PHE A 1 209 ? 18.779 40.424 1.960 1.00 31.70 209 PHE A CA 1
ATOM 1665 C C . PHE A 1 209 ? 17.578 39.855 2.746 1.00 31.70 209 PHE A C 1
ATOM 1667 O O . PHE A 1 209 ? 16.718 39.181 2.186 1.00 31.70 209 PHE A O 1
ATOM 1674 N N . CYS A 1 210 ? 17.444 40.218 4.027 1.00 29.39 210 CYS A N 1
ATOM 1675 C CA . CYS A 1 210 ? 16.260 39.929 4.845 1.00 29.39 210 CYS A CA 1
ATOM 1676 C C . CYS A 1 210 ? 15.124 40.963 4.700 1.00 29.39 210 CYS A C 1
ATOM 1678 O O . CYS A 1 210 ? 14.106 40.825 5.372 1.00 29.39 210 CYS A O 1
ATOM 1680 N N . ARG A 1 211 ? 15.263 42.002 3.858 1.00 30.95 211 ARG A N 1
ATOM 1681 C CA . ARG A 1 211 ? 14.213 43.024 3.636 1.00 30.95 211 ARG A CA 1
ATOM 1682 C C . ARG A 1 211 ? 13.532 42.948 2.267 1.00 30.95 211 ARG A C 1
ATOM 1684 O O . ARG A 1 211 ? 12.615 43.722 2.017 1.00 30.95 211 ARG A O 1
ATOM 1691 N N . ALA A 1 212 ? 13.931 42.006 1.414 1.00 32.09 212 ALA A N 1
ATOM 1692 C CA . ALA A 1 212 ? 13.287 41.750 0.122 1.00 32.09 212 ALA A CA 1
ATOM 1693 C C . ALA A 1 212 ? 12.259 40.599 0.159 1.00 32.09 212 ALA A C 1
ATOM 1695 O O . ALA A 1 212 ? 11.719 40.225 -0.879 1.00 32.09 212 ALA A O 1
ATOM 1696 N N . PHE A 1 213 ? 11.951 40.059 1.342 1.00 26.34 213 PHE A N 1
ATOM 1697 C CA . PHE A 1 213 ? 10.716 39.305 1.546 1.00 26.34 213 PHE A CA 1
ATOM 1698 C C . PHE A 1 213 ? 9.582 40.297 1.829 1.00 26.34 213 PHE A C 1
ATOM 1700 O O . PHE A 1 213 ? 9.798 41.233 2.606 1.00 26.34 213 PHE A O 1
ATOM 1707 N N . PRO A 1 214 ? 8.384 40.126 1.235 1.00 30.34 214 PRO A N 1
ATOM 1708 C CA . PRO A 1 214 ? 7.224 40.922 1.611 1.00 30.34 214 PRO A CA 1
ATOM 1709 C C . PRO A 1 214 ? 7.097 40.912 3.135 1.00 30.34 214 PRO A C 1
ATOM 1711 O O . PRO A 1 214 ? 7.201 39.856 3.762 1.00 30.34 214 PRO A O 1
ATOM 1714 N N . ALA A 1 215 ? 6.889 42.081 3.736 1.00 31.98 215 ALA A N 1
ATOM 1715 C CA . ALA A 1 215 ? 6.805 42.290 5.181 1.00 31.98 215 ALA A CA 1
ATOM 1716 C C . ALA A 1 215 ? 5.600 41.589 5.863 1.00 31.98 215 ALA A C 1
ATOM 1718 O O . ALA A 1 215 ? 5.163 42.009 6.928 1.00 31.98 215 ALA A O 1
ATOM 1719 N N . SER A 1 216 ? 5.059 40.520 5.273 1.00 32.88 216 SER A N 1
ATOM 1720 C CA . SER A 1 216 ? 3.969 39.703 5.804 1.00 32.88 216 SER A CA 1
ATOM 1721 C C . SER A 1 216 ? 4.432 38.451 6.562 1.00 32.88 216 SER A C 1
ATOM 1723 O O . SER A 1 216 ? 3.581 37.688 7.002 1.00 32.88 216 SER A O 1
ATOM 1725 N N . VAL A 1 217 ? 5.742 38.218 6.745 1.00 36.09 217 VAL A N 1
ATOM 1726 C CA . VAL A 1 217 ? 6.265 37.055 7.514 1.00 36.09 217 VAL A CA 1
ATOM 1727 C C . VAL A 1 217 ? 7.216 37.471 8.652 1.00 36.09 217 VAL A C 1
ATOM 1729 O O . VAL A 1 217 ? 7.994 36.681 9.175 1.00 36.09 217 VAL A O 1
ATOM 1732 N N . ALA A 1 218 ? 7.163 38.732 9.084 1.00 32.03 218 ALA A N 1
ATOM 1733 C CA . ALA A 1 218 ? 7.932 39.221 10.228 1.00 32.03 218 ALA A CA 1
ATOM 1734 C C . ALA A 1 218 ? 7.162 39.027 11.550 1.00 32.03 218 ALA A C 1
ATOM 1736 O O . ALA A 1 218 ? 6.735 40.009 12.147 1.00 32.03 218 ALA A O 1
ATOM 1737 N N . ALA A 1 219 ? 6.964 37.771 11.973 1.00 31.69 219 ALA A N 1
ATOM 1738 C CA . ALA A 1 219 ? 6.729 37.338 13.364 1.00 31.69 219 ALA A CA 1
ATOM 1739 C C . ALA A 1 219 ? 6.400 35.830 13.397 1.00 31.69 219 ALA A C 1
ATOM 1741 O O . ALA A 1 219 ? 5.234 35.446 13.399 1.00 31.69 219 ALA A O 1
ATOM 1742 N N . GLY A 1 220 ? 7.416 34.966 13.412 1.00 29.58 220 GLY A N 1
ATOM 1743 C CA . GLY A 1 220 ? 7.219 33.530 13.631 1.00 29.58 220 GLY A CA 1
ATOM 1744 C C . GLY A 1 220 ? 8.420 32.689 13.209 1.00 29.58 220 GLY A C 1
ATOM 1745 O O . GLY A 1 220 ? 8.631 32.469 12.024 1.00 29.58 220 GLY A O 1
ATOM 1746 N N . ASP A 1 221 ? 9.190 32.235 14.196 1.00 35.06 221 ASP A N 1
ATOM 1747 C CA . ASP A 1 221 ? 10.014 31.018 14.161 1.00 35.06 221 ASP A CA 1
ATOM 1748 C C . ASP A 1 221 ? 11.111 30.879 13.088 1.00 35.06 221 ASP A C 1
ATOM 1750 O O . ASP A 1 221 ? 11.135 29.937 12.298 1.00 35.06 221 ASP A O 1
ATOM 1754 N N . LEU A 1 222 ? 12.137 31.734 13.157 1.00 33.47 222 LEU A N 1
ATOM 1755 C CA . LEU A 1 222 ? 13.475 31.340 12.701 1.00 33.47 222 LEU A CA 1
ATOM 1756 C C . LEU A 1 222 ? 14.158 30.528 13.811 1.00 33.47 222 LEU A C 1
ATOM 1758 O O . LEU A 1 222 ? 14.441 31.058 14.885 1.00 33.47 222 LEU A O 1
ATOM 1762 N N . HIS A 1 223 ? 14.394 29.242 13.526 1.00 36.12 223 HIS A N 1
ATOM 1763 C CA . HIS A 1 223 ? 15.041 28.241 14.378 1.00 36.12 223 HIS A CA 1
ATOM 1764 C C . HIS A 1 223 ? 16.157 28.810 15.269 1.00 36.12 223 HIS A C 1
ATOM 1766 O O . HIS A 1 223 ? 17.269 29.100 14.824 1.00 36.12 223 HIS A O 1
ATOM 1772 N N . THR A 1 224 ? 15.874 28.892 16.568 1.00 35.41 224 THR A N 1
ATOM 1773 C CA . THR A 1 224 ? 16.896 28.918 17.612 1.00 35.41 224 THR A CA 1
ATOM 1774 C C . THR A 1 224 ? 17.756 27.653 17.500 1.00 35.41 224 THR A C 1
ATOM 1776 O O . THR A 1 224 ? 17.210 26.573 17.259 1.00 35.41 224 THR A O 1
ATOM 1779 N N . PRO A 1 225 ? 19.089 27.726 17.698 1.00 40.03 225 PRO A N 1
ATOM 1780 C CA . PRO A 1 225 ? 19.891 26.522 17.862 1.00 40.03 225 PRO A CA 1
ATOM 1781 C C . PRO A 1 225 ? 19.276 25.724 19.010 1.00 40.03 225 PRO A C 1
ATOM 1783 O O . PRO A 1 225 ? 19.155 26.255 20.119 1.00 40.03 225 PRO A O 1
ATOM 1786 N N . HIS A 1 226 ? 18.852 24.485 18.750 1.00 36.44 226 HIS A N 1
ATOM 1787 C CA . HIS A 1 226 ? 18.381 23.594 19.801 1.00 36.44 226 HIS A CA 1
ATOM 1788 C C . HIS A 1 226 ? 19.518 23.448 20.816 1.00 36.44 226 HIS A C 1
ATOM 1790 O O . HIS A 1 226 ? 20.476 22.708 20.594 1.00 36.44 226 HIS A O 1
ATOM 1796 N N . LYS A 1 227 ? 19.442 24.174 21.939 1.00 44.38 227 LYS A N 1
ATOM 1797 C CA . LYS A 1 227 ? 20.200 23.795 23.127 1.00 44.38 227 LYS A CA 1
ATOM 1798 C C . LYS A 1 227 ? 19.770 22.366 23.403 1.00 44.38 227 LYS A C 1
ATOM 1800 O O . LYS A 1 227 ? 18.569 22.128 23.543 1.00 44.38 227 LYS A O 1
ATOM 1805 N N . SER A 1 228 ? 20.725 21.434 23.428 1.00 47.19 228 SER A N 1
ATOM 1806 C CA . SER A 1 228 ? 20.440 20.099 23.949 1.00 47.19 228 SER A CA 1
ATOM 1807 C C . SER A 1 228 ? 19.713 20.313 25.274 1.00 47.19 228 SER A C 1
ATOM 1809 O O . SER A 1 228 ? 20.231 21.077 26.101 1.00 47.19 228 SER A O 1
ATOM 1811 N N . PRO A 1 229 ? 18.485 19.787 25.440 1.00 51.94 229 PRO A N 1
ATOM 1812 C CA . PRO A 1 229 ? 17.781 19.955 26.695 1.00 51.94 229 PRO A CA 1
ATOM 1813 C C . PRO A 1 229 ? 18.728 19.498 27.801 1.00 51.94 229 PRO A C 1
ATOM 1815 O O . PRO A 1 229 ? 19.463 18.522 27.624 1.00 51.94 229 PRO A O 1
ATOM 1818 N N . ALA A 1 230 ? 18.759 20.229 28.918 1.00 52.41 230 ALA A N 1
ATOM 1819 C CA . ALA A 1 230 ? 19.417 19.705 30.103 1.00 52.41 230 ALA A CA 1
ATOM 1820 C C . ALA A 1 230 ? 18.875 18.284 30.307 1.00 52.41 230 ALA A C 1
ATOM 1822 O O . ALA A 1 230 ? 17.663 18.085 30.203 1.00 52.41 230 ALA A O 1
ATOM 1823 N N . LEU A 1 231 ? 19.755 17.300 30.501 1.00 45.62 231 LEU A N 1
ATOM 1824 C CA . LEU A 1 231 ? 19.354 15.924 30.782 1.00 45.62 231 LEU A CA 1
ATOM 1825 C C . LEU A 1 231 ? 18.609 15.922 32.127 1.00 45.62 231 LEU A C 1
ATOM 1827 O O . LEU A 1 231 ? 19.199 15.710 33.178 1.00 45.62 231 LEU A O 1
ATOM 1831 N N . THR A 1 232 ? 17.315 16.233 32.112 1.00 49.59 232 THR A N 1
ATOM 1832 C CA . THR A 1 232 ? 16.467 16.327 33.309 1.00 49.59 232 THR A CA 1
ATOM 1833 C C . THR A 1 232 ? 16.084 14.944 33.833 1.00 49.59 232 THR A C 1
ATOM 1835 O O . THR A 1 232 ? 15.743 14.801 35.002 1.00 49.59 232 THR A O 1
ATOM 1838 N N . LYS A 1 233 ? 16.206 13.914 32.988 1.00 55.59 233 LYS A N 1
ATOM 1839 C CA . LYS A 1 233 ? 16.158 12.491 33.338 1.00 55.59 233 LYS A CA 1
ATOM 1840 C C . LYS A 1 233 ? 17.469 11.823 32.912 1.00 55.59 233 LYS A C 1
ATOM 1842 O O . LYS A 1 233 ? 17.531 11.175 31.871 1.00 55.59 233 LYS A O 1
ATOM 1847 N N . VAL A 1 234 ? 18.529 11.978 33.704 1.00 57.75 234 VAL A N 1
ATOM 1848 C CA . VAL A 1 234 ? 19.658 11.038 33.628 1.00 57.75 234 VAL A CA 1
ATOM 1849 C C . VAL A 1 234 ? 19.177 9.746 34.281 1.00 57.75 234 VAL A C 1
ATOM 1851 O O . VAL A 1 234 ? 19.024 9.685 35.499 1.00 57.75 234 VAL A O 1
ATOM 1854 N N . LEU A 1 235 ? 18.852 8.743 33.467 1.00 62.50 235 LEU A N 1
ATOM 1855 C CA . LEU A 1 235 ? 18.532 7.412 33.971 1.00 62.50 235 LEU A CA 1
ATOM 1856 C C . LEU A 1 235 ? 19.820 6.803 34.532 1.00 62.50 235 LEU A C 1
ATOM 1858 O O . LEU A 1 235 ? 20.798 6.622 33.804 1.00 62.50 235 LEU A O 1
ATOM 1862 N N . ASP A 1 236 ? 19.832 6.517 35.832 1.00 66.94 236 ASP A N 1
ATOM 1863 C CA . ASP A 1 236 ? 20.897 5.722 36.431 1.00 66.94 236 ASP A CA 1
ATOM 1864 C C . ASP A 1 236 ? 20.719 4.259 36.016 1.00 66.94 236 ASP A C 1
ATOM 1866 O O . ASP A 1 236 ? 20.005 3.492 36.660 1.00 66.94 236 ASP A O 1
ATOM 1870 N N . ASN A 1 237 ? 21.395 3.870 34.936 1.00 75.38 237 ASN A N 1
ATOM 1871 C CA . ASN A 1 237 ? 21.383 2.499 34.423 1.00 75.38 237 ASN A CA 1
ATOM 1872 C C . ASN A 1 237 ? 22.083 1.490 35.360 1.00 75.38 237 ASN A C 1
ATOM 1874 O O . ASN A 1 237 ? 22.163 0.311 35.020 1.00 75.38 237 ASN A O 1
ATOM 1878 N N . ARG A 1 238 ? 22.630 1.926 36.508 1.00 75.12 238 ARG A N 1
ATOM 1879 C CA . ARG A 1 238 ? 23.189 1.037 37.543 1.00 75.12 238 ARG A CA 1
ATOM 1880 C C . ARG A 1 238 ? 22.133 0.584 38.549 1.00 75.12 238 ARG A C 1
ATOM 1882 O O . ARG A 1 238 ? 22.337 -0.420 39.228 1.00 75.12 238 ARG A O 1
ATOM 1889 N N . SER A 1 239 ? 21.017 1.301 38.634 1.00 76.00 239 SER A N 1
ATOM 1890 C CA . SER A 1 239 ? 19.883 0.961 39.486 1.00 76.00 239 SER A CA 1
ATOM 1891 C C . SER A 1 239 ? 18.829 0.186 38.692 1.00 76.00 239 SER A C 1
ATOM 1893 O O . SER A 1 239 ? 18.617 0.435 37.506 1.00 76.00 239 SER A O 1
ATOM 1895 N N . ALA A 1 240 ? 18.134 -0.752 39.342 1.00 73.69 240 ALA A N 1
ATOM 1896 C CA . ALA A 1 240 ? 17.002 -1.428 38.715 1.00 73.69 240 ALA A CA 1
ATOM 1897 C C . ALA A 1 240 ? 15.911 -0.405 38.362 1.00 73.69 240 ALA A C 1
ATOM 1899 O O . ALA A 1 240 ? 15.496 0.391 39.212 1.00 73.69 240 ALA A O 1
ATOM 1900 N N . PHE A 1 241 ? 15.431 -0.441 37.118 1.00 80.56 241 PHE A N 1
ATOM 1901 C CA . PHE A 1 241 ? 14.286 0.360 36.703 1.00 80.56 241 PHE A CA 1
ATOM 1902 C C . PHE A 1 241 ? 13.068 -0.034 37.537 1.00 80.56 241 PHE A C 1
ATOM 1904 O O . PHE A 1 241 ? 12.689 -1.204 37.585 1.00 80.56 241 PHE A O 1
ATOM 1911 N N . LYS A 1 242 ? 12.451 0.945 38.203 1.00 81.12 242 LYS A N 1
ATOM 1912 C CA . LYS A 1 242 ? 11.154 0.747 38.848 1.00 81.12 242 LYS A CA 1
ATOM 1913 C C . LYS A 1 242 ? 10.069 0.955 37.805 1.00 81.12 242 LYS A C 1
ATOM 1915 O O . LYS A 1 242 ? 9.990 2.032 37.215 1.00 81.12 242 LYS A O 1
ATOM 1920 N N . LEU A 1 243 ? 9.267 -0.078 37.584 1.00 85.94 243 LEU A N 1
ATOM 1921 C CA . LEU A 1 243 ? 8.078 0.020 36.757 1.00 85.94 243 LEU A CA 1
ATOM 1922 C C . LEU A 1 243 ? 7.023 0.836 37.517 1.00 85.94 243 LEU A C 1
ATOM 1924 O O . LEU A 1 243 ? 6.834 0.641 38.717 1.00 85.94 243 LEU A O 1
ATOM 1928 N N . ASP A 1 244 ? 6.372 1.778 36.839 1.00 87.44 244 ASP A N 1
ATOM 1929 C CA . ASP A 1 244 ? 5.185 2.429 37.397 1.00 87.44 244 ASP A CA 1
ATOM 1930 C C . ASP A 1 244 ? 4.104 1.348 37.608 1.00 87.44 244 ASP A C 1
ATOM 1932 O O . ASP A 1 244 ? 3.811 0.627 36.647 1.00 87.44 244 ASP A O 1
ATOM 1936 N N . PRO A 1 245 ? 3.514 1.208 38.814 1.00 90.69 245 PRO A N 1
ATOM 1937 C CA . PRO A 1 245 ? 2.501 0.192 39.105 1.00 90.69 245 PRO A CA 1
ATOM 1938 C C . PRO A 1 245 ? 1.339 0.138 38.104 1.00 90.69 245 PRO A C 1
ATOM 1940 O O . PRO A 1 245 ? 0.742 -0.920 37.913 1.00 90.69 245 PRO A O 1
ATOM 1943 N N . LYS A 1 246 ? 1.025 1.239 37.405 1.00 88.44 246 LYS A N 1
ATOM 1944 C CA . LYS A 1 246 ? 0.000 1.233 36.344 1.00 88.44 246 LYS A CA 1
ATOM 1945 C C . LYS A 1 246 ? 0.329 0.297 35.171 1.00 88.44 246 LYS A C 1
ATOM 1947 O O . LYS A 1 246 ? -0.580 -0.162 34.484 1.00 88.44 246 LYS A O 1
ATOM 1952 N N . HIS A 1 247 ? 1.611 0.008 34.938 1.00 89.81 247 HIS A N 1
ATOM 1953 C CA . HIS A 1 247 ? 2.071 -0.924 33.905 1.00 89.81 247 HIS A CA 1
ATOM 1954 C C . HIS A 1 247 ? 2.085 -2.387 34.374 1.00 89.81 247 HIS A C 1
ATOM 1956 O O . HIS A 1 247 ? 2.343 -3.271 33.562 1.00 89.81 247 HIS A O 1
ATOM 1962 N N . GLU A 1 248 ? 1.813 -2.660 35.655 1.00 91.56 248 GLU A N 1
ATOM 1963 C CA . GLU A 1 248 ? 1.589 -4.027 36.152 1.00 91.56 248 GLU A CA 1
ATOM 1964 C C . GLU A 1 248 ? 0.147 -4.498 35.917 1.00 91.56 248 GLU A C 1
ATOM 1966 O O . GLU A 1 248 ? -0.150 -5.689 36.027 1.00 91.56 248 GLU A O 1
ATOM 1971 N N . GLN A 1 249 ? -0.761 -3.576 35.587 1.00 91.12 249 GLN A N 1
ATOM 1972 C CA . GLN A 1 249 ? -2.142 -3.917 35.280 1.00 91.12 249 GLN A CA 1
ATOM 1973 C C . GLN A 1 249 ? -2.244 -4.676 33.940 1.00 91.12 249 GLN A C 1
ATOM 1975 O O . GLN A 1 249 ? -1.496 -4.373 33.005 1.00 91.12 249 GLN A O 1
ATOM 1980 N N . PRO A 1 250 ? -3.166 -5.650 33.806 1.00 92.19 250 PRO A N 1
ATOM 1981 C CA . PRO A 1 250 ? -3.379 -6.361 32.547 1.00 92.19 250 PRO A CA 1
ATOM 1982 C C . PRO A 1 250 ? -3.748 -5.424 31.386 1.00 92.19 250 PRO A C 1
ATOM 1984 O O . PRO A 1 250 ? -4.378 -4.387 31.573 1.00 92.19 250 PRO A O 1
ATOM 1987 N N . MET A 1 251 ? -3.423 -5.815 30.151 1.00 89.00 251 MET A N 1
ATOM 1988 C CA . MET A 1 251 ? -3.897 -5.072 28.978 1.00 89.00 251 MET A CA 1
ATOM 1989 C C . MET A 1 251 ? -5.430 -4.991 28.965 1.00 89.00 251 MET A C 1
ATOM 1991 O O . MET A 1 251 ? -6.110 -5.980 29.238 1.00 89.00 251 MET A O 1
ATOM 1995 N N . GLY A 1 252 ? -5.962 -3.817 28.617 1.00 87.12 252 GLY A N 1
ATOM 1996 C CA . GLY A 1 252 ? -7.404 -3.561 28.552 1.00 87.12 252 GLY A CA 1
ATOM 1997 C C . GLY A 1 252 ? -8.043 -3.080 29.859 1.00 87.12 252 GLY A C 1
ATOM 1998 O O . GLY A 1 252 ? -9.248 -2.854 29.870 1.00 87.12 252 GLY A O 1
ATOM 1999 N N . THR A 1 253 ? -7.279 -2.900 30.944 1.00 91.94 253 THR A N 1
ATOM 2000 C CA . THR A 1 253 ? -7.823 -2.376 32.215 1.00 91.94 253 THR A CA 1
ATOM 2001 C C . THR A 1 253 ? -7.685 -0.868 32.388 1.00 91.94 253 THR A C 1
ATOM 2003 O O . THR A 1 253 ? -8.292 -0.320 33.304 1.00 91.94 253 THR A O 1
ATOM 2006 N N . TRP A 1 254 ? -6.894 -0.197 31.546 1.00 93.81 254 TRP A N 1
ATOM 2007 C CA . TRP A 1 254 ? -6.778 1.261 31.575 1.00 93.81 254 TRP A CA 1
ATOM 2008 C C . TRP A 1 254 ? -8.111 1.918 31.215 1.00 93.81 254 TRP A C 1
ATOM 2010 O O . TRP A 1 254 ? -8.816 1.486 30.301 1.00 93.81 254 TRP A O 1
ATOM 2020 N N . THR A 1 255 ? -8.434 2.990 31.925 1.00 93.62 255 THR A N 1
ATOM 2021 C CA . THR A 1 255 ? -9.585 3.847 31.646 1.00 93.62 255 THR A CA 1
ATOM 2022 C C . THR A 1 255 ? -9.372 4.665 30.370 1.00 93.62 255 THR A C 1
ATOM 2024 O O . THR A 1 255 ? -8.242 4.914 29.940 1.00 93.62 255 THR A O 1
ATOM 2027 N N . SER A 1 256 ? -10.462 5.151 29.769 1.00 94.31 256 SER A N 1
ATOM 2028 C CA . SER A 1 256 ? -10.387 6.052 28.612 1.00 94.31 256 SER A CA 1
ATOM 2029 C C . SER A 1 256 ? -9.574 7.318 28.898 1.00 94.31 256 SER A C 1
ATOM 2031 O O . SER A 1 256 ? -8.899 7.814 28.002 1.00 94.31 256 SER A O 1
ATOM 2033 N N . GLU A 1 257 ? -9.623 7.834 30.129 1.00 94.38 257 GLU A N 1
ATOM 2034 C CA . GLU A 1 257 ? -8.863 9.015 30.557 1.00 94.38 257 GLU A CA 1
ATOM 2035 C C . GLU A 1 257 ? -7.356 8.729 30.568 1.00 94.38 257 GLU A C 1
ATOM 2037 O O . GLU A 1 257 ? -6.600 9.440 29.913 1.00 94.38 257 GLU A O 1
ATOM 2042 N N . GLU A 1 258 ? -6.925 7.615 31.167 1.00 94.56 258 GLU A N 1
ATOM 2043 C CA . GLU A 1 258 ? -5.511 7.206 31.167 1.00 94.56 258 GLU A CA 1
ATOM 2044 C C . GLU A 1 258 ? -4.963 7.000 29.747 1.00 94.56 258 GLU A C 1
ATOM 2046 O O . GLU A 1 258 ? -3.823 7.365 29.447 1.00 94.56 258 GLU A O 1
ATOM 2051 N N . ILE A 1 259 ? -5.780 6.439 28.848 1.00 94.81 259 ILE A N 1
ATOM 2052 C CA . ILE A 1 259 ? -5.419 6.286 27.434 1.00 94.81 259 ILE A CA 1
ATOM 2053 C C . ILE A 1 259 ? -5.278 7.659 26.761 1.00 94.81 259 ILE A C 1
ATOM 2055 O O . ILE A 1 259 ? -4.322 7.867 26.009 1.00 94.81 259 ILE A O 1
ATOM 2059 N N . ARG A 1 260 ? -6.198 8.602 27.016 1.00 94.50 260 ARG A N 1
ATOM 2060 C CA . ARG A 1 260 ? -6.128 9.968 26.465 1.00 94.50 260 ARG A CA 1
ATOM 2061 C C . ARG A 1 260 ? -4.881 10.698 26.932 1.00 94.50 260 ARG A C 1
ATOM 2063 O O . ARG A 1 260 ? -4.172 11.232 26.083 1.00 94.50 260 ARG A O 1
ATOM 2070 N N . ASP A 1 261 ? -4.582 10.659 28.224 1.00 94.25 261 ASP A N 1
ATOM 2071 C CA . ASP A 1 261 ? -3.405 11.316 28.790 1.00 94.25 261 ASP A CA 1
ATOM 2072 C C . ASP A 1 261 ? -2.119 10.768 28.156 1.00 94.25 261 ASP A C 1
ATOM 2074 O O . ASP A 1 261 ? -1.278 11.525 27.667 1.00 94.25 261 ASP A O 1
ATOM 2078 N N . ALA A 1 262 ? -2.001 9.439 28.047 1.00 93.56 262 ALA A N 1
ATOM 2079 C CA . ALA A 1 262 ? -0.851 8.810 27.402 1.00 93.56 262 ALA A CA 1
ATOM 2080 C C . ALA A 1 262 ? -0.719 9.198 25.916 1.00 93.56 262 ALA A C 1
ATOM 2082 O O . ALA A 1 262 ? 0.390 9.440 25.431 1.00 93.56 262 ALA A O 1
ATOM 2083 N N . VAL A 1 263 ? -1.830 9.279 25.176 1.00 94.25 263 VAL A N 1
ATOM 2084 C CA . VAL A 1 263 ? -1.830 9.733 23.775 1.00 94.25 263 VAL A CA 1
ATOM 2085 C C . VAL A 1 263 ? -1.408 11.197 23.672 1.00 94.25 263 VAL A C 1
ATOM 2087 O O . VAL A 1 263 ? -0.608 11.554 22.801 1.00 94.25 263 VAL A O 1
ATOM 2090 N N . ASP A 1 264 ? -1.912 12.044 24.561 1.00 92.19 264 ASP A N 1
ATOM 2091 C CA . ASP A 1 264 ? -1.667 13.479 24.536 1.00 92.19 264 ASP A CA 1
ATOM 2092 C C . ASP A 1 264 ? -0.216 13.829 24.855 1.00 92.19 264 ASP A C 1
ATOM 2094 O O . ASP A 1 264 ? 0.343 14.726 24.209 1.00 92.19 264 ASP A O 1
ATOM 2098 N N . GLU A 1 265 ? 0.408 13.078 25.759 1.00 91.94 265 GLU A N 1
ATOM 2099 C CA . GLU A 1 265 ? 1.795 13.275 26.166 1.00 91.94 265 GLU A CA 1
ATOM 2100 C C . GLU A 1 265 ? 2.818 12.553 25.279 1.00 91.94 265 GLU A C 1
ATOM 2102 O O . GLU A 1 265 ? 3.956 13.022 25.162 1.00 91.94 265 GLU A O 1
ATOM 2107 N N . HIS A 1 266 ? 2.475 11.397 24.696 1.00 93.56 266 HIS A N 1
ATOM 2108 C CA . HIS A 1 266 ? 3.488 10.472 24.163 1.00 93.56 266 HIS A CA 1
ATOM 2109 C C . HIS A 1 266 ? 3.279 10.018 22.714 1.00 93.56 266 HIS A C 1
ATOM 2111 O O . HIS A 1 266 ? 4.167 9.363 22.164 1.00 93.56 266 HIS A O 1
ATOM 2117 N N . VAL A 1 267 ? 2.158 10.351 22.062 1.00 93.62 267 VAL A N 1
ATOM 2118 C CA . VAL A 1 267 ? 1.846 9.830 20.720 1.00 93.62 267 VAL A CA 1
ATOM 2119 C C . VAL A 1 267 ? 1.878 10.920 19.648 1.00 93.62 267 VAL A C 1
ATOM 2121 O O . VAL A 1 267 ? 1.237 11.968 19.744 1.00 93.62 267 VAL A O 1
ATOM 2124 N N . MET A 1 268 ? 2.589 10.629 18.557 1.00 93.25 268 MET A N 1
ATOM 2125 C CA . MET A 1 268 ? 2.555 11.405 17.317 1.00 93.25 268 MET A CA 1
ATOM 2126 C C . MET A 1 268 ? 1.762 10.660 16.244 1.00 93.25 268 MET A C 1
ATOM 2128 O O . MET A 1 268 ? 1.929 9.456 16.057 1.00 93.25 268 MET A O 1
ATOM 2132 N N . LEU A 1 269 ? 0.939 11.389 15.489 1.00 90.00 269 LEU A N 1
ATOM 2133 C CA . LEU A 1 269 ? 0.272 10.851 14.305 1.00 90.00 269 LEU A CA 1
ATOM 2134 C C . LEU A 1 269 ? 1.158 11.021 13.067 1.00 90.00 269 LEU A C 1
ATOM 2136 O O . LEU A 1 269 ? 1.800 12.054 12.883 1.00 90.00 269 LEU A O 1
ATOM 2140 N N . THR A 1 270 ? 1.151 10.019 12.190 1.00 85.19 270 THR A N 1
ATOM 2141 C CA . THR A 1 270 ? 1.845 10.051 10.898 1.00 85.19 270 THR A CA 1
ATOM 2142 C C . THR A 1 270 ? 0.804 10.354 9.815 1.00 85.19 270 THR A C 1
ATOM 2144 O O . THR A 1 270 ? -0.178 9.633 9.687 1.00 85.19 270 THR A O 1
ATOM 2147 N N . TRP A 1 271 ? 0.964 11.460 9.076 1.00 86.00 271 TRP A N 1
ATOM 2148 C CA . TRP A 1 271 ? -0.008 12.018 8.102 1.00 86.00 271 TRP A CA 1
ATOM 2149 C C . TRP A 1 271 ? -1.170 12.865 8.644 1.00 86.00 271 TRP A C 1
ATOM 2151 O O . TRP A 1 271 ? -2.099 13.163 7.894 1.00 86.00 271 TRP A O 1
ATOM 2161 N N . ALA A 1 272 ? -1.110 13.324 9.894 1.00 85.50 272 ALA A N 1
ATOM 2162 C CA . ALA A 1 272 ? -2.056 14.306 10.422 1.00 85.50 272 ALA A CA 1
ATOM 2163 C C . ALA A 1 272 ? -1.350 15.323 11.333 1.00 85.50 272 ALA A C 1
ATOM 2165 O O . ALA A 1 272 ? -0.356 14.975 11.975 1.00 85.50 272 ALA A O 1
ATOM 2166 N N . PRO A 1 273 ? -1.854 16.568 11.440 1.00 87.19 273 PRO A N 1
ATOM 2167 C CA . PRO A 1 273 ? -1.394 17.500 12.461 1.00 87.19 273 PRO A CA 1
ATOM 2168 C C . PRO A 1 273 ? -1.567 16.908 13.863 1.00 87.19 273 PRO A C 1
ATOM 2170 O O . PRO A 1 273 ? -2.573 16.258 14.146 1.00 87.19 273 PRO A O 1
ATOM 2173 N N . GLY A 1 274 ? -0.634 17.201 14.774 1.00 87.56 274 GLY A N 1
ATOM 2174 C CA . GLY A 1 274 ? -0.631 16.618 16.120 1.00 87.56 274 GLY A CA 1
ATOM 2175 C C . GLY A 1 274 ? -1.930 16.833 16.905 1.00 87.56 274 GLY A C 1
ATOM 2176 O O . GLY A 1 274 ? -2.333 15.933 17.631 1.00 87.56 274 GLY A O 1
ATOM 2177 N N . LYS A 1 275 ? -2.617 17.970 16.709 1.00 89.44 275 LYS A N 1
ATOM 2178 C CA . LYS A 1 275 ? -3.905 18.284 17.358 1.00 89.44 275 LYS A CA 1
ATOM 2179 C C . LYS A 1 275 ? -5.029 17.303 17.004 1.00 89.44 275 LYS A C 1
ATOM 2181 O O . LYS A 1 275 ? -5.992 17.198 17.752 1.00 89.44 275 LYS A O 1
ATOM 2186 N N . ALA A 1 276 ? -4.933 16.588 15.881 1.00 87.19 276 ALA A N 1
ATOM 2187 C CA . ALA A 1 276 ? -5.972 15.647 15.469 1.00 87.19 276 ALA A CA 1
ATOM 2188 C C . ALA A 1 276 ? -6.122 14.464 16.446 1.00 87.19 276 ALA A C 1
ATOM 2190 O O . ALA A 1 276 ? -7.212 13.906 16.543 1.00 87.19 276 ALA A O 1
ATOM 2191 N N . ARG A 1 277 ? -5.073 14.115 17.212 1.00 91.06 277 ARG A N 1
ATOM 2192 C CA . ARG A 1 277 ? -5.099 12.994 18.172 1.00 91.06 277 ARG A CA 1
ATOM 2193 C C . ARG A 1 277 ? -6.109 13.170 19.311 1.00 91.06 277 ARG A C 1
ATOM 2195 O O . ARG A 1 277 ? -6.629 12.181 19.812 1.00 91.06 277 ARG A O 1
ATOM 2202 N N . HIS A 1 278 ? -6.454 14.408 19.660 1.00 87.75 278 HIS A N 1
ATOM 2203 C CA . HIS A 1 278 ? -7.441 14.680 20.709 1.00 87.75 278 HIS A CA 1
ATOM 2204 C C . HIS A 1 278 ? -8.862 14.250 20.304 1.00 87.75 278 HIS A C 1
ATOM 2206 O O . HIS A 1 278 ? -9.700 13.993 21.161 1.00 87.75 278 HIS A O 1
ATOM 2212 N N . ASN A 1 279 ? -9.129 14.131 18.997 1.00 84.44 279 ASN A N 1
ATOM 2213 C CA . ASN A 1 279 ? -10.471 13.905 18.456 1.00 84.44 279 ASN A CA 1
ATOM 2214 C C . ASN A 1 279 ? -10.652 12.529 17.797 1.00 84.44 279 ASN A C 1
ATOM 2216 O O . ASN A 1 279 ? -11.744 12.233 17.318 1.00 84.44 279 ASN A O 1
ATOM 2220 N N . VAL A 1 280 ? -9.616 11.683 17.742 1.00 88.38 280 VAL A N 1
ATOM 2221 C CA . VAL A 1 280 ? -9.776 10.312 17.225 1.00 88.38 280 VAL A CA 1
ATOM 2222 C C . VAL A 1 280 ? -10.488 9.427 18.260 1.00 88.38 280 VAL A C 1
ATOM 2224 O O . VAL A 1 280 ? -10.278 9.629 19.463 1.00 88.38 280 VAL A O 1
ATOM 2227 N N . PRO A 1 281 ? -11.340 8.473 17.842 1.00 91.50 281 PRO A N 1
ATOM 2228 C CA . PRO A 1 281 ? -11.966 7.520 18.759 1.00 91.50 281 PRO A CA 1
ATOM 2229 C C . PRO A 1 281 ? -10.925 6.567 19.364 1.00 91.50 281 PRO A C 1
ATOM 2231 O O . PRO A 1 281 ? -9.936 6.227 18.710 1.00 91.50 281 PRO A O 1
ATOM 2234 N N . ILE A 1 282 ? -11.153 6.125 20.603 1.00 94.69 282 ILE A N 1
ATOM 2235 C CA . ILE A 1 282 ? -10.357 5.063 21.230 1.00 94.69 282 ILE A CA 1
ATOM 2236 C C . ILE A 1 282 ? -10.979 3.740 20.805 1.00 94.69 282 ILE A C 1
ATOM 2238 O O . ILE A 1 282 ? -12.063 3.402 21.261 1.00 94.69 282 ILE A O 1
ATOM 2242 N N . ILE A 1 283 ? -10.316 3.008 19.914 1.00 95.31 283 ILE A N 1
ATOM 2243 C CA . ILE A 1 283 ? -10.805 1.711 19.433 1.00 95.31 283 ILE A CA 1
ATOM 2244 C C . ILE A 1 283 ? -10.424 0.618 20.432 1.00 95.31 283 ILE A C 1
ATOM 2246 O O . ILE A 1 283 ? -9.263 0.523 20.824 1.00 95.31 283 ILE A O 1
ATOM 2250 N N . THR A 1 284 ? -11.393 -0.208 20.828 1.00 94.94 284 THR A N 1
ATOM 2251 C CA . THR A 1 284 ? -11.204 -1.268 21.832 1.00 94.94 284 THR A CA 1
ATOM 2252 C C . THR A 1 284 ? -11.095 -2.655 21.211 1.00 94.94 284 THR A C 1
ATOM 2254 O O . THR A 1 284 ? -10.250 -3.446 21.622 1.00 94.94 284 THR A O 1
ATOM 2257 N N . HIS A 1 285 ? -11.930 -2.958 20.217 1.00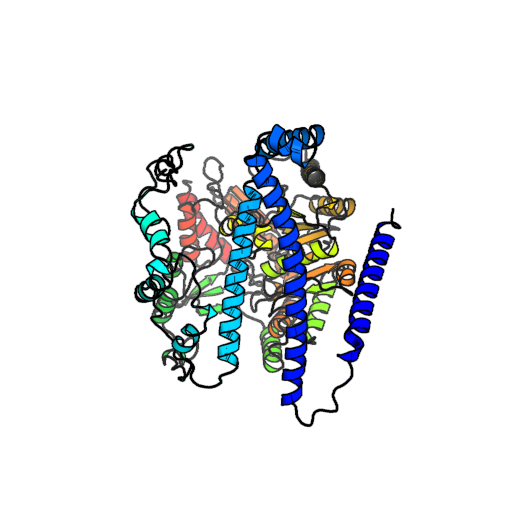 95.50 285 HIS A N 1
ATOM 2258 C CA . HIS A 1 285 ? -11.948 -4.245 19.524 1.00 95.50 285 HIS A CA 1
ATOM 2259 C C . HIS A 1 285 ? -12.600 -4.121 18.140 1.00 95.50 285 HIS A C 1
ATOM 2261 O O . HIS A 1 285 ? -13.167 -3.082 17.792 1.00 95.50 285 HIS A O 1
ATOM 2267 N N . GLY A 1 286 ? -12.513 -5.190 17.350 1.00 97.06 286 GLY A N 1
ATOM 2268 C CA . GLY A 1 286 ? -13.218 -5.329 16.081 1.00 97.06 286 GLY A CA 1
ATOM 2269 C C . GLY A 1 286 ? -13.808 -6.724 15.924 1.00 97.06 286 GLY A C 1
ATOM 2270 O O . GLY A 1 286 ? -13.319 -7.680 16.521 1.00 97.06 286 GLY A O 1
ATOM 2271 N N . GLU A 1 287 ? -14.863 -6.818 15.124 1.00 97.75 287 GLU A N 1
ATOM 2272 C CA . GLU A 1 287 ? -15.589 -8.052 14.824 1.00 97.75 287 GLU A CA 1
ATOM 2273 C C . GLU A 1 287 ? -16.168 -7.959 13.408 1.00 97.75 287 GLU A C 1
ATOM 2275 O O . GLU A 1 287 ? -16.793 -6.958 13.048 1.00 97.75 287 GLU A O 1
ATOM 2280 N N . GLY A 1 288 ? -15.946 -8.988 12.588 1.00 97.75 288 GLY A N 1
ATOM 2281 C CA . GLY A 1 288 ? -16.373 -9.009 11.190 1.00 97.75 288 GLY A CA 1
ATOM 2282 C C . GLY A 1 288 ? -15.785 -7.822 10.430 1.00 97.75 288 GLY A C 1
ATOM 2283 O O . GLY A 1 288 ? -14.568 -7.664 10.366 1.00 97.75 288 GLY A O 1
ATOM 2284 N N . VAL A 1 289 ? -16.645 -6.959 9.896 1.00 98.50 289 VAL A N 1
ATOM 2285 C CA . VAL A 1 289 ? -16.255 -5.731 9.181 1.00 98.50 289 VAL A CA 1
ATOM 2286 C C . VAL A 1 289 ? -16.324 -4.462 10.041 1.00 98.50 289 VAL A C 1
ATOM 2288 O O . VAL A 1 289 ? -16.200 -3.348 9.531 1.00 98.50 289 VAL A O 1
ATOM 2291 N N . TYR A 1 290 ? -16.522 -4.613 11.351 1.00 98.62 290 TYR A N 1
ATOM 2292 C CA . TYR A 1 290 ? -16.765 -3.512 12.276 1.00 98.62 290 TYR A CA 1
ATOM 2293 C C . TYR A 1 290 ? -15.641 -3.324 13.297 1.00 98.62 290 TYR A C 1
ATOM 2295 O O . TYR A 1 290 ? -14.978 -4.275 13.709 1.00 98.62 290 TYR A O 1
ATOM 2303 N N . VAL A 1 291 ? -15.497 -2.088 13.774 1.00 98.19 291 VAL A N 1
ATOM 2304 C CA . VAL A 1 291 ? -14.711 -1.728 14.963 1.00 98.19 291 VAL A CA 1
ATOM 2305 C C . VAL A 1 291 ? -15.579 -1.006 15.984 1.00 98.19 291 VAL A C 1
ATOM 2307 O O . VAL A 1 291 ? -16.567 -0.360 15.630 1.00 98.19 291 VAL A O 1
ATOM 2310 N N . PHE A 1 292 ? -15.196 -1.095 17.252 1.00 97.62 292 PHE A N 1
ATOM 2311 C CA . PHE A 1 292 ? -15.948 -0.539 18.371 1.00 97.62 292 PHE A CA 1
ATOM 2312 C C . PHE A 1 292 ? -15.067 0.399 19.187 1.00 97.62 292 PHE A C 1
ATOM 2314 O O . PHE A 1 292 ? -13.910 0.079 19.474 1.00 97.62 292 PHE A O 1
ATOM 2321 N N . ASP A 1 293 ? -15.611 1.555 19.564 1.00 96.44 293 ASP A N 1
ATOM 2322 C CA . ASP A 1 293 ? -14.917 2.470 20.467 1.00 96.44 293 ASP A CA 1
ATOM 2323 C C . ASP A 1 293 ? -15.161 2.158 21.952 1.00 96.44 293 ASP A C 1
ATOM 2325 O O . ASP A 1 293 ? -15.923 1.261 22.320 1.00 96.44 293 ASP A O 1
ATOM 2329 N N . ASP A 1 294 ? -14.482 2.900 22.821 1.00 95.00 294 ASP A N 1
ATOM 2330 C CA . ASP A 1 294 ? -14.578 2.829 24.281 1.00 95.00 294 ASP A CA 1
ATOM 2331 C C . ASP A 1 294 ? -15.958 3.214 24.841 1.00 95.00 294 ASP A C 1
ATOM 2333 O O . ASP A 1 294 ? -16.260 2.938 26.000 1.00 95.00 294 ASP A O 1
ATOM 2337 N N . LYS A 1 295 ? -16.820 3.810 24.012 1.00 94.31 295 LYS A N 1
ATOM 2338 C CA . LYS A 1 295 ? -18.207 4.165 24.344 1.00 94.31 295 LYS A CA 1
ATOM 2339 C C . LYS A 1 295 ? -19.211 3.148 23.797 1.00 94.31 295 LYS A C 1
ATOM 2341 O O . LYS A 1 295 ? -20.417 3.359 23.920 1.00 94.31 295 LYS A O 1
ATOM 2346 N N . GLY A 1 296 ? -18.734 2.063 23.184 1.00 95.44 296 GLY A N 1
ATOM 2347 C CA . GLY A 1 296 ? -19.561 1.025 22.575 1.00 95.44 296 GLY A CA 1
ATOM 2348 C C . GLY A 1 296 ? -20.169 1.420 21.228 1.00 95.44 296 GLY A C 1
ATOM 2349 O O . GLY A 1 296 ? -21.038 0.705 20.726 1.00 95.44 296 GLY A O 1
ATOM 2350 N N . LYS A 1 297 ? -19.747 2.536 20.614 1.00 96.75 297 LYS A N 1
ATOM 2351 C CA . LYS A 1 297 ? -20.213 2.888 19.271 1.00 96.75 297 LYS A CA 1
ATOM 2352 C C . LYS A 1 297 ? -19.559 1.960 18.252 1.00 96.75 297 LYS A C 1
ATOM 2354 O O . LYS A 1 297 ? -18.339 1.822 18.200 1.00 96.75 297 LYS A O 1
ATOM 2359 N N . LYS A 1 298 ? -20.410 1.345 17.436 1.00 97.56 298 LYS A N 1
ATOM 2360 C CA . LYS A 1 298 ? -20.059 0.450 16.333 1.00 97.56 298 LYS A CA 1
ATOM 2361 C C . LYS A 1 298 ? -19.812 1.263 15.059 1.00 97.56 298 LYS A C 1
ATOM 2363 O O . LYS A 1 298 ? -20.671 2.055 14.666 1.00 97.56 298 LYS A O 1
ATOM 2368 N N . TYR A 1 299 ? -18.677 1.030 14.404 1.00 98.38 299 TYR A N 1
ATOM 2369 C CA . TYR A 1 299 ? -18.309 1.640 13.127 1.00 98.38 299 TYR A CA 1
ATOM 2370 C C . TYR A 1 299 ? -18.056 0.565 12.077 1.00 98.38 299 TYR A C 1
ATOM 2372 O O . TYR A 1 299 ? -17.286 -0.359 12.323 1.00 98.38 299 TYR A O 1
ATOM 2380 N N . LEU A 1 300 ? -18.673 0.693 10.907 1.00 98.69 300 LEU A N 1
ATOM 2381 C CA . LEU A 1 300 ? -18.357 -0.115 9.733 1.00 98.69 300 LEU A CA 1
ATOM 2382 C C . LEU A 1 300 ? -17.050 0.393 9.122 1.00 98.69 300 LEU A C 1
ATOM 2384 O O . LEU A 1 300 ? -16.961 1.570 8.760 1.00 98.69 300 LEU A O 1
ATOM 2388 N N . ASP A 1 301 ? -16.041 -0.472 9.008 1.00 98.06 301 ASP A N 1
ATOM 2389 C CA . ASP A 1 301 ? -14.817 -0.127 8.289 1.00 98.06 301 ASP A CA 1
ATOM 2390 C C . ASP A 1 301 ? -15.091 -0.116 6.788 1.00 98.06 301 ASP A C 1
ATOM 2392 O O . ASP A 1 301 ? -15.162 -1.146 6.122 1.00 98.06 301 ASP A O 1
ATOM 2396 N N . TRP A 1 302 ? -15.238 1.082 6.241 1.00 97.75 302 TRP A N 1
ATOM 2397 C CA . TRP A 1 302 ? -15.640 1.264 4.855 1.00 97.75 302 TRP A CA 1
ATOM 2398 C C . TRP A 1 302 ? -14.461 1.312 3.885 1.00 97.75 302 TRP A C 1
ATOM 2400 O O . TRP A 1 302 ? -14.656 1.337 2.671 1.00 97.75 302 TRP A O 1
ATOM 2410 N N . THR A 1 303 ? -13.224 1.376 4.387 1.00 96.06 303 THR A N 1
ATOM 2411 C CA . THR A 1 303 ? -12.026 1.469 3.536 1.00 96.06 303 THR A CA 1
ATOM 2412 C C . THR A 1 303 ? -10.972 0.412 3.854 1.00 96.06 303 THR A C 1
ATOM 2414 O O . THR A 1 303 ? -9.831 0.535 3.391 1.00 96.06 303 THR A O 1
ATOM 2417 N N . SER A 1 304 ? -11.322 -0.602 4.654 1.00 96.94 304 SER A N 1
ATOM 2418 C CA . SER A 1 304 ? -10.386 -1.588 5.208 1.00 96.94 304 SER A CA 1
ATOM 2419 C C . SER A 1 304 ? -9.179 -0.882 5.836 1.00 96.94 304 SER A C 1
ATOM 2421 O O . SER A 1 304 ? -8.025 -1.231 5.558 1.00 96.94 304 SER A O 1
ATOM 2423 N N . GLN A 1 305 ? -9.429 0.215 6.558 1.00 93.44 305 GLN A N 1
ATOM 2424 C CA . GLN A 1 305 ? -8.438 1.189 7.014 1.00 93.44 305 GLN A CA 1
ATOM 2425 C C . GLN A 1 305 ? -7.607 1.772 5.854 1.00 93.44 305 GLN A C 1
ATOM 2427 O O . GLN A 1 305 ? -8.089 2.550 5.028 1.00 93.44 305 GLN A O 1
ATOM 2432 N N . ALA A 1 306 ? -6.332 1.396 5.748 1.00 92.50 306 ALA A N 1
ATOM 2433 C CA . ALA A 1 306 ? -5.442 1.812 4.671 1.00 92.50 306 ALA A CA 1
ATOM 2434 C C . ALA A 1 306 ? -5.521 0.878 3.443 1.00 92.50 306 ALA A C 1
ATOM 2436 O O . ALA A 1 306 ? -4.534 0.767 2.702 1.00 92.50 306 ALA A O 1
ATOM 2437 N N . VAL A 1 307 ? -6.697 0.281 3.190 1.00 95.56 307 VAL A N 1
ATOM 2438 C CA . VAL A 1 307 ? -6.954 -0.795 2.209 1.00 95.56 307 VAL A CA 1
ATOM 2439 C C . VAL A 1 307 ? -6.109 -2.026 2.540 1.00 95.56 307 VAL A C 1
ATOM 2441 O O . VAL A 1 307 ? -5.257 -2.436 1.759 1.00 95.56 307 VAL A O 1
ATOM 2444 N N . CYS A 1 308 ? -6.240 -2.530 3.770 1.00 96.50 308 CYS A N 1
ATOM 2445 C CA . CYS A 1 308 ? -5.373 -3.591 4.282 1.00 96.50 308 CYS A CA 1
ATOM 2446 C C . CYS A 1 308 ? -6.041 -4.687 5.110 1.00 96.50 308 CYS A C 1
ATOM 2448 O O . CYS A 1 308 ? -5.532 -5.803 5.097 1.00 96.50 308 CYS A O 1
ATOM 2450 N N . SER A 1 309 ? -7.154 -4.411 5.792 1.00 97.25 309 SER A N 1
ATOM 2451 C CA . SER A 1 309 ? -7.904 -5.431 6.540 1.00 97.25 309 SER A CA 1
ATOM 2452 C C . SER A 1 309 ? -8.801 -6.249 5.596 1.00 97.25 309 SER A C 1
ATOM 2454 O O . SER A 1 309 ? -10.018 -6.112 5.593 1.00 97.25 309 SER A O 1
ATOM 2456 N N . ASN A 1 310 ? -8.194 -7.057 4.717 1.00 98.00 310 ASN A N 1
ATOM 2457 C CA . ASN A 1 310 ? -8.935 -7.756 3.659 1.00 98.00 310 ASN A CA 1
ATOM 2458 C C . ASN A 1 310 ? -9.938 -8.783 4.201 1.00 98.00 310 ASN A C 1
ATOM 2460 O O . ASN A 1 310 ? -11.015 -8.879 3.637 1.00 98.00 310 ASN A O 1
ATOM 2464 N N . ILE A 1 311 ? -9.641 -9.517 5.277 1.00 97.69 311 ILE A N 1
ATOM 2465 C CA . ILE A 1 311 ? -10.603 -10.472 5.868 1.00 97.69 311 ILE A CA 1
ATOM 2466 C C . ILE A 1 311 ? -11.407 -9.896 7.046 1.00 97.69 311 ILE A C 1
ATOM 2468 O O . ILE A 1 311 ? -12.168 -10.623 7.683 1.00 97.69 311 ILE A O 1
ATOM 2472 N N . GLY A 1 312 ? -11.256 -8.602 7.338 1.00 97.38 312 GLY A N 1
ATOM 2473 C CA . GLY A 1 312 ? -11.875 -7.956 8.493 1.00 97.38 312 GLY A CA 1
ATOM 2474 C C . GLY A 1 312 ? -11.150 -8.259 9.808 1.00 97.38 312 GLY A C 1
ATOM 2475 O O . GLY A 1 312 ? -9.939 -8.489 9.835 1.00 97.38 312 GLY A O 1
ATOM 2476 N N . TYR A 1 313 ? -11.900 -8.220 10.907 1.00 97.88 313 TYR A N 1
ATOM 2477 C CA . TYR A 1 313 ? -11.392 -8.236 12.281 1.00 97.88 313 TYR A CA 1
ATOM 2478 C C . TYR A 1 313 ? -11.617 -9.558 13.020 1.00 97.88 313 TYR A C 1
ATOM 2480 O O . TYR A 1 313 ? -10.956 -9.809 14.026 1.00 97.88 313 TYR A O 1
ATOM 2488 N N . THR A 1 314 ? -12.492 -10.429 12.511 1.00 96.44 314 THR A N 1
ATOM 2489 C CA . THR A 1 314 ? -12.617 -11.802 13.019 1.00 96.44 314 THR A CA 1
ATOM 2490 C C . THR A 1 314 ? -11.555 -12.670 12.357 1.00 96.44 314 THR A C 1
ATOM 2492 O O . THR A 1 314 ? -11.753 -13.190 11.260 1.00 96.44 314 THR A O 1
ATOM 2495 N N . VAL A 1 315 ? -10.400 -12.799 13.012 1.00 97.19 315 VAL A N 1
ATOM 2496 C CA . VAL A 1 315 ? -9.296 -13.623 12.506 1.00 97.19 315 VAL A CA 1
ATOM 2497 C C . VAL A 1 315 ? -9.664 -15.110 12.629 1.00 97.19 315 VAL A C 1
ATOM 2499 O O . VAL A 1 315 ? -9.967 -15.548 13.738 1.00 97.19 315 VAL A O 1
ATOM 2502 N N . PRO A 1 316 ? -9.610 -15.902 11.542 1.00 97.62 316 PRO A N 1
ATOM 2503 C CA . PRO A 1 316 ? -9.933 -17.327 11.588 1.00 97.62 316 PRO A CA 1
ATOM 2504 C C . PRO A 1 316 ? -9.011 -18.113 12.530 1.00 97.62 316 PRO A C 1
ATOM 2506 O O . PRO A 1 316 ? -7.797 -17.880 12.552 1.00 97.62 316 PRO A O 1
ATOM 2509 N N . ASP A 1 317 ? -9.561 -19.098 13.244 1.00 98.00 317 ASP A N 1
ATOM 2510 C CA . ASP A 1 317 ? -8.828 -19.879 14.253 1.00 98.00 317 ASP A CA 1
ATOM 2511 C C . ASP A 1 317 ? -7.554 -20.521 13.694 1.00 98.00 317 ASP A C 1
ATOM 2513 O O . ASP A 1 317 ? -6.499 -20.450 14.318 1.00 98.00 317 ASP A O 1
ATOM 2517 N N . ASN A 1 318 ? -7.591 -21.065 12.472 1.00 96.69 318 ASN A N 1
ATOM 2518 C CA . ASN A 1 318 ? -6.410 -21.673 11.853 1.00 96.69 318 ASN A CA 1
ATOM 2519 C C . ASN A 1 318 ? -5.274 -20.659 11.611 1.00 96.69 318 ASN A C 1
ATOM 2521 O O . ASN A 1 318 ? -4.098 -21.025 11.685 1.00 96.69 318 ASN A O 1
ATOM 2525 N N . VAL A 1 319 ? -5.609 -19.388 11.353 1.00 98.44 319 VAL A N 1
ATOM 2526 C CA . VAL A 1 319 ? -4.628 -18.301 11.211 1.00 98.44 319 VAL A CA 1
ATOM 2527 C C . VAL A 1 319 ? -4.023 -17.962 12.570 1.00 98.44 319 VAL A C 1
ATOM 2529 O O . VAL A 1 319 ? -2.797 -17.861 12.683 1.00 98.44 319 VAL A O 1
ATOM 2532 N N . VAL A 1 320 ? -4.852 -17.845 13.612 1.00 98.62 320 VAL A N 1
ATOM 2533 C CA . VAL A 1 320 ? -4.395 -17.593 14.988 1.00 98.62 320 VAL A CA 1
ATOM 2534 C C . VAL A 1 320 ? -3.495 -18.730 15.472 1.00 98.62 320 VAL A C 1
ATOM 2536 O O . VAL A 1 320 ? -2.354 -18.493 15.872 1.00 98.62 320 VAL A O 1
ATOM 2539 N N . GLU A 1 321 ? -3.965 -19.971 15.388 1.00 98.50 321 GLU A N 1
ATOM 2540 C CA . GLU A 1 321 ? -3.254 -21.162 15.849 1.00 98.50 321 GLU A CA 1
ATOM 2541 C C . GLU A 1 321 ? -1.924 -21.359 15.119 1.00 98.50 321 GLU A C 1
ATOM 2543 O O . GLU A 1 321 ? -0.899 -21.598 15.763 1.00 98.50 321 GLU A O 1
ATOM 2548 N N . GLY A 1 322 ? -1.905 -21.216 13.788 1.00 98.25 322 GLY A N 1
ATOM 2549 C CA . GLY A 1 322 ? -0.680 -21.327 12.995 1.00 98.25 322 GLY A CA 1
ATOM 2550 C C . GLY A 1 322 ? 0.354 -20.259 13.359 1.00 98.25 322 GLY A C 1
ATOM 2551 O O . GLY A 1 322 ? 1.541 -20.568 13.504 1.00 98.25 322 GLY A O 1
ATOM 2552 N N . THR A 1 323 ? -0.102 -19.026 13.590 1.00 98.56 323 THR A N 1
ATOM 2553 C CA . THR A 1 323 ? 0.745 -17.897 14.003 1.00 98.56 323 THR A CA 1
ATOM 2554 C C . THR A 1 323 ? 1.310 -18.103 15.411 1.00 98.56 323 THR A C 1
ATOM 2556 O O . THR A 1 323 ? 2.517 -17.973 15.627 1.00 98.56 323 THR A O 1
ATOM 2559 N N . VAL A 1 324 ? 0.463 -18.482 16.374 1.00 98.69 324 VAL A N 1
ATOM 2560 C CA . VAL A 1 324 ? 0.859 -18.743 17.768 1.00 98.69 324 VAL A CA 1
ATOM 2561 C C . VAL A 1 324 ? 1.801 -19.940 17.861 1.00 98.69 324 VAL A C 1
ATOM 2563 O O . VAL A 1 324 ? 2.767 -19.899 18.626 1.00 98.69 324 VAL A O 1
ATOM 2566 N N . ARG A 1 325 ? 1.567 -20.998 17.075 1.00 98.56 325 ARG A N 1
ATOM 2567 C CA . ARG A 1 325 ? 2.472 -22.150 17.002 1.00 98.56 325 ARG A CA 1
ATOM 2568 C C . ARG A 1 325 ? 3.869 -21.714 16.569 1.00 98.56 325 ARG A C 1
ATOM 2570 O O . ARG A 1 325 ? 4.826 -22.010 17.278 1.00 98.56 325 ARG A O 1
ATOM 2577 N N . GLN A 1 326 ? 3.979 -20.947 15.481 1.00 98.56 326 GLN A N 1
ATOM 2578 C CA . GLN A 1 326 ? 5.273 -20.442 15.017 1.00 98.56 326 GLN A CA 1
ATOM 2579 C C . GLN A 1 326 ? 5.949 -19.542 16.060 1.00 98.56 326 GLN A C 1
ATOM 2581 O O . GLN A 1 326 ? 7.157 -19.638 16.253 1.00 98.56 326 GLN A O 1
ATOM 2586 N N . MET A 1 327 ? 5.185 -18.698 16.759 1.00 98.38 327 MET A N 1
ATOM 2587 C CA . MET A 1 327 ? 5.709 -17.833 17.821 1.00 98.38 327 MET A CA 1
ATOM 2588 C C . MET A 1 327 ? 6.302 -18.627 18.993 1.00 98.38 327 MET A C 1
ATOM 2590 O O . MET A 1 327 ? 7.342 -18.237 19.521 1.00 98.38 327 MET A O 1
ATOM 2594 N N . LYS A 1 328 ? 5.661 -19.735 19.387 1.00 98.50 328 LYS A N 1
ATOM 2595 C CA . LYS A 1 328 ? 6.138 -20.622 20.461 1.00 98.50 328 LYS A CA 1
ATOM 2596 C C . LYS A 1 328 ? 7.351 -21.456 20.047 1.00 98.50 328 LYS A C 1
ATOM 2598 O O . LYS A 1 328 ? 8.191 -21.744 20.891 1.00 98.50 328 LYS A O 1
ATOM 2603 N N . GLU A 1 329 ? 7.420 -21.860 18.783 1.00 97.88 329 GLU A N 1
ATOM 2604 C CA . GLU A 1 329 ? 8.489 -22.719 18.265 1.00 97.88 329 GLU A CA 1
ATOM 2605 C C . GLU A 1 329 ? 9.762 -21.932 17.935 1.00 97.88 329 GLU A C 1
ATOM 2607 O O . GLU A 1 329 ? 10.845 -22.262 18.413 1.00 97.88 329 GLU A O 1
ATOM 2612 N N . LEU A 1 330 ? 9.633 -20.871 17.135 1.00 97.31 330 LEU A N 1
ATOM 2613 C CA . LEU A 1 330 ? 10.739 -19.994 16.769 1.00 97.31 330 LEU A CA 1
ATOM 2614 C C . LEU A 1 330 ? 10.195 -18.594 16.447 1.00 97.31 330 LEU A C 1
ATOM 2616 O O . LEU A 1 330 ? 9.717 -18.367 15.327 1.00 97.31 330 LEU A O 1
ATOM 2620 N N . PRO A 1 331 ? 10.283 -17.635 17.386 1.00 96.50 331 PRO A N 1
ATOM 2621 C CA . PRO A 1 331 ? 9.746 -16.297 17.171 1.00 96.50 331 PRO A CA 1
ATOM 2622 C C . PRO A 1 331 ? 10.538 -15.529 16.110 1.00 96.50 331 PRO A C 1
ATOM 2624 O O . PRO A 1 331 ? 9.954 -14.785 15.324 1.00 96.50 331 PRO A O 1
ATOM 2627 N N . PHE A 1 332 ? 11.859 -15.717 16.057 1.00 97.56 332 PHE A N 1
ATOM 2628 C CA . PHE A 1 332 ? 12.716 -14.981 15.139 1.00 97.56 332 PHE A CA 1
ATOM 2629 C C . PHE A 1 332 ? 14.027 -15.713 14.846 1.00 97.56 332 PHE A C 1
ATOM 2631 O O . PHE A 1 332 ? 14.657 -16.285 15.732 1.00 97.56 332 PHE A O 1
ATOM 2638 N N . ILE A 1 333 ? 14.459 -15.617 13.593 1.00 95.69 333 ILE A N 1
ATOM 2639 C CA . ILE A 1 333 ? 15.833 -15.837 13.153 1.00 95.69 333 ILE A CA 1
ATOM 2640 C C . ILE A 1 333 ? 16.108 -14.830 12.038 1.00 95.69 333 ILE A C 1
ATOM 2642 O O . ILE A 1 333 ? 15.243 -14.591 11.194 1.00 95.69 333 ILE A O 1
ATOM 2646 N N . TYR A 1 334 ? 17.290 -14.215 12.035 1.00 93.31 334 TYR A N 1
ATOM 2647 C CA . TYR A 1 334 ? 17.650 -13.289 10.965 1.00 93.31 334 TYR A CA 1
ATOM 2648 C C . TYR A 1 334 ? 17.700 -14.035 9.627 1.00 93.31 334 TYR A C 1
ATOM 2650 O O . TYR A 1 334 ? 18.374 -15.059 9.516 1.00 93.31 334 TYR A O 1
ATOM 2658 N N . GLY A 1 335 ? 17.020 -13.509 8.604 1.00 78.06 335 GLY A N 1
ATOM 2659 C CA . GLY A 1 335 ? 16.755 -14.239 7.358 1.00 78.06 335 GLY A CA 1
ATOM 2660 C C . GLY A 1 335 ? 17.989 -14.681 6.557 1.00 78.06 335 GLY A C 1
ATOM 2661 O O . GLY A 1 335 ? 17.863 -15.552 5.698 1.00 78.06 335 GLY A O 1
ATOM 2662 N N . GLY A 1 336 ? 19.169 -14.108 6.817 1.00 81.94 336 GLY A N 1
ATOM 2663 C CA . GLY A 1 336 ? 20.441 -14.557 6.233 1.00 81.94 336 GLY A CA 1
ATOM 2664 C C . GLY A 1 336 ? 21.189 -15.619 7.051 1.00 81.94 336 GLY A C 1
ATOM 2665 O O . GLY A 1 336 ? 22.102 -16.243 6.525 1.00 81.94 336 GLY A O 1
ATOM 2666 N N . LEU A 1 337 ? 20.824 -15.828 8.322 1.00 91.62 337 LEU A N 1
ATOM 2667 C CA . LEU A 1 337 ? 21.482 -16.782 9.229 1.00 91.62 337 LEU A CA 1
ATOM 2668 C C . LEU A 1 337 ? 20.762 -18.135 9.314 1.00 91.62 337 LEU A C 1
ATOM 2670 O O . LEU A 1 337 ? 21.332 -19.095 9.824 1.00 91.62 337 LEU A O 1
ATOM 2674 N N . GLY A 1 338 ? 19.529 -18.233 8.815 1.00 90.44 338 GLY A N 1
ATOM 2675 C CA . GLY A 1 338 ? 18.812 -19.500 8.724 1.00 90.44 338 GLY A CA 1
ATOM 2676 C C . GLY A 1 338 ? 17.545 -19.409 7.881 1.00 90.44 338 GLY A C 1
ATOM 2677 O O . GLY A 1 338 ? 16.955 -18.340 7.714 1.00 90.44 338 GLY A O 1
ATOM 2678 N N . ILE A 1 339 ? 17.131 -20.555 7.343 1.00 93.81 339 ILE A N 1
ATOM 2679 C CA . ILE A 1 339 ? 15.902 -20.713 6.562 1.00 93.81 339 ILE A CA 1
ATOM 2680 C C . ILE A 1 339 ? 14.909 -21.524 7.390 1.00 93.81 339 ILE A C 1
ATOM 2682 O O . ILE A 1 339 ? 15.242 -22.600 7.879 1.00 93.81 339 ILE A O 1
ATOM 2686 N N . THR A 1 340 ? 13.692 -21.009 7.546 1.00 96.00 340 THR A N 1
ATOM 2687 C CA . THR A 1 340 ? 12.602 -21.698 8.242 1.00 96.00 340 THR A CA 1
ATOM 2688 C C . THR A 1 340 ? 11.707 -22.436 7.254 1.00 96.00 340 THR A C 1
ATOM 2690 O O . THR A 1 340 ? 11.548 -22.021 6.104 1.00 96.00 340 THR A O 1
ATOM 2693 N N . GLU A 1 341 ? 11.062 -23.507 7.717 1.00 96.75 341 GLU A N 1
ATOM 2694 C CA . GLU A 1 341 ? 10.084 -24.242 6.913 1.00 96.75 341 GLU A CA 1
ATOM 2695 C C . GLU A 1 341 ? 8.947 -23.327 6.434 1.00 96.75 341 GLU A C 1
ATOM 2697 O O . GLU A 1 341 ? 8.577 -23.358 5.261 1.00 96.75 341 GLU A O 1
ATOM 2702 N N . VAL A 1 342 ? 8.435 -22.455 7.309 1.00 97.75 342 VAL A N 1
ATOM 2703 C CA . VAL A 1 342 ? 7.362 -21.515 6.957 1.00 97.75 342 VAL A CA 1
ATOM 2704 C C . VAL A 1 342 ? 7.769 -20.539 5.852 1.00 97.75 342 VAL A C 1
ATOM 2706 O O . VAL A 1 342 ? 6.951 -20.222 4.991 1.00 97.75 342 VAL A O 1
ATOM 2709 N N . ARG A 1 343 ? 9.040 -20.108 5.811 1.00 97.19 343 ARG A N 1
ATOM 2710 C CA . ARG A 1 343 ? 9.552 -19.269 4.720 1.00 97.19 343 ARG A CA 1
ATOM 2711 C C . ARG A 1 343 ? 9.500 -20.013 3.390 1.00 97.19 343 ARG A C 1
ATOM 2713 O O . ARG A 1 343 ? 9.027 -19.446 2.411 1.00 97.19 343 ARG A O 1
ATOM 2720 N N . ALA A 1 344 ? 9.964 -21.263 3.362 1.00 97.25 344 ALA A N 1
ATOM 2721 C CA . ALA A 1 344 ? 9.941 -22.087 2.156 1.00 97.25 344 ALA A CA 1
ATOM 2722 C C . ALA A 1 344 ? 8.503 -22.380 1.695 1.00 97.25 344 ALA A C 1
ATOM 2724 O O . ALA A 1 344 ? 8.189 -22.221 0.518 1.00 97.25 344 ALA A O 1
ATOM 2725 N N . ARG A 1 345 ? 7.609 -22.733 2.627 1.00 98.19 345 ARG A N 1
ATOM 2726 C CA . ARG A 1 345 ? 6.194 -23.004 2.335 1.00 98.19 345 ARG A CA 1
ATOM 2727 C C . ARG A 1 345 ? 5.453 -21.778 1.814 1.00 98.19 345 ARG A C 1
ATOM 2729 O O . ARG A 1 345 ? 4.719 -21.905 0.838 1.00 98.19 345 ARG A O 1
ATOM 2736 N N . LEU A 1 346 ? 5.648 -20.604 2.424 1.00 98.50 346 LEU A N 1
ATOM 2737 C CA . LEU A 1 346 ? 5.024 -19.377 1.930 1.00 98.50 346 LEU A CA 1
ATOM 2738 C C . LEU A 1 346 ? 5.566 -18.999 0.552 1.00 98.50 346 LEU A C 1
ATOM 2740 O O . LEU A 1 346 ? 4.773 -18.689 -0.327 1.00 98.50 346 LEU A O 1
ATOM 2744 N N . ALA A 1 347 ? 6.885 -19.054 0.342 1.00 97.75 347 ALA A N 1
ATOM 2745 C CA . ALA A 1 347 ? 7.474 -18.761 -0.964 1.00 97.75 347 ALA A CA 1
ATOM 2746 C C . ALA A 1 347 ? 6.928 -19.691 -2.061 1.00 97.75 347 ALA A C 1
ATOM 2748 O O . ALA A 1 347 ? 6.573 -19.209 -3.132 1.00 97.75 347 ALA A O 1
ATOM 2749 N N . SER A 1 348 ? 6.794 -20.990 -1.767 1.00 97.69 348 SER A N 1
ATOM 2750 C CA . SER A 1 348 ? 6.181 -21.961 -2.682 1.00 97.69 348 SER A CA 1
ATOM 2751 C C . SER A 1 348 ? 4.721 -21.616 -2.974 1.00 97.69 348 SER A C 1
ATOM 2753 O O . SER A 1 348 ? 4.364 -21.472 -4.134 1.00 97.69 348 SER A O 1
ATOM 2755 N N . LEU A 1 349 ? 3.897 -21.396 -1.940 1.00 98.06 349 LEU A N 1
ATOM 2756 C CA . LEU A 1 349 ? 2.481 -21.056 -2.115 1.00 98.06 349 LEU A CA 1
ATOM 2757 C C . LEU A 1 349 ? 2.293 -19.768 -2.926 1.00 98.06 349 LEU A C 1
ATOM 2759 O O . LEU A 1 349 ? 1.438 -19.713 -3.800 1.00 98.06 349 LEU A O 1
ATOM 2763 N N . VAL A 1 350 ? 3.084 -18.728 -2.644 1.00 97.38 350 VAL A N 1
ATOM 2764 C CA . VAL A 1 350 ? 3.018 -17.462 -3.388 1.00 97.38 350 VAL A CA 1
ATOM 2765 C C . VAL A 1 350 ? 3.457 -17.662 -4.842 1.00 97.38 350 VAL A C 1
ATOM 2767 O O . VAL A 1 350 ? 2.855 -17.079 -5.739 1.00 97.38 350 VAL A O 1
ATOM 2770 N N . SER A 1 351 ? 4.464 -18.503 -5.093 1.00 96.25 351 SER A N 1
ATOM 2771 C CA . SER A 1 351 ? 4.878 -18.852 -6.456 1.00 96.25 351 SER A CA 1
ATOM 2772 C C . SER A 1 351 ? 3.801 -19.632 -7.213 1.00 96.25 351 SER A C 1
ATOM 2774 O O . SER A 1 351 ? 3.655 -19.410 -8.408 1.00 96.25 351 SER A O 1
ATOM 2776 N N . ASP A 1 352 ? 3.046 -20.510 -6.546 1.00 95.94 352 ASP A N 1
ATOM 2777 C CA . ASP A 1 352 ? 1.977 -21.302 -7.176 1.00 95.94 352 ASP A CA 1
ATOM 2778 C C . ASP A 1 352 ? 0.793 -20.430 -7.628 1.00 95.94 352 ASP A C 1
ATOM 2780 O O . ASP A 1 352 ? 0.113 -20.751 -8.603 1.00 95.94 352 ASP A O 1
ATOM 2784 N N . ILE A 1 353 ? 0.532 -19.328 -6.918 1.00 95.19 353 ILE A N 1
ATOM 2785 C CA . ILE A 1 353 ? -0.601 -18.430 -7.197 1.00 95.19 353 ILE A CA 1
ATOM 2786 C C . ILE A 1 353 ? -0.229 -17.226 -8.076 1.00 95.19 353 ILE A C 1
ATOM 2788 O O . ILE A 1 353 ? -1.119 -16.556 -8.605 1.00 95.19 353 ILE A O 1
ATOM 2792 N N . LEU A 1 354 ? 1.061 -16.923 -8.242 1.00 95.38 354 LEU A N 1
ATOM 2793 C CA . LEU A 1 354 ? 1.524 -15.898 -9.177 1.00 95.38 354 LEU A CA 1
ATOM 2794 C C . LEU A 1 354 ? 1.619 -16.453 -10.607 1.00 95.38 354 LEU A C 1
ATOM 2796 O O . LEU A 1 354 ? 2.022 -17.595 -10.808 1.00 95.38 354 LEU A O 1
ATOM 2800 N N . PRO A 1 355 ? 1.297 -15.648 -11.634 1.00 92.00 355 PRO A N 1
ATOM 2801 C CA . PRO A 1 355 ? 1.427 -16.078 -13.019 1.00 92.00 355 PRO A CA 1
ATOM 2802 C C . PRO A 1 355 ? 2.884 -16.056 -13.510 1.00 92.00 355 PRO A C 1
ATOM 2804 O O . PRO A 1 355 ? 3.710 -15.258 -13.061 1.00 92.00 355 PRO A O 1
ATOM 2807 N N . GLY A 1 356 ? 3.167 -16.875 -14.525 1.00 91.88 356 GLY A N 1
ATOM 2808 C CA . GLY A 1 356 ? 4.468 -16.920 -15.194 1.00 91.88 356 GLY A CA 1
ATOM 2809 C C . GLY A 1 356 ? 5.565 -17.531 -14.319 1.00 91.88 356 GLY A C 1
ATOM 2810 O O . GLY A 1 356 ? 5.342 -18.512 -13.622 1.00 91.88 356 GLY A O 1
ATOM 2811 N N . ASP A 1 357 ? 6.767 -16.964 -14.385 1.00 95.31 357 ASP A N 1
ATOM 2812 C CA . ASP A 1 357 ? 7.967 -17.402 -13.659 1.00 95.31 357 ASP A CA 1
ATOM 2813 C C . ASP A 1 357 ? 8.355 -16.431 -12.527 1.00 95.31 357 ASP A C 1
ATOM 2815 O O . ASP A 1 357 ? 9.535 -16.260 -12.218 1.00 95.31 357 ASP A O 1
ATOM 2819 N N . LEU A 1 358 ? 7.373 -15.768 -11.905 1.00 97.19 358 LEU A N 1
ATOM 2820 C CA . LEU A 1 358 ? 7.564 -14.905 -10.731 1.00 97.19 358 LEU A CA 1
ATOM 2821 C C . LEU A 1 358 ? 7.861 -15.743 -9.470 1.00 97.19 358 LEU A C 1
ATOM 2823 O O . LEU A 1 358 ? 7.004 -15.930 -8.610 1.00 97.19 358 LEU A O 1
ATOM 2827 N N . THR A 1 359 ? 9.088 -16.255 -9.365 1.00 95.81 359 THR A N 1
ATOM 2828 C CA . THR A 1 359 ? 9.518 -17.191 -8.307 1.00 95.81 359 THR A CA 1
ATOM 2829 C C . THR A 1 359 ? 10.493 -16.590 -7.289 1.00 95.81 359 THR A C 1
ATOM 2831 O O . THR A 1 359 ? 10.611 -17.111 -6.179 1.00 95.81 359 THR A O 1
ATOM 2834 N N . GLY A 1 360 ? 11.202 -15.509 -7.629 1.00 96.38 360 GLY A N 1
ATOM 2835 C CA . GLY A 1 360 ? 12.216 -14.921 -6.754 1.00 96.38 360 GLY A CA 1
ATOM 2836 C C . GLY A 1 360 ? 11.600 -14.037 -5.681 1.00 96.38 360 GLY A C 1
ATOM 2837 O O . GLY A 1 360 ? 11.083 -12.978 -6.014 1.00 96.38 360 GLY A O 1
ATOM 2838 N N . MET A 1 361 ? 11.678 -14.444 -4.411 1.00 95.88 361 MET A N 1
ATOM 2839 C CA . MET A 1 361 ? 10.948 -13.803 -3.309 1.00 95.88 361 MET A CA 1
ATOM 2840 C C . MET A 1 361 ? 11.853 -13.134 -2.272 1.00 95.88 361 MET A C 1
ATOM 2842 O O . MET A 1 361 ? 12.789 -13.741 -1.746 1.00 95.88 361 MET A O 1
ATOM 2846 N N . VAL A 1 362 ? 11.475 -11.923 -1.874 1.00 96.19 362 VAL A N 1
ATOM 2847 C CA . VAL A 1 362 ? 11.945 -11.230 -0.669 1.00 96.19 362 VAL A CA 1
ATOM 2848 C C . VAL A 1 362 ? 10.722 -10.827 0.152 1.00 96.19 362 VAL A C 1
ATOM 2850 O O . VAL A 1 362 ? 9.710 -10.424 -0.413 1.00 96.19 362 VAL A O 1
ATOM 2853 N N . PHE A 1 363 ? 10.806 -10.904 1.483 1.00 97.75 363 PHE A N 1
ATOM 2854 C CA . PHE A 1 363 ? 9.674 -10.615 2.373 1.00 97.75 363 PHE A CA 1
ATOM 2855 C C . PHE A 1 363 ? 9.982 -9.488 3.369 1.00 97.75 363 PHE A C 1
ATOM 2857 O O . PHE A 1 363 ? 10.367 -9.772 4.501 1.00 97.75 363 PHE A O 1
ATOM 2864 N N . PRO A 1 364 ? 9.874 -8.206 2.990 1.00 97.44 364 PRO A N 1
ATOM 2865 C CA . PRO A 1 364 ? 10.073 -7.093 3.924 1.00 97.44 364 PRO A CA 1
ATOM 2866 C C . PRO A 1 364 ? 8.883 -6.897 4.872 1.00 97.44 364 PRO A C 1
ATOM 2868 O O . PRO A 1 364 ? 7.866 -7.578 4.742 1.00 97.44 364 PRO A O 1
ATOM 2871 N N . SER A 1 365 ? 8.947 -5.921 5.780 1.00 96.75 365 SER A N 1
ATOM 2872 C CA . SER A 1 365 ? 7.863 -5.682 6.753 1.00 96.75 365 SER A CA 1
ATOM 2873 C C . SER A 1 365 ? 6.773 -4.718 6.271 1.00 96.75 365 SER A C 1
ATOM 2875 O O . SER A 1 365 ? 5.699 -4.651 6.869 1.00 96.75 365 SER A O 1
ATOM 2877 N N . SER A 1 366 ? 7.021 -3.953 5.205 1.00 97.75 366 SER A N 1
ATOM 2878 C CA . SER A 1 366 ? 6.103 -2.917 4.725 1.00 97.75 366 SER A CA 1
ATOM 2879 C C . SER A 1 366 ? 6.160 -2.740 3.208 1.00 97.75 366 SER A C 1
ATOM 2881 O O . SER A 1 366 ? 7.179 -3.002 2.578 1.00 97.75 366 SER A O 1
ATOM 2883 N N . GLY A 1 367 ? 5.082 -2.217 2.611 1.00 98.12 367 GLY A N 1
ATOM 2884 C CA . GLY A 1 367 ? 5.057 -1.910 1.173 1.00 98.12 367 GLY A CA 1
ATOM 2885 C C . GLY A 1 367 ? 6.145 -0.915 0.747 1.00 98.12 367 GLY A C 1
ATOM 2886 O O . GLY A 1 367 ? 6.742 -1.077 -0.312 1.00 98.12 367 GLY A O 1
ATOM 2887 N N . SER A 1 368 ? 6.474 0.057 1.609 1.00 97.50 368 SER A N 1
ATOM 2888 C CA . SER A 1 368 ? 7.604 0.968 1.379 1.00 97.50 368 SER A CA 1
ATOM 2889 C C . SER A 1 368 ? 8.916 0.191 1.248 1.00 97.50 368 SER A C 1
ATOM 2891 O O . SER A 1 368 ? 9.649 0.399 0.289 1.00 97.50 368 SER A O 1
ATOM 2893 N N . GLU A 1 369 ? 9.191 -0.745 2.163 1.00 98.06 369 GLU A N 1
ATOM 2894 C CA . GLU A 1 369 ? 10.388 -1.592 2.111 1.00 98.06 369 GLU A CA 1
ATOM 2895 C C . GLU A 1 369 ? 10.389 -2.559 0.918 1.00 98.06 369 GLU A C 1
ATOM 2897 O O . GLU A 1 369 ? 11.442 -2.784 0.327 1.00 98.06 369 GLU A O 1
ATOM 2902 N N . ALA A 1 370 ? 9.233 -3.098 0.521 1.00 98.50 370 ALA A N 1
ATOM 2903 C CA . ALA A 1 370 ? 9.109 -3.896 -0.701 1.00 98.50 370 ALA A CA 1
ATOM 2904 C C . ALA A 1 370 ? 9.488 -3.093 -1.947 1.00 98.50 370 ALA A C 1
ATOM 2906 O O . ALA A 1 370 ? 10.228 -3.587 -2.797 1.00 98.50 370 ALA A O 1
ATOM 2907 N N . ASN A 1 371 ? 9.064 -1.832 -2.020 1.00 98.44 371 ASN A N 1
ATOM 2908 C CA . ASN A 1 371 ? 9.440 -0.942 -3.110 1.00 98.44 371 ASN A CA 1
ATOM 2909 C C . ASN A 1 371 ? 10.918 -0.518 -3.049 1.00 98.44 371 ASN A C 1
ATOM 2911 O O . ASN A 1 371 ? 11.556 -0.432 -4.095 1.00 98.44 371 ASN A O 1
ATOM 2915 N N . GLU A 1 372 ? 11.505 -0.334 -1.859 1.00 97.75 372 GLU A N 1
ATOM 2916 C CA . GLU A 1 372 ? 12.966 -0.177 -1.718 1.00 97.75 372 GLU A CA 1
ATOM 2917 C C . GLU A 1 372 ? 13.709 -1.393 -2.284 1.00 97.75 372 GLU A C 1
ATOM 2919 O O . GLU A 1 372 ? 14.624 -1.239 -3.094 1.00 97.75 372 GLU A O 1
ATOM 2924 N N . ALA A 1 373 ? 13.294 -2.602 -1.893 1.00 98.00 373 ALA A N 1
ATOM 2925 C CA . ALA A 1 373 ? 13.893 -3.846 -2.362 1.00 98.00 373 ALA A CA 1
ATOM 2926 C C . ALA A 1 373 ? 13.762 -3.997 -3.886 1.00 98.00 373 ALA A C 1
ATOM 2928 O O . ALA A 1 373 ? 14.741 -4.348 -4.542 1.00 98.00 373 ALA A O 1
ATOM 2929 N N . ALA A 1 374 ? 12.600 -3.670 -4.462 1.00 98.56 374 ALA A N 1
ATOM 2930 C CA . ALA A 1 374 ? 12.354 -3.694 -5.905 1.00 98.56 374 ALA A CA 1
ATOM 2931 C C . ALA A 1 374 ? 13.266 -2.731 -6.679 1.00 98.56 374 ALA A C 1
ATOM 2933 O O . ALA A 1 374 ? 13.946 -3.146 -7.618 1.00 98.56 374 ALA A O 1
ATOM 2934 N N . ILE A 1 375 ? 13.342 -1.468 -6.250 1.00 98.38 375 ILE A N 1
ATOM 2935 C CA . ILE A 1 375 ? 14.170 -0.441 -6.900 1.00 98.38 375 ILE A CA 1
ATOM 2936 C C . ILE A 1 375 ? 15.657 -0.809 -6.816 1.00 98.38 375 ILE A C 1
ATOM 2938 O O . ILE A 1 375 ? 16.387 -0.700 -7.804 1.00 98.38 375 ILE A O 1
ATOM 2942 N N . MET A 1 376 ? 16.115 -1.264 -5.648 1.00 97.50 376 MET A N 1
ATOM 2943 C CA . MET A 1 376 ? 17.504 -1.682 -5.439 1.00 97.50 376 MET A CA 1
ATOM 2944 C C . MET A 1 376 ? 17.847 -2.928 -6.260 1.00 97.50 376 MET A C 1
ATOM 2946 O O . MET A 1 376 ? 18.904 -2.967 -6.894 1.00 97.50 376 MET A O 1
ATOM 2950 N N . CYS A 1 377 ? 16.938 -3.905 -6.304 1.00 98.44 377 CYS A N 1
ATOM 2951 C CA . CYS A 1 377 ? 17.061 -5.100 -7.130 1.00 98.44 377 CYS A CA 1
ATOM 2952 C C . CYS A 1 377 ? 17.216 -4.734 -8.607 1.00 98.44 377 CYS A C 1
ATOM 2954 O O . CYS A 1 377 ? 18.224 -5.078 -9.217 1.00 98.44 377 CYS A O 1
ATOM 2956 N N . ALA A 1 378 ? 16.290 -3.953 -9.163 1.00 98.50 378 ALA A N 1
ATOM 2957 C CA . ALA A 1 378 ? 16.320 -3.558 -10.566 1.00 98.50 378 ALA A CA 1
ATOM 2958 C C . ALA A 1 378 ? 17.594 -2.788 -10.937 1.00 98.50 378 ALA A C 1
ATOM 2960 O O . ALA A 1 378 ? 18.248 -3.119 -11.927 1.00 98.50 378 ALA A O 1
ATOM 2961 N N . ARG A 1 379 ? 18.001 -1.801 -10.124 1.00 97.94 379 ARG A N 1
ATOM 2962 C CA . ARG A 1 379 ? 19.241 -1.039 -10.356 1.00 97.94 379 ARG A CA 1
ATOM 2963 C C . ARG A 1 379 ? 20.468 -1.945 -10.364 1.00 97.94 379 ARG A C 1
ATOM 2965 O O . ARG A 1 379 ? 21.347 -1.810 -11.210 1.00 97.94 379 ARG A O 1
ATOM 2972 N N . ARG A 1 380 ? 20.538 -2.891 -9.426 1.00 97.81 380 ARG A N 1
ATOM 2973 C CA . ARG A 1 380 ? 21.686 -3.796 -9.291 1.00 97.81 380 ARG A CA 1
ATOM 2974 C C . ARG A 1 380 ? 21.690 -4.940 -10.308 1.00 97.81 380 ARG A C 1
ATOM 2976 O O . ARG A 1 380 ? 22.765 -5.451 -10.641 1.00 97.81 380 ARG A O 1
ATOM 2983 N N . TYR A 1 381 ? 20.514 -5.350 -10.766 1.00 98.38 381 TYR A N 1
ATOM 2984 C CA . TYR A 1 381 ? 20.341 -6.361 -11.799 1.00 98.38 381 TYR A CA 1
ATOM 2985 C C . TYR A 1 381 ? 20.742 -5.803 -13.166 1.00 98.38 381 TYR A C 1
ATOM 2987 O O . TYR A 1 381 ? 21.649 -6.334 -13.799 1.00 98.38 381 TYR A O 1
ATOM 2995 N N . THR A 1 382 ? 20.135 -4.679 -13.557 1.00 98.12 382 THR A N 1
ATOM 2996 C CA . THR A 1 382 ? 20.316 -4.055 -14.879 1.00 98.12 382 THR A CA 1
ATOM 2997 C C . THR A 1 382 ? 21.603 -3.236 -15.003 1.00 98.12 382 THR A C 1
ATOM 2999 O O . THR A 1 382 ? 22.088 -3.010 -16.106 1.00 98.12 382 THR A O 1
ATOM 3002 N N . GLY A 1 383 ? 22.145 -2.726 -13.889 1.00 97.62 383 GLY A N 1
ATOM 3003 C CA . GLY A 1 383 ? 23.212 -1.717 -13.899 1.00 97.62 383 GLY A CA 1
ATOM 3004 C C . GLY A 1 383 ? 22.740 -0.310 -14.300 1.00 97.62 383 GLY A C 1
ATOM 3005 O O . GLY A 1 383 ? 23.550 0.616 -14.341 1.00 97.62 383 GLY A O 1
ATOM 3006 N N . LYS A 1 384 ? 21.441 -0.135 -14.570 1.00 98.56 384 LYS A N 1
ATOM 3007 C CA . LYS A 1 384 ? 20.799 1.133 -14.937 1.00 98.56 384 LYS A CA 1
ATOM 3008 C C . LYS A 1 384 ? 20.324 1.853 -13.665 1.00 98.56 384 LYS A C 1
ATOM 3010 O O . LYS A 1 384 ? 20.184 1.241 -12.607 1.00 98.56 384 LYS A O 1
ATOM 3015 N N . PHE A 1 385 ? 20.100 3.169 -13.718 1.00 97.81 385 PHE A N 1
ATOM 3016 C CA . PHE A 1 385 ? 19.886 3.977 -12.502 1.00 97.81 385 PHE A CA 1
ATOM 3017 C C . PHE A 1 385 ? 18.483 4.576 -12.371 1.00 97.81 385 PHE A C 1
ATOM 3019 O O . PHE A 1 385 ? 17.941 4.639 -11.261 1.00 97.81 385 PHE A O 1
ATOM 3026 N N . LYS A 1 386 ? 17.904 5.048 -13.476 1.00 98.62 386 LYS A N 1
ATOM 3027 C CA . LYS A 1 386 ? 16.655 5.807 -13.458 1.00 98.62 386 LYS A CA 1
ATOM 3028 C C . LYS A 1 386 ? 15.449 4.901 -13.231 1.00 98.62 386 LYS A C 1
ATOM 3030 O O . LYS A 1 386 ? 15.422 3.756 -13.672 1.00 98.62 386 LYS A O 1
ATOM 3035 N N . VAL A 1 387 ? 14.449 5.451 -12.560 1.00 98.50 387 VAL A N 1
ATOM 3036 C CA . VAL A 1 387 ? 13.143 4.847 -12.311 1.00 98.50 387 VAL A CA 1
ATOM 3037 C C . VAL A 1 387 ? 12.088 5.789 -12.871 1.00 98.50 387 VAL A C 1
ATOM 3039 O O . VAL A 1 387 ? 12.022 6.943 -12.438 1.00 98.50 387 VAL A O 1
ATOM 3042 N N . ILE A 1 388 ? 11.267 5.314 -13.806 1.00 98.06 388 ILE A N 1
ATOM 3043 C CA . ILE A 1 388 ? 10.091 6.056 -14.274 1.00 98.06 388 ILE A CA 1
ATOM 3044 C C . ILE A 1 388 ? 8.888 5.641 -13.432 1.00 98.06 388 ILE A C 1
ATOM 3046 O O . ILE A 1 388 ? 8.663 4.456 -13.205 1.00 98.06 388 ILE A O 1
ATOM 3050 N N . ASN A 1 389 ? 8.117 6.614 -12.966 1.00 94.56 389 ASN A N 1
ATOM 3051 C CA . ASN A 1 389 ? 6.843 6.396 -12.285 1.00 94.56 389 ASN A CA 1
ATOM 3052 C C . ASN A 1 389 ? 5.891 7.557 -12.596 1.00 94.56 389 ASN A C 1
ATOM 3054 O O . ASN A 1 389 ? 6.273 8.547 -13.218 1.00 94.56 389 ASN A O 1
ATOM 3058 N N . TRP A 1 390 ? 4.645 7.450 -12.156 1.00 91.94 390 TRP A N 1
ATOM 3059 C CA . TRP A 1 390 ? 3.591 8.372 -12.555 1.00 91.94 390 TRP A CA 1
ATOM 3060 C C . TRP A 1 390 ? 3.362 9.473 -11.535 1.00 91.94 390 TRP A C 1
ATOM 3062 O O . TRP A 1 390 ? 3.397 9.224 -10.332 1.00 91.94 390 TRP A O 1
ATOM 3072 N N . TYR A 1 391 ? 3.010 10.675 -11.992 1.00 89.88 391 TYR A N 1
ATOM 3073 C CA . TYR A 1 391 ? 2.311 11.633 -11.132 1.00 89.88 391 TYR A CA 1
ATOM 3074 C C . TYR A 1 391 ? 1.025 11.015 -10.556 1.00 89.88 391 TYR A C 1
ATOM 3076 O O . TYR A 1 391 ? 0.368 10.214 -11.215 1.00 89.88 391 TYR A O 1
ATOM 3084 N N . ARG A 1 392 ? 0.647 11.423 -9.333 1.00 87.19 392 ARG A N 1
ATOM 3085 C CA . ARG A 1 392 ? -0.520 10.920 -8.563 1.00 87.19 392 ARG A CA 1
ATOM 3086 C C . ARG A 1 392 ? -0.410 9.475 -8.046 1.00 87.19 392 ARG A C 1
ATOM 3088 O O . ARG A 1 392 ? -1.354 9.004 -7.412 1.00 87.19 392 ARG A O 1
ATOM 3095 N N . SER A 1 393 ? 0.720 8.803 -8.263 1.00 91.31 393 SER A N 1
ATOM 3096 C CA . SER A 1 393 ? 1.015 7.490 -7.673 1.00 91.31 393 SER A CA 1
ATOM 3097 C C . SER A 1 393 ? 1.449 7.582 -6.205 1.00 91.31 393 SER A C 1
ATOM 3099 O O . SER A 1 393 ? 1.889 8.639 -5.737 1.00 91.31 393 SER A O 1
ATOM 3101 N N . TYR A 1 394 ? 1.378 6.467 -5.478 1.00 93.06 394 TYR A N 1
ATOM 3102 C CA . TYR A 1 394 ? 1.944 6.313 -4.142 1.00 93.06 394 TYR A CA 1
ATOM 3103 C C . TYR A 1 394 ? 2.658 4.979 -3.956 1.00 93.06 394 TYR A C 1
ATOM 3105 O O . TYR A 1 394 ? 2.034 3.925 -4.002 1.00 93.06 394 TYR A O 1
ATOM 3113 N N . HIS A 1 395 ? 3.940 5.058 -3.604 1.00 95.69 395 HIS A N 1
ATOM 3114 C CA . HIS A 1 395 ? 4.815 3.894 -3.481 1.00 95.69 395 HIS A CA 1
ATOM 3115 C C . HIS A 1 395 ? 5.459 3.754 -2.096 1.00 95.69 395 HIS A C 1
ATOM 3117 O O . HIS A 1 395 ? 6.157 2.779 -1.845 1.00 95.69 395 HIS A O 1
ATOM 3123 N N . GLY A 1 396 ? 5.216 4.672 -1.156 1.00 94.19 396 GLY A N 1
ATOM 3124 C CA . GLY A 1 396 ? 5.685 4.519 0.223 1.00 94.19 396 GLY A CA 1
ATOM 3125 C C . GLY A 1 396 ? 6.220 5.798 0.849 1.00 94.19 396 GLY A C 1
ATOM 3126 O O . GLY A 1 396 ? 6.060 6.895 0.318 1.00 94.19 396 GLY A O 1
ATOM 3127 N N . GLY A 1 397 ? 6.792 5.651 2.043 1.00 93.38 397 GLY A N 1
ATOM 3128 C CA . GLY A 1 397 ? 7.295 6.754 2.871 1.00 93.38 397 GLY A CA 1
ATOM 3129 C C . GLY A 1 397 ? 8.757 6.618 3.305 1.00 93.38 397 GLY A C 1
ATOM 3130 O O . GLY A 1 397 ? 9.172 7.335 4.207 1.00 93.38 397 GLY A O 1
ATOM 3131 N N . THR A 1 398 ? 9.517 5.692 2.716 1.00 93.50 398 THR A N 1
ATOM 3132 C CA . THR A 1 398 ? 10.979 5.572 2.904 1.00 93.50 398 THR A CA 1
ATOM 3133 C C . THR A 1 398 ? 11.718 6.299 1.781 1.00 93.50 398 THR A C 1
ATOM 3135 O O . THR A 1 398 ? 11.094 6.756 0.836 1.00 93.50 398 THR A O 1
ATOM 3138 N N . THR A 1 399 ? 13.042 6.423 1.846 1.00 92.25 399 THR A N 1
ATOM 3139 C CA . THR A 1 399 ? 13.813 7.302 0.953 1.00 92.25 399 THR A CA 1
ATOM 3140 C C . THR A 1 399 ? 13.575 7.095 -0.552 1.00 92.25 399 THR A C 1
ATOM 3142 O O . THR A 1 399 ? 13.174 8.048 -1.209 1.00 92.25 399 THR A O 1
ATOM 3145 N N . ASN A 1 400 ? 13.782 5.908 -1.134 1.00 94.62 400 ASN A N 1
ATOM 3146 C CA . ASN A 1 400 ? 13.506 5.691 -2.563 1.00 94.62 400 ASN A CA 1
ATOM 3147 C C . ASN A 1 400 ? 12.004 5.569 -2.840 1.00 94.62 400 ASN A C 1
ATOM 3149 O O . ASN A 1 400 ? 11.532 6.060 -3.859 1.00 94.62 400 ASN A O 1
ATOM 3153 N N . SER A 1 401 ? 11.233 4.941 -1.951 1.00 95.12 401 SER A N 1
ATOM 3154 C CA . SER A 1 401 ? 9.794 4.722 -2.170 1.00 95.12 401 SER A CA 1
ATOM 3155 C C . SER A 1 401 ? 8.964 6.021 -2.117 1.00 95.12 401 SER A C 1
ATOM 3157 O O . SER A 1 401 ? 8.018 6.219 -2.886 1.00 95.12 401 SER A O 1
ATOM 3159 N N . GLN A 1 402 ? 9.368 6.974 -1.278 1.00 94.88 402 GLN A N 1
ATOM 3160 C CA . GLN A 1 402 ? 8.848 8.340 -1.247 1.00 94.88 402 GLN A CA 1
ATOM 3161 C C . GLN A 1 402 ? 9.232 9.099 -2.521 1.00 94.88 402 GLN A C 1
ATOM 3163 O O . GLN A 1 402 ? 8.429 9.866 -3.040 1.00 94.88 402 GLN A O 1
ATOM 3168 N N . GLN A 1 403 ? 10.424 8.860 -3.065 1.00 94.50 403 GLN A N 1
ATOM 3169 C CA . GLN A 1 403 ? 10.867 9.489 -4.312 1.00 94.50 403 GLN A CA 1
ATOM 3170 C C . GLN A 1 403 ? 10.242 8.839 -5.539 1.00 94.50 403 GLN A C 1
ATOM 3172 O O . GLN A 1 403 ? 10.101 9.492 -6.568 1.00 94.50 403 GLN A O 1
ATOM 3177 N N . ALA A 1 404 ? 9.788 7.592 -5.425 1.00 95.00 404 ALA A N 1
ATOM 3178 C CA . ALA A 1 404 ? 8.926 6.948 -6.402 1.00 95.00 404 ALA A CA 1
ATOM 3179 C C . ALA A 1 404 ? 7.489 7.489 -6.337 1.00 95.00 404 ALA A C 1
ATOM 3181 O O . ALA A 1 404 ? 6.860 7.645 -7.375 1.00 95.00 404 ALA A O 1
ATOM 3182 N N . THR A 1 405 ? 6.986 7.885 -5.162 1.00 93.62 405 THR A N 1
ATOM 3183 C CA . THR A 1 405 ? 5.645 8.486 -5.006 1.00 93.62 405 THR A CA 1
ATOM 3184 C C . THR A 1 405 ? 5.465 9.721 -5.897 1.00 93.62 405 THR A C 1
ATOM 3186 O O . THR A 1 405 ? 6.333 10.590 -5.972 1.00 93.62 405 THR A O 1
ATOM 3189 N N . GLY A 1 406 ? 4.339 9.796 -6.604 1.00 91.00 406 GLY A N 1
ATOM 3190 C CA . GLY A 1 406 ? 3.989 10.870 -7.535 1.00 91.00 406 GLY A CA 1
ATOM 3191 C C . GLY A 1 406 ? 3.052 11.937 -6.977 1.00 91.00 406 GLY A C 1
ATOM 3192 O O . GLY A 1 406 ? 2.673 12.846 -7.718 1.00 91.00 406 GLY A O 1
ATOM 3193 N N . ASP A 1 407 ? 2.648 11.830 -5.710 1.00 89.62 407 ASP A N 1
ATOM 3194 C CA . ASP A 1 407 ? 1.818 12.819 -5.019 1.00 89.62 407 ASP A CA 1
ATOM 3195 C C . ASP A 1 407 ? 2.621 13.738 -4.077 1.00 89.62 407 ASP A C 1
ATOM 3197 O O . ASP A 1 407 ? 3.843 13.640 -3.946 1.00 89.62 407 ASP A O 1
ATOM 3201 N N . PHE A 1 408 ? 1.923 14.673 -3.430 1.00 89.69 408 PHE A N 1
ATOM 3202 C CA . PHE A 1 408 ? 2.515 15.718 -2.593 1.00 89.69 408 PHE A CA 1
ATOM 3203 C C . PHE A 1 408 ? 3.235 15.210 -1.342 1.00 89.69 408 PHE A C 1
ATOM 3205 O O . PHE A 1 408 ? 4.040 15.935 -0.761 1.00 89.69 408 PHE A O 1
ATOM 3212 N N . ARG A 1 409 ? 2.987 13.968 -0.908 1.00 89.19 409 ARG A N 1
ATOM 3213 C CA . ARG A 1 409 ? 3.624 13.409 0.291 1.00 89.19 409 ARG A CA 1
ATOM 3214 C C . ARG A 1 409 ? 5.135 13.275 0.138 1.00 89.19 409 ARG A C 1
ATOM 3216 O O . ARG A 1 409 ? 5.850 13.243 1.141 1.00 89.19 409 ARG A O 1
ATOM 3223 N N . ARG A 1 410 ? 5.637 13.246 -1.100 1.00 90.81 410 ARG A N 1
ATOM 3224 C CA . ARG A 1 410 ? 7.077 13.300 -1.373 1.00 90.81 410 ARG A CA 1
ATOM 3225 C C . ARG A 1 410 ? 7.720 14.622 -0.942 1.00 90.81 410 ARG A C 1
ATOM 3227 O O . ARG A 1 410 ? 8.863 14.623 -0.506 1.00 90.81 410 ARG A O 1
ATOM 3234 N N . TRP A 1 411 ? 6.970 15.730 -0.953 1.00 89.62 411 TRP A N 1
ATOM 3235 C CA . TRP A 1 411 ? 7.500 17.066 -0.657 1.00 89.62 411 TRP A CA 1
ATOM 3236 C C . TRP A 1 411 ? 7.961 17.223 0.793 1.00 89.62 411 TRP A C 1
ATOM 3238 O O . TRP A 1 411 ? 8.894 17.976 1.050 1.00 89.62 411 TRP A O 1
ATOM 3248 N N . PHE A 1 412 ? 7.368 16.479 1.736 1.00 86.12 412 PHE A N 1
ATOM 3249 C CA . PHE A 1 412 ? 7.769 16.529 3.147 1.00 86.12 412 PHE A CA 1
ATOM 3250 C C . PHE A 1 412 ? 9.192 16.000 3.394 1.00 86.12 412 PHE A C 1
ATOM 3252 O O . PHE A 1 412 ? 9.824 16.416 4.359 1.00 86.12 412 PHE A O 1
ATOM 3259 N N . GLY A 1 413 ? 9.695 15.099 2.539 1.00 79.88 413 GLY A N 1
ATOM 3260 C CA . GLY A 1 413 ? 11.080 14.606 2.583 1.00 79.88 413 GLY A CA 1
ATOM 3261 C C . GLY A 1 413 ? 12.046 15.362 1.658 1.00 79.88 413 GLY A C 1
ATOM 3262 O O . GLY A 1 413 ? 13.257 15.140 1.718 1.00 79.88 413 GLY A O 1
ATOM 3263 N N . GLY A 1 414 ? 11.520 16.260 0.816 1.00 76.75 414 GLY A N 1
ATOM 3264 C CA . GLY A 1 414 ? 12.243 16.944 -0.259 1.00 76.75 414 GLY A CA 1
ATOM 3265 C C . GLY A 1 414 ? 12.588 16.037 -1.447 1.00 76.75 414 GLY A C 1
ATOM 3266 O O . GLY A 1 414 ? 12.621 14.816 -1.328 1.00 76.75 414 GLY A O 1
ATOM 3267 N N . ASP A 1 415 ? 12.901 16.631 -2.599 1.00 77.38 415 ASP A N 1
ATOM 3268 C CA . ASP A 1 415 ? 13.255 15.922 -3.844 1.00 77.38 415 ASP A CA 1
ATOM 3269 C C . ASP A 1 415 ? 14.770 15.692 -3.948 1.00 77.38 415 ASP A C 1
ATOM 3271 O O . ASP A 1 415 ? 15.440 16.135 -4.879 1.00 77.38 415 ASP A O 1
ATOM 3275 N N . ASN A 1 416 ? 15.337 15.048 -2.928 1.00 79.69 416 ASN A N 1
ATOM 3276 C CA . ASN A 1 416 ? 16.785 15.018 -2.711 1.00 79.69 416 ASN A CA 1
ATOM 3277 C C . ASN A 1 416 ? 17.477 13.748 -3.232 1.00 79.69 416 ASN A C 1
ATOM 3279 O O . ASN A 1 416 ? 18.700 13.642 -3.136 1.00 79.69 416 ASN A O 1
ATOM 3283 N N . VAL A 1 417 ? 16.729 12.778 -3.771 1.00 89.06 417 VAL A N 1
ATOM 3284 C CA . VAL A 1 417 ? 17.306 11.552 -4.348 1.00 89.06 417 VAL A CA 1
ATOM 3285 C C . VAL A 1 417 ? 17.212 11.612 -5.874 1.00 89.06 417 VAL A C 1
ATOM 3287 O O . VAL A 1 417 ? 16.105 11.645 -6.412 1.00 89.06 417 VAL A O 1
ATOM 3290 N N . PRO A 1 418 ? 18.345 11.611 -6.598 1.00 92.88 418 PRO A N 1
ATOM 3291 C CA . PRO A 1 418 ? 18.332 11.650 -8.054 1.00 92.88 418 PRO A CA 1
ATOM 3292 C C . PRO A 1 418 ? 17.865 10.319 -8.661 1.00 92.88 418 PRO A C 1
ATOM 3294 O O . PRO A 1 418 ? 17.865 9.273 -8.011 1.00 92.88 418 PRO A O 1
ATOM 3297 N N . GLY A 1 419 ? 17.528 10.348 -9.954 1.00 95.06 419 GLY A N 1
ATOM 3298 C CA . GLY A 1 419 ? 17.197 9.144 -10.724 1.00 95.06 419 GLY A CA 1
ATOM 3299 C C . GLY A 1 419 ? 15.729 8.729 -10.675 1.00 95.06 419 GLY A C 1
ATOM 3300 O O . GLY A 1 419 ? 15.427 7.592 -11.017 1.00 95.06 419 GLY A O 1
ATOM 3301 N N . PHE A 1 420 ? 14.823 9.618 -10.273 1.00 96.62 420 PHE A N 1
ATOM 3302 C CA . PHE A 1 420 ? 13.379 9.398 -10.346 1.00 96.62 420 PHE A CA 1
ATOM 3303 C C . PHE A 1 420 ? 12.769 10.355 -11.364 1.00 96.62 420 PHE A C 1
ATOM 3305 O O . PHE A 1 420 ? 12.846 11.571 -11.204 1.00 96.62 420 PHE A O 1
ATOM 3312 N N . VAL A 1 421 ? 12.163 9.799 -12.408 1.00 96.00 421 VAL A N 1
ATOM 3313 C CA . VAL A 1 421 ? 11.516 10.543 -13.489 1.00 96.00 421 VAL A CA 1
ATOM 3314 C C . VAL A 1 421 ? 10.006 10.401 -13.330 1.00 96.00 421 VAL A C 1
ATOM 3316 O O . VAL A 1 421 ? 9.496 9.291 -13.173 1.00 96.00 421 VAL A O 1
ATOM 3319 N N . LYS A 1 422 ? 9.290 11.529 -13.351 1.00 93.75 422 LYS A N 1
ATOM 3320 C CA . LYS A 1 422 ? 7.826 11.558 -13.268 1.00 93.75 422 LYS A CA 1
ATOM 3321 C C . LYS A 1 422 ? 7.229 11.644 -14.667 1.00 93.75 422 LYS A C 1
ATOM 3323 O O . LYS A 1 422 ? 7.438 12.631 -15.369 1.00 93.75 422 LYS A O 1
ATOM 3328 N N . ALA A 1 423 ? 6.490 10.618 -15.059 1.00 93.38 423 ALA A N 1
ATOM 3329 C CA . ALA A 1 423 ? 5.680 10.592 -16.265 1.00 93.38 423 ALA A CA 1
ATOM 3330 C C . ALA A 1 423 ? 4.235 11.006 -15.955 1.00 93.38 423 ALA A C 1
ATOM 3332 O O . ALA A 1 423 ? 3.744 10.875 -14.826 1.00 93.38 423 ALA A O 1
ATOM 3333 N N . PHE A 1 424 ? 3.532 11.505 -16.968 1.00 88.94 424 PHE A N 1
ATOM 3334 C CA . PHE A 1 424 ? 2.090 11.708 -16.876 1.00 88.94 424 PHE A CA 1
ATOM 3335 C C . PHE A 1 424 ? 1.361 10.379 -17.082 1.00 88.94 424 PHE A C 1
ATOM 3337 O O . PHE A 1 424 ? 1.745 9.565 -17.918 1.00 88.94 424 PHE A O 1
ATOM 3344 N N . ALA A 1 425 ? 0.319 10.148 -16.285 1.00 81.88 425 ALA A N 1
ATOM 3345 C CA . ALA A 1 425 ? -0.542 8.976 -16.437 1.00 81.88 425 ALA A CA 1
ATOM 3346 C C . ALA A 1 425 ? -1.452 9.143 -17.649 1.00 81.88 425 ALA A C 1
ATOM 3348 O O . ALA A 1 425 ? -1.762 10.289 -17.987 1.00 81.88 425 ALA A O 1
ATOM 3349 N N . PRO A 1 426 ? -1.948 8.040 -18.245 1.00 86.06 426 PRO A N 1
ATOM 3350 C CA . PRO A 1 426 ? -2.940 8.076 -19.320 1.00 86.06 426 PRO A CA 1
ATOM 3351 C C . PRO A 1 426 ? -4.331 8.510 -18.803 1.00 86.06 426 PRO A C 1
ATOM 3353 O O . PRO A 1 426 ? -5.354 7.963 -19.192 1.00 86.06 426 PRO A O 1
ATOM 3356 N N . TYR A 1 427 ? -4.365 9.453 -17.858 1.00 81.06 427 TYR A N 1
ATOM 3357 C CA . TYR A 1 427 ? -5.553 10.007 -17.222 1.00 81.06 427 TYR A CA 1
ATOM 3358 C C . TYR A 1 427 ? -5.300 11.477 -16.816 1.00 81.06 427 TYR A C 1
ATOM 3360 O O . TYR A 1 427 ? -5.099 11.790 -15.628 1.00 81.06 427 TYR A O 1
ATOM 3368 N N . PRO A 1 428 ? -5.196 12.385 -17.805 1.00 81.12 428 PRO A N 1
ATOM 3369 C CA . PRO A 1 428 ? -5.038 13.822 -17.583 1.00 81.12 428 PRO A CA 1
ATOM 3370 C C . PRO A 1 428 ? -6.217 14.426 -16.799 1.00 81.12 428 PRO A C 1
ATOM 3372 O O . PRO A 1 428 ? -7.319 13.892 -16.778 1.00 81.12 428 PRO A O 1
ATOM 3375 N N . LEU A 1 429 ? -5.974 15.550 -16.113 1.00 75.06 429 LEU A N 1
ATOM 3376 C CA . LEU A 1 429 ? -6.985 16.210 -15.266 1.00 75.06 429 LEU A CA 1
ATOM 3377 C C . LEU A 1 429 ? -7.849 17.242 -16.007 1.00 75.06 429 LEU A C 1
ATOM 3379 O O . LEU A 1 429 ? -8.997 17.449 -15.627 1.00 75.06 429 LEU A O 1
ATOM 3383 N N . PHE A 1 430 ? -7.286 17.932 -17.003 1.00 77.75 430 PHE A N 1
ATOM 3384 C CA . PHE A 1 430 ? -7.878 19.148 -17.591 1.00 77.75 430 PHE A CA 1
ATOM 3385 C C . PHE A 1 430 ? -8.036 19.094 -19.116 1.00 77.75 430 PHE A C 1
ATOM 3387 O O . PHE A 1 430 ? -8.542 20.032 -19.721 1.00 77.75 430 PHE A O 1
ATOM 3394 N N . TRP A 1 431 ? -7.543 18.035 -19.744 1.00 83.75 431 TRP A N 1
ATOM 3395 C CA . TRP A 1 431 ? -7.529 17.831 -21.190 1.00 83.75 431 TRP A CA 1
ATOM 3396 C C . TRP A 1 431 ? -7.609 16.328 -21.458 1.00 83.75 431 TRP A C 1
ATOM 3398 O O . TRP A 1 431 ? -7.615 15.560 -20.501 1.00 83.75 431 TRP A O 1
ATOM 3408 N N . ASP A 1 432 ? -7.664 15.913 -22.721 1.00 85.25 432 ASP A N 1
ATOM 3409 C CA . ASP A 1 432 ? -7.622 14.499 -23.105 1.00 85.25 432 ASP A CA 1
ATOM 3410 C C . ASP A 1 432 ? -6.711 14.284 -24.321 1.00 85.25 432 ASP A C 1
ATOM 3412 O O . ASP A 1 432 ? -6.502 15.203 -25.120 1.00 85.25 432 ASP A O 1
ATOM 3416 N N . TYR A 1 433 ? -6.151 13.083 -24.448 1.00 88.25 433 TYR A N 1
ATOM 3417 C CA . TYR A 1 433 ? -5.291 12.700 -25.559 1.00 88.25 433 TYR A CA 1
ATOM 3418 C C . TYR A 1 433 ? -6.024 12.824 -26.896 1.00 88.25 433 TYR A C 1
ATOM 3420 O O . TYR A 1 433 ? -7.227 12.584 -27.003 1.00 88.25 433 TYR A O 1
ATOM 3428 N N . ALA A 1 434 ? -5.282 13.216 -27.933 1.00 89.06 434 ALA A N 1
ATOM 3429 C CA . ALA A 1 434 ? -5.820 13.280 -29.284 1.00 89.06 434 ALA A CA 1
ATOM 3430 C C . ALA A 1 434 ? -6.157 11.868 -29.791 1.00 89.06 434 ALA A C 1
ATOM 3432 O O . ALA A 1 434 ? -5.394 10.928 -29.568 1.00 89.06 434 ALA A O 1
ATOM 3433 N N . GLY A 1 435 ? -7.290 11.745 -30.479 1.00 90.19 435 GLY A N 1
ATOM 3434 C CA . GLY A 1 435 ? -7.793 10.490 -31.030 1.00 90.19 435 GLY A CA 1
ATOM 3435 C C . GLY A 1 435 ? -9.317 10.494 -31.118 1.00 90.19 435 GLY A C 1
ATOM 3436 O O . GLY A 1 435 ? -10.003 11.009 -30.221 1.00 90.19 435 GLY A O 1
ATOM 3437 N N . ASP A 1 436 ? -9.836 9.899 -32.186 1.00 92.88 436 ASP A N 1
ATOM 3438 C CA . ASP A 1 436 ? -11.270 9.798 -32.468 1.00 92.88 436 ASP A CA 1
ATOM 3439 C C . ASP A 1 436 ? -11.943 8.713 -31.611 1.00 92.88 436 ASP A C 1
ATOM 3441 O O . ASP A 1 436 ? -13.160 8.719 -31.423 1.00 92.88 436 ASP A O 1
ATOM 3445 N N . ASN A 1 437 ? -11.153 7.792 -31.050 1.00 93.56 437 ASN A N 1
ATOM 3446 C CA . ASN A 1 437 ? -11.602 6.706 -30.180 1.00 93.56 437 ASN A CA 1
ATOM 3447 C C . ASN A 1 437 ? -10.584 6.400 -29.061 1.00 93.56 437 ASN A C 1
ATOM 3449 O O . ASN A 1 437 ? -9.455 6.891 -29.066 1.00 93.56 437 ASN A O 1
ATOM 3453 N N . GLU A 1 438 ? -10.985 5.572 -28.093 1.00 91.38 438 GLU A N 1
ATOM 3454 C CA . GLU A 1 438 ? -10.171 5.213 -26.919 1.00 91.38 438 GLU A CA 1
ATOM 3455 C C . GLU A 1 438 ? -8.846 4.518 -27.277 1.00 91.38 438 GLU A C 1
ATOM 3457 O O . GLU A 1 438 ? -7.825 4.758 -26.627 1.00 91.38 438 GLU A O 1
ATOM 3462 N N . ALA A 1 439 ? -8.827 3.703 -28.336 1.00 94.88 439 ALA A N 1
ATOM 3463 C CA . ALA A 1 439 ? -7.618 3.010 -28.773 1.00 94.88 439 ALA A CA 1
ATOM 3464 C C . ALA A 1 439 ? -6.568 3.996 -29.315 1.00 94.88 439 ALA A C 1
ATOM 3466 O O . ALA A 1 439 ? -5.393 3.906 -28.962 1.00 94.88 439 ALA A O 1
ATOM 3467 N N . GLU A 1 440 ? -6.985 4.985 -30.109 1.00 95.81 440 GLU A N 1
ATOM 3468 C CA . GLU A 1 440 ? -6.098 6.050 -30.597 1.00 95.81 440 GLU A CA 1
ATOM 3469 C C . GLU A 1 440 ? -5.562 6.925 -29.460 1.00 95.81 440 GLU A C 1
ATOM 3471 O O . GLU A 1 440 ? -4.370 7.241 -29.433 1.00 95.81 440 GLU A O 1
ATOM 3476 N N . ARG A 1 441 ? -6.408 7.259 -28.476 1.00 94.94 441 ARG A N 1
ATOM 3477 C CA . ARG A 1 441 ? -5.990 8.014 -27.281 1.00 94.94 441 ARG A CA 1
ATOM 3478 C C . ARG A 1 441 ? -4.979 7.239 -26.447 1.00 94.94 441 ARG A C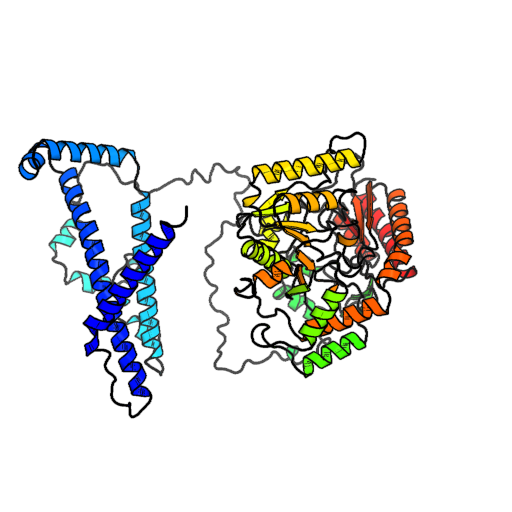 1
ATOM 3480 O O . ARG A 1 441 ? -3.970 7.799 -26.019 1.00 94.94 441 ARG A O 1
ATOM 3487 N N . THR A 1 442 ? -5.208 5.939 -26.277 1.00 95.69 442 THR A N 1
ATOM 3488 C CA . THR A 1 442 ? -4.264 5.034 -25.614 1.00 95.69 442 THR A CA 1
ATOM 3489 C C . THR A 1 442 ? -2.932 4.988 -26.354 1.00 95.69 442 THR A C 1
ATOM 3491 O O . THR A 1 442 ? -1.879 5.126 -25.730 1.00 95.69 442 THR A O 1
ATOM 3494 N N . GLN A 1 443 ? -2.960 4.866 -27.683 1.00 96.75 443 GLN A N 1
ATOM 3495 C CA . GLN A 1 443 ? -1.749 4.884 -28.499 1.00 96.75 443 GLN A CA 1
ATOM 3496 C C . GLN A 1 443 ? -0.994 6.211 -28.365 1.00 96.75 443 GLN A C 1
ATOM 3498 O O . GLN A 1 443 ? 0.229 6.210 -28.254 1.00 96.75 443 GLN A O 1
ATOM 3503 N N . MET A 1 444 ? -1.695 7.346 -28.318 1.00 95.94 444 MET A N 1
ATOM 3504 C CA . MET A 1 444 ? -1.067 8.650 -28.105 1.00 95.94 444 MET A CA 1
ATOM 3505 C C . MET A 1 444 ? -0.394 8.746 -26.726 1.00 95.94 444 MET A C 1
ATOM 3507 O O . MET A 1 444 ? 0.728 9.244 -26.618 1.00 95.94 444 MET A O 1
ATOM 3511 N N . ALA A 1 445 ? -1.033 8.226 -25.675 1.00 95.38 445 ALA A N 1
ATOM 3512 C CA . ALA A 1 445 ? -0.437 8.172 -24.341 1.00 95.38 445 ALA A CA 1
ATOM 3513 C C . ALA A 1 445 ? 0.825 7.289 -24.298 1.00 95.38 445 ALA A C 1
ATOM 3515 O O . ALA A 1 445 ? 1.801 7.640 -23.632 1.00 95.38 445 ALA A O 1
ATOM 3516 N N . LEU A 1 446 ? 0.830 6.172 -25.033 1.00 97.25 446 LEU A N 1
ATOM 3517 C CA . LEU A 1 446 ? 1.999 5.302 -25.185 1.00 97.25 446 LEU A CA 1
ATOM 3518 C C . LEU A 1 446 ? 3.130 5.982 -25.960 1.00 97.25 446 LEU A C 1
ATOM 3520 O O . LEU A 1 446 ? 4.274 5.929 -25.516 1.00 97.25 446 LEU A O 1
ATOM 3524 N N . ASN A 1 447 ? 2.816 6.675 -27.058 1.00 97.12 447 ASN A N 1
ATOM 3525 C CA . ASN A 1 447 ? 3.802 7.433 -27.831 1.00 97.12 447 ASN A CA 1
ATOM 3526 C C . ASN A 1 447 ? 4.479 8.497 -26.957 1.00 97.12 447 ASN A C 1
ATOM 3528 O O . ASN A 1 447 ? 5.697 8.635 -26.982 1.00 97.12 447 ASN A O 1
ATOM 3532 N N . MET A 1 448 ? 3.706 9.210 -26.133 1.00 96.00 448 MET A N 1
ATOM 3533 C CA . MET A 1 448 ? 4.242 10.218 -25.216 1.00 96.00 448 MET A CA 1
ATOM 3534 C C . MET A 1 448 ? 5.158 9.606 -24.143 1.00 96.00 448 MET A C 1
ATOM 3536 O O . MET A 1 448 ? 6.201 10.179 -23.823 1.00 96.00 448 MET A O 1
ATOM 3540 N N . LEU A 1 449 ? 4.800 8.439 -23.596 1.00 97.25 449 LEU A N 1
ATOM 3541 C CA . LEU A 1 449 ? 5.671 7.704 -22.673 1.00 97.25 449 LEU A CA 1
ATOM 3542 C C . LEU A 1 449 ? 6.970 7.267 -23.366 1.00 97.25 449 LEU A C 1
ATOM 3544 O O . LEU A 1 449 ? 8.054 7.441 -22.808 1.00 97.25 449 LEU A O 1
ATOM 3548 N N . GLU A 1 450 ? 6.872 6.723 -24.577 1.00 98.25 450 GLU A N 1
ATOM 3549 C CA . GLU A 1 450 ? 8.025 6.285 -25.362 1.00 98.25 450 GLU A CA 1
ATOM 3550 C C . GLU A 1 450 ? 8.949 7.459 -25.722 1.00 98.25 450 GLU A C 1
ATOM 3552 O O . GLU A 1 450 ? 10.163 7.360 -25.548 1.00 98.25 450 GLU A O 1
ATOM 3557 N N . GLU A 1 451 ? 8.401 8.609 -26.122 1.00 97.94 451 GLU A N 1
ATOM 3558 C CA . GLU A 1 451 ? 9.179 9.832 -26.337 1.00 97.94 451 GLU A CA 1
ATOM 3559 C C . GLU A 1 451 ? 9.911 10.274 -25.065 1.00 97.94 451 GLU A C 1
ATOM 3561 O O . GLU A 1 451 ? 11.088 10.640 -25.120 1.00 97.94 451 GLU A O 1
ATOM 3566 N N . GLN A 1 452 ? 9.258 10.221 -23.901 1.00 97.81 452 GLN A N 1
ATOM 3567 C CA . GLN A 1 452 ? 9.915 10.542 -22.634 1.00 97.81 452 GLN A CA 1
ATOM 3568 C C . GLN A 1 452 ? 11.061 9.562 -22.330 1.00 97.81 452 GLN A C 1
ATOM 3570 O O . GLN A 1 452 ? 12.147 9.995 -21.946 1.00 97.81 452 GLN A O 1
ATOM 3575 N N . ILE A 1 453 ? 10.859 8.262 -22.560 1.00 98.50 453 ILE A N 1
ATOM 3576 C CA . ILE A 1 453 ? 11.892 7.223 -22.407 1.00 98.50 453 ILE A CA 1
ATOM 3577 C C . ILE A 1 453 ? 13.092 7.492 -23.324 1.00 98.50 453 ILE A C 1
ATOM 3579 O O . ILE A 1 453 ? 14.240 7.416 -22.879 1.00 98.50 453 ILE A O 1
ATOM 3583 N N . LEU A 1 454 ? 12.844 7.858 -24.583 1.00 98.50 454 LEU A N 1
ATOM 3584 C CA . LEU A 1 454 ? 13.892 8.198 -25.546 1.00 98.50 454 LEU A CA 1
ATOM 3585 C C . LEU A 1 454 ? 14.699 9.428 -25.109 1.00 98.50 454 LEU A C 1
ATOM 3587 O O . LEU A 1 454 ? 15.926 9.412 -25.199 1.00 98.50 454 LEU A O 1
ATOM 3591 N N . ASN A 1 455 ? 14.033 10.463 -24.589 1.00 98.25 455 ASN A N 1
ATOM 3592 C CA . ASN A 1 455 ? 14.692 11.673 -24.088 1.00 98.25 455 ASN A CA 1
ATOM 3593 C C . ASN A 1 455 ? 15.529 11.420 -22.825 1.00 98.25 455 ASN A C 1
ATOM 3595 O O . ASN A 1 455 ? 16.592 12.014 -22.650 1.00 98.25 455 ASN A O 1
ATOM 3599 N N . GLU A 1 456 ? 15.073 10.529 -21.945 1.00 98.25 456 GLU A N 1
ATOM 3600 C CA . GLU A 1 456 ? 15.824 10.140 -20.750 1.00 98.25 456 GLU A CA 1
ATOM 3601 C C . GLU A 1 456 ? 17.012 9.218 -21.066 1.00 98.25 456 GLU A C 1
ATOM 3603 O O . GLU A 1 456 ? 17.930 9.104 -20.249 1.00 98.25 456 GLU A O 1
ATOM 3608 N N . GLY A 1 457 ? 17.026 8.586 -22.240 1.00 98.38 457 GLY A N 1
ATOM 3609 C CA . GLY A 1 457 ? 18.011 7.581 -22.618 1.00 98.38 457 GLY A CA 1
ATOM 3610 C C . GLY A 1 457 ? 17.610 6.203 -22.078 1.00 98.38 457 GLY A C 1
ATOM 3611 O O . GLY A 1 457 ? 17.831 5.946 -20.889 1.00 98.38 457 GLY A O 1
ATOM 3612 N N . PRO A 1 458 ? 17.076 5.301 -22.927 1.00 98.19 458 PRO A N 1
ATOM 3613 C CA . PRO A 1 458 ? 16.568 3.989 -22.514 1.00 98.19 458 PRO A CA 1
ATOM 3614 C C . PRO A 1 458 ? 17.583 3.153 -21.722 1.00 98.19 458 PRO A C 1
ATOM 3616 O O . PRO A 1 458 ? 17.252 2.583 -20.684 1.00 98.19 458 PRO A O 1
ATOM 3619 N N . ASP A 1 459 ? 18.856 3.201 -22.123 1.00 98.31 459 ASP A N 1
ATOM 3620 C CA . ASP A 1 459 ? 19.968 2.494 -21.469 1.00 98.31 459 ASP A CA 1
ATOM 3621 C C . ASP A 1 459 ? 20.280 2.989 -20.046 1.00 98.31 459 ASP A C 1
ATOM 3623 O O . ASP A 1 459 ? 21.130 2.428 -19.358 1.00 98.31 459 ASP A O 1
ATOM 3627 N N . THR A 1 460 ? 19.615 4.048 -19.578 1.00 98.62 460 THR A N 1
ATOM 3628 C CA . THR A 1 460 ? 19.784 4.584 -18.222 1.00 98.62 460 THR A CA 1
ATOM 3629 C C . THR A 1 460 ? 18.648 4.204 -17.276 1.00 98.62 460 THR A C 1
ATOM 3631 O O . THR A 1 460 ? 18.779 4.436 -16.070 1.00 98.62 460 THR A O 1
ATOM 3634 N N . ILE A 1 461 ? 17.561 3.613 -17.784 1.00 98.88 461 ILE A N 1
ATOM 3635 C CA . ILE A 1 461 ? 16.331 3.336 -17.035 1.00 98.88 461 ILE A CA 1
ATOM 3636 C C . ILE A 1 461 ? 16.310 1.874 -16.591 1.00 98.88 461 ILE A C 1
ATOM 3638 O O . ILE A 1 461 ? 16.269 0.964 -17.408 1.00 98.88 461 ILE A O 1
ATOM 3642 N N . ALA A 1 462 ? 16.331 1.646 -15.279 1.00 98.81 462 ALA A N 1
ATOM 3643 C CA . ALA A 1 462 ? 16.289 0.307 -14.697 1.00 98.81 462 ALA A CA 1
ATOM 3644 C C . ALA A 1 462 ? 14.890 -0.294 -14.740 1.00 98.81 462 ALA A C 1
ATOM 3646 O O . ALA A 1 462 ? 14.739 -1.481 -15.021 1.00 98.81 462 ALA A O 1
ATOM 3647 N N . LEU A 1 463 ? 13.881 0.518 -14.420 1.00 98.69 463 LEU A N 1
ATOM 3648 C CA . LEU A 1 463 ? 12.507 0.055 -14.352 1.00 98.69 463 LEU A CA 1
ATOM 3649 C C . LEU A 1 463 ? 11.490 1.169 -14.611 1.00 98.69 463 LEU A C 1
ATOM 3651 O O . LEU A 1 463 ? 11.761 2.354 -14.379 1.00 98.69 463 LEU A O 1
ATOM 3655 N N . ILE A 1 464 ? 10.292 0.744 -14.999 1.00 98.44 464 ILE A N 1
ATOM 3656 C CA . ILE A 1 464 ? 9.060 1.528 -14.964 1.00 98.44 464 ILE A CA 1
ATOM 3657 C C . ILE A 1 464 ? 8.169 0.959 -13.843 1.00 98.44 464 ILE A C 1
ATOM 3659 O O . ILE A 1 464 ? 7.828 -0.221 -13.878 1.00 98.44 464 ILE A O 1
ATOM 3663 N N . GLN A 1 465 ? 7.807 1.782 -12.850 1.00 97.38 465 GLN A N 1
ATOM 3664 C CA . GLN A 1 465 ? 7.043 1.390 -11.653 1.00 97.38 465 GLN A CA 1
ATOM 3665 C C . GLN A 1 465 ? 5.674 2.059 -11.599 1.00 97.38 465 GLN A C 1
ATOM 3667 O O . GLN A 1 465 ? 5.590 3.288 -11.572 1.00 97.38 465 GLN A O 1
ATOM 3672 N N . PHE A 1 466 ? 4.617 1.254 -11.493 1.00 90.88 466 PHE A N 1
ATOM 3673 C CA . PHE A 1 466 ? 3.230 1.713 -11.422 1.00 90.88 466 PHE A CA 1
ATOM 3674 C C . PHE A 1 466 ? 2.392 0.864 -10.484 1.00 90.88 466 PHE A C 1
ATOM 3676 O O . PHE A 1 466 ? 2.581 -0.341 -10.376 1.00 90.88 466 PHE A O 1
ATOM 3683 N N . GLU A 1 467 ? 1.396 1.495 -9.869 1.00 94.31 467 GLU A N 1
ATOM 3684 C CA . GLU A 1 467 ? 0.247 0.771 -9.336 1.00 94.31 467 GLU A CA 1
ATOM 3685 C C . GLU A 1 467 ? -0.598 0.265 -10.515 1.00 94.31 467 GLU A C 1
ATOM 3687 O O . GLU A 1 467 ? -0.976 1.059 -11.377 1.00 94.31 467 GLU A O 1
ATOM 3692 N N . SER A 1 468 ? -0.948 -1.023 -10.546 1.00 93.12 468 SER A N 1
ATOM 3693 C CA . SER A 1 468 ? -1.835 -1.575 -11.590 1.00 93.12 468 SER A CA 1
ATOM 3694 C C . SER A 1 468 ? -3.237 -0.957 -11.567 1.00 93.12 468 SER A C 1
ATOM 3696 O O . SER A 1 468 ? -3.940 -0.971 -12.576 1.00 93.12 468 SER A O 1
ATOM 3698 N N . VAL A 1 469 ? -3.627 -0.417 -10.407 1.00 91.81 469 VAL A N 1
ATOM 3699 C CA . VAL A 1 469 ? -4.796 0.442 -10.197 1.00 91.81 469 VAL A CA 1
ATOM 3700 C C . VAL A 1 469 ? -4.365 1.585 -9.282 1.00 91.81 469 VAL A C 1
ATOM 3702 O O . VAL A 1 469 ? -4.039 1.362 -8.116 1.00 91.81 469 VAL A O 1
ATOM 3705 N N . ILE A 1 470 ? -4.349 2.817 -9.786 1.00 84.50 470 ILE A N 1
ATOM 3706 C CA . ILE A 1 470 ? -3.770 3.951 -9.054 1.00 84.50 470 ILE A CA 1
ATOM 3707 C C . ILE A 1 470 ? -4.764 4.436 -7.993 1.00 84.50 470 ILE A C 1
ATOM 3709 O O . ILE A 1 470 ? -5.782 5.058 -8.319 1.00 84.50 470 ILE A O 1
ATOM 3713 N N . ARG A 1 471 ? -4.471 4.226 -6.699 1.00 78.31 471 ARG A N 1
ATOM 3714 C CA . ARG A 1 471 ? -5.348 4.721 -5.618 1.00 78.31 471 ARG A CA 1
ATOM 3715 C C . ARG A 1 471 ? -5.254 6.226 -5.458 1.00 78.31 471 ARG A C 1
ATOM 3717 O O . ARG A 1 471 ? -6.281 6.872 -5.248 1.00 78.31 471 ARG A O 1
ATOM 3724 N N . GLY A 1 472 ? -4.030 6.762 -5.457 1.00 61.00 472 GLY A N 1
ATOM 3725 C CA . GLY A 1 472 ? -3.757 8.164 -5.124 1.00 61.00 472 GLY A CA 1
ATOM 3726 C C . GLY A 1 472 ? -4.568 9.128 -5.988 1.00 61.00 472 GLY A C 1
ATOM 3727 O O . GLY A 1 472 ? -5.093 10.115 -5.481 1.00 61.00 472 GLY A O 1
ATOM 3728 N N . GLY A 1 473 ? -4.769 8.770 -7.257 1.00 60.00 473 GLY A N 1
ATOM 3729 C CA . GLY A 1 473 ? -5.609 9.491 -8.206 1.00 60.00 473 GLY A CA 1
ATOM 3730 C C . GLY A 1 473 ? -7.104 9.151 -8.192 1.00 60.00 473 GLY A C 1
ATOM 3731 O O . GLY A 1 473 ? -7.807 9.720 -9.013 1.00 60.00 473 GLY A O 1
ATOM 3732 N N . GLY A 1 474 ? -7.579 8.277 -7.299 1.00 80.44 474 GLY A N 1
ATOM 3733 C CA . GLY A 1 474 ? -8.998 7.948 -7.141 1.00 80.44 474 GLY A CA 1
ATOM 3734 C C . GLY A 1 474 ? -9.445 6.645 -7.811 1.00 80.44 474 GLY A C 1
ATOM 3735 O O . GLY A 1 474 ? -10.477 6.656 -8.464 1.00 80.44 474 GLY A O 1
ATOM 3736 N N . VAL A 1 475 ? -8.704 5.539 -7.660 1.00 89.44 475 VAL A N 1
ATOM 3737 C CA . VAL A 1 475 ? -9.024 4.233 -8.289 1.00 89.44 475 VAL A CA 1
ATOM 3738 C C . VAL A 1 475 ? -9.068 4.367 -9.811 1.00 89.44 475 VAL A C 1
ATOM 3740 O O . VAL A 1 475 ? -10.118 4.330 -10.443 1.00 89.44 475 VAL A O 1
ATOM 3743 N N . ILE A 1 476 ? -7.901 4.622 -10.398 1.00 87.94 476 ILE A N 1
ATOM 3744 C CA . ILE A 1 476 ? -7.759 4.777 -11.847 1.00 87.94 476 ILE A CA 1
ATOM 3745 C C . ILE A 1 476 ? -7.232 3.472 -12.427 1.00 87.94 476 ILE A C 1
ATOM 3747 O O . ILE A 1 476 ? -6.113 3.061 -12.108 1.00 87.94 476 ILE A O 1
ATOM 3751 N N . MET A 1 477 ? -8.028 2.875 -13.309 1.00 90.62 477 MET A N 1
ATOM 3752 C CA . MET A 1 477 ? -7.586 1.838 -14.234 1.00 90.62 477 MET A CA 1
ATOM 3753 C C . MET A 1 477 ? -6.967 2.516 -15.465 1.00 90.62 477 MET A C 1
ATOM 3755 O O . MET A 1 477 ? -7.621 3.374 -16.064 1.00 90.62 477 MET A O 1
ATOM 3759 N N . PRO A 1 478 ? -5.721 2.192 -15.848 1.00 91.19 478 PRO A N 1
ATOM 3760 C CA . PRO A 1 478 ? -5.215 2.473 -17.184 1.00 91.19 478 PRO A CA 1
ATOM 3761 C C . PRO A 1 478 ? -6.203 2.062 -18.289 1.00 91.19 478 PRO A C 1
ATOM 3763 O O . PRO A 1 478 ? -6.866 1.030 -18.147 1.00 91.19 478 PRO A O 1
ATOM 3766 N N . PRO A 1 479 ? -6.288 2.827 -19.394 1.00 92.12 479 PRO A N 1
ATOM 3767 C CA . PRO A 1 479 ? -7.211 2.509 -20.473 1.00 92.12 479 PRO A CA 1
ATOM 3768 C C . PRO A 1 479 ? -6.828 1.189 -21.171 1.00 92.12 479 PRO A C 1
ATOM 3770 O O . PRO A 1 479 ? -5.659 0.770 -21.116 1.00 92.12 479 PRO A O 1
ATOM 3773 N N . PRO A 1 480 ? -7.787 0.516 -21.834 1.00 93.56 480 PRO A N 1
ATOM 3774 C CA . PRO A 1 480 ? -7.559 -0.753 -22.517 1.00 93.56 480 PRO A CA 1
ATOM 3775 C C . PRO A 1 480 ? -6.367 -0.696 -23.478 1.00 93.56 480 PRO A C 1
ATOM 3777 O O . PRO A 1 480 ? -6.246 0.218 -24.286 1.00 93.56 480 PRO A O 1
ATOM 3780 N N . GLY A 1 481 ? -5.475 -1.686 -23.404 1.00 95.50 481 GLY A N 1
ATOM 3781 C CA . GLY A 1 481 ? -4.275 -1.762 -24.245 1.00 95.50 481 GLY A CA 1
ATOM 3782 C C . GLY A 1 481 ? -3.064 -0.984 -23.717 1.00 95.50 481 GLY A C 1
ATOM 3783 O O . GLY A 1 481 ? -1.942 -1.264 -24.140 1.00 95.50 481 GLY A O 1
ATOM 3784 N N . TYR A 1 482 ? -3.234 -0.057 -22.763 1.00 95.94 482 TYR A N 1
ATOM 3785 C CA . TYR A 1 482 ? -2.113 0.734 -22.240 1.00 95.94 482 TYR A CA 1
ATOM 3786 C C . TYR A 1 482 ? -1.077 -0.143 -21.535 1.00 95.94 482 TYR A C 1
ATOM 3788 O O . TYR A 1 482 ? 0.116 -0.038 -21.797 1.00 95.94 482 TYR A O 1
ATOM 3796 N N . MET A 1 483 ? -1.523 -1.048 -20.664 1.00 96.06 483 MET A N 1
ATOM 3797 C CA . MET A 1 483 ? -0.625 -1.907 -19.884 1.00 96.06 483 MET A CA 1
ATOM 3798 C C . MET A 1 483 ? 0.143 -2.891 -20.776 1.00 96.06 483 MET A C 1
ATOM 3800 O O . MET A 1 483 ? 1.332 -3.124 -20.560 1.00 96.06 483 MET A O 1
ATOM 3804 N N . GLN A 1 484 ? -0.503 -3.405 -21.825 1.00 97.75 484 GLN A N 1
ATOM 3805 C CA . GLN A 1 484 ? 0.136 -4.205 -22.870 1.00 97.75 484 GLN A CA 1
ATOM 3806 C C . GLN A 1 484 ? 1.174 -3.383 -23.644 1.00 97.75 484 GLN A C 1
ATOM 3808 O O . GLN A 1 484 ? 2.275 -3.864 -23.901 1.00 97.75 484 GLN A O 1
ATOM 3813 N N . GLY A 1 485 ? 0.855 -2.128 -23.969 1.00 97.75 485 GLY A N 1
ATOM 3814 C CA . GLY A 1 485 ? 1.788 -1.201 -24.605 1.00 97.75 485 GLY A CA 1
ATOM 3815 C C . GLY A 1 485 ? 3.008 -0.891 -23.736 1.00 97.75 485 GLY A C 1
ATOM 3816 O O . GLY A 1 485 ? 4.131 -0.947 -24.228 1.00 97.75 485 GLY A O 1
ATOM 3817 N N . VAL A 1 486 ? 2.822 -0.640 -22.434 1.00 97.69 486 VAL A N 1
ATOM 3818 C CA . VAL A 1 486 ? 3.931 -0.440 -21.483 1.00 97.69 486 VAL A CA 1
ATOM 3819 C C . VAL A 1 486 ? 4.812 -1.685 -21.410 1.00 97.69 486 VAL A C 1
ATOM 3821 O O . VAL A 1 486 ? 6.032 -1.562 -21.486 1.00 97.69 486 VAL A O 1
ATOM 3824 N N . ARG A 1 487 ? 4.217 -2.884 -21.338 1.00 98.00 487 ARG A N 1
ATOM 3825 C CA . ARG A 1 487 ? 4.960 -4.152 -21.390 1.00 98.00 487 ARG A CA 1
ATOM 3826 C C . ARG A 1 487 ? 5.798 -4.259 -22.669 1.00 98.00 487 ARG A C 1
ATOM 3828 O O . ARG A 1 487 ? 6.987 -4.551 -22.581 1.00 98.00 487 ARG A O 1
ATOM 3835 N N . ALA A 1 488 ? 5.214 -3.957 -23.831 1.00 98.44 488 ALA A N 1
ATOM 3836 C CA . ALA A 1 488 ? 5.918 -3.990 -25.113 1.00 98.44 488 ALA A CA 1
ATOM 3837 C C . ALA A 1 488 ? 7.063 -2.960 -25.194 1.00 98.44 488 ALA A C 1
ATOM 3839 O O . ALA A 1 488 ? 8.127 -3.261 -25.733 1.00 98.44 488 ALA A O 1
ATOM 3840 N N . ILE A 1 489 ? 6.877 -1.761 -24.632 1.00 98.50 489 ILE A N 1
ATOM 3841 C CA . ILE A 1 489 ? 7.926 -0.735 -24.518 1.00 98.50 489 ILE A CA 1
ATOM 3842 C C . ILE A 1 489 ? 9.064 -1.232 -23.616 1.00 98.50 489 ILE A C 1
ATOM 3844 O O . ILE A 1 489 ? 10.233 -1.125 -23.986 1.00 98.50 489 ILE A O 1
ATOM 3848 N N . CYS A 1 490 ? 8.736 -1.803 -22.457 1.00 98.56 490 CYS A N 1
ATOM 3849 C CA . CYS A 1 490 ? 9.708 -2.406 -21.549 1.00 98.56 490 CYS A CA 1
ATOM 3850 C C . CYS A 1 490 ? 10.547 -3.485 -22.252 1.00 98.56 490 CYS A C 1
ATOM 3852 O O . CYS A 1 490 ? 11.774 -3.449 -22.169 1.00 98.56 490 CYS A O 1
ATOM 3854 N N . ASP A 1 491 ? 9.908 -4.371 -23.019 1.00 98.50 491 ASP A N 1
ATOM 3855 C CA . ASP A 1 491 ? 10.591 -5.432 -23.771 1.00 98.50 491 ASP A CA 1
ATOM 3856 C C . ASP A 1 491 ? 11.492 -4.866 -24.878 1.00 98.50 491 ASP A C 1
ATOM 3858 O O . ASP A 1 491 ? 12.621 -5.317 -25.063 1.00 98.50 491 ASP A O 1
ATOM 3862 N N . LYS A 1 492 ? 11.020 -3.838 -25.595 1.00 98.62 492 LYS A N 1
ATOM 3863 C CA . LYS A 1 492 ? 11.765 -3.178 -26.678 1.00 98.62 492 LYS A CA 1
ATOM 3864 C C . LYS A 1 492 ? 13.063 -2.525 -26.194 1.00 98.62 492 LYS A C 1
ATOM 3866 O O . LYS A 1 492 ? 14.045 -2.512 -26.936 1.00 98.62 492 LYS A O 1
ATOM 3871 N N . TYR A 1 493 ? 13.053 -1.955 -24.992 1.00 98.69 493 TYR A N 1
ATOM 3872 C CA . TYR A 1 493 ? 14.153 -1.146 -24.459 1.00 98.69 493 TYR A CA 1
ATOM 3873 C C . TYR A 1 493 ? 14.934 -1.814 -23.319 1.00 98.69 493 TYR A C 1
ATOM 3875 O O . TYR A 1 493 ? 15.804 -1.173 -22.726 1.00 98.69 493 TYR A O 1
ATOM 3883 N N . ASP A 1 494 ? 14.646 -3.085 -23.018 1.00 98.19 494 ASP A N 1
ATOM 3884 C CA . ASP A 1 494 ? 15.265 -3.820 -21.908 1.00 98.19 494 ASP A CA 1
ATOM 3885 C C . ASP A 1 494 ? 15.084 -3.080 -20.562 1.00 98.19 494 ASP A C 1
ATOM 3887 O O . ASP A 1 494 ? 16.012 -2.879 -19.776 1.00 98.19 494 ASP A O 1
ATOM 3891 N N . ILE A 1 495 ? 13.871 -2.589 -20.312 1.00 98.81 495 ILE A N 1
ATOM 3892 C CA . ILE A 1 495 ? 13.506 -1.898 -19.072 1.00 98.81 495 ILE A CA 1
ATOM 3893 C C . ILE A 1 495 ? 12.596 -2.818 -18.268 1.00 98.81 495 ILE A C 1
ATOM 3895 O O . ILE A 1 495 ? 11.597 -3.301 -18.791 1.00 98.81 495 ILE A O 1
ATOM 3899 N N . LEU A 1 496 ? 12.886 -3.026 -16.982 1.00 98.88 496 LEU A N 1
ATOM 3900 C CA . LEU A 1 496 ? 12.041 -3.883 -16.153 1.00 98.88 496 LEU A CA 1
ATOM 3901 C C . LEU A 1 496 ? 10.679 -3.230 -15.888 1.00 98.88 496 LEU A C 1
ATOM 3903 O O . LEU A 1 496 ? 10.584 -2.048 -15.559 1.00 98.88 496 LEU A O 1
ATOM 3907 N N . MET A 1 497 ? 9.614 -4.015 -15.964 1.00 98.69 497 MET A N 1
ATOM 3908 C CA . MET A 1 497 ? 8.275 -3.600 -15.561 1.00 98.69 497 MET A CA 1
ATOM 3909 C C . MET A 1 497 ? 8.028 -3.977 -14.098 1.00 98.69 497 MET A C 1
ATOM 3911 O O . MET A 1 497 ? 8.131 -5.147 -13.726 1.00 98.69 497 MET A O 1
ATOM 3915 N N . HIS A 1 498 ? 7.660 -3.005 -13.265 1.00 98.62 498 HIS A N 1
ATOM 3916 C CA . HIS A 1 498 ? 7.337 -3.210 -11.853 1.00 98.62 498 HIS A CA 1
ATOM 3917 C C . HIS A 1 498 ? 5.883 -2.822 -11.564 1.00 98.62 498 HIS A C 1
ATOM 3919 O O . HIS A 1 498 ? 5.534 -1.641 -11.594 1.00 98.62 498 HIS A O 1
ATOM 3925 N N . CYS A 1 499 ? 5.056 -3.813 -11.220 1.00 98.06 499 CYS A N 1
ATOM 3926 C CA . CYS A 1 499 ? 3.708 -3.575 -10.701 1.00 98.06 499 CYS A CA 1
ATOM 3927 C C . CYS A 1 499 ? 3.712 -3.507 -9.167 1.00 98.06 499 CYS A C 1
ATOM 3929 O O . CYS A 1 499 ? 4.024 -4.484 -8.482 1.00 98.06 499 CYS A O 1
ATOM 3931 N N . ASP A 1 500 ? 3.327 -2.356 -8.629 1.00 98.00 500 ASP A N 1
ATOM 3932 C CA . ASP A 1 500 ? 3.035 -2.154 -7.216 1.00 98.00 500 ASP A CA 1
ATOM 3933 C C . ASP A 1 500 ? 1.591 -2.582 -6.912 1.00 98.00 500 ASP A C 1
ATOM 3935 O O . ASP A 1 500 ? 0.615 -1.896 -7.214 1.00 98.00 500 ASP A O 1
ATOM 3939 N N . GLU A 1 501 ? 1.472 -3.752 -6.301 1.00 97.94 501 GLU A N 1
ATOM 3940 C CA . GLU A 1 501 ? 0.234 -4.405 -5.890 1.00 97.94 501 GLU A CA 1
ATOM 3941 C C . GLU A 1 501 ? -0.010 -4.254 -4.378 1.00 97.94 501 GLU A C 1
ATOM 3943 O O . GLU A 1 501 ? -0.822 -4.975 -3.797 1.00 97.94 501 GLU A O 1
ATOM 3948 N N . VAL A 1 502 ? 0.660 -3.311 -3.698 1.00 97.88 502 VAL A N 1
ATOM 3949 C CA . VAL A 1 502 ? 0.540 -3.125 -2.240 1.00 97.88 502 VAL A CA 1
ATOM 3950 C C . VAL A 1 502 ? -0.906 -2.918 -1.797 1.00 97.88 502 VAL A C 1
ATOM 3952 O O . VAL A 1 502 ? -1.251 -3.311 -0.687 1.00 97.88 502 VAL A O 1
ATOM 3955 N N . MET A 1 503 ? -1.744 -2.287 -2.621 1.00 94.31 503 MET A N 1
ATOM 3956 C CA . MET A 1 503 ? -3.156 -2.031 -2.302 1.00 94.31 503 MET A CA 1
ATOM 3957 C C . MET A 1 503 ? -4.121 -3.032 -2.920 1.00 94.31 503 MET A C 1
ATOM 3959 O O . MET A 1 503 ? -5.082 -3.423 -2.265 1.00 94.31 503 MET A O 1
ATOM 3963 N N . VAL A 1 504 ? -3.892 -3.394 -4.178 1.00 95.75 504 VAL A N 1
ATOM 3964 C CA . VAL A 1 504 ? -4.840 -4.184 -4.971 1.00 95.75 504 VAL A CA 1
ATOM 3965 C C . VAL A 1 504 ? -4.546 -5.682 -4.983 1.00 95.75 504 VAL A C 1
ATOM 3967 O O . VAL A 1 504 ? -5.411 -6.465 -5.374 1.00 95.75 504 VAL A O 1
ATOM 3970 N N . GLY A 1 505 ? -3.374 -6.087 -4.495 1.00 96.44 505 GLY A N 1
ATOM 3971 C CA . GLY A 1 505 ? -3.026 -7.485 -4.314 1.00 96.44 505 GLY A CA 1
ATOM 3972 C C . GLY A 1 505 ? -3.933 -8.193 -3.308 1.00 96.44 505 GLY A C 1
ATOM 3973 O O . GLY A 1 505 ? -4.513 -7.592 -2.399 1.00 96.44 505 GLY A O 1
ATOM 3974 N N . PHE A 1 506 ? -4.005 -9.508 -3.468 1.00 97.19 506 PHE A N 1
ATOM 3975 C CA . PHE A 1 506 ? -4.798 -10.435 -2.672 1.00 97.19 506 PHE A CA 1
ATOM 3976 C C . PHE A 1 506 ? -6.308 -10.161 -2.738 1.00 97.19 506 PHE A C 1
ATOM 3978 O O . PHE A 1 506 ? -6.971 -10.052 -1.711 1.00 97.19 506 PHE A O 1
ATOM 3985 N N . GLY A 1 507 ? -6.863 -10.056 -3.951 1.00 96.50 507 GLY A N 1
ATOM 3986 C CA . GLY A 1 507 ? -8.310 -10.203 -4.184 1.00 96.50 507 GLY A CA 1
ATOM 3987 C C . GLY A 1 507 ? -9.128 -8.915 -4.297 1.00 96.50 507 GLY A C 1
ATOM 3988 O O . GLY A 1 507 ? -10.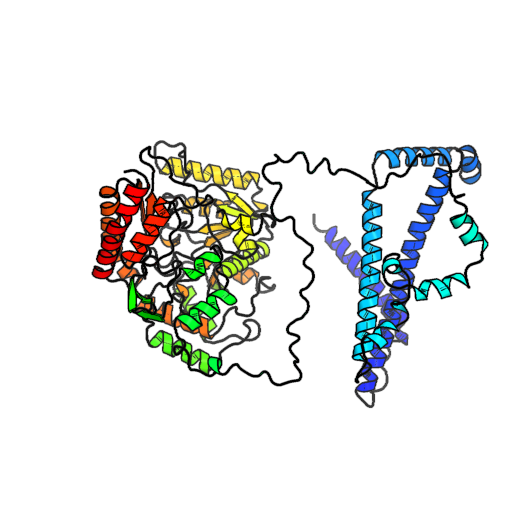301 -8.972 -4.652 1.00 96.50 507 GLY A O 1
ATOM 3989 N N . ARG A 1 508 ? -8.539 -7.740 -4.042 1.00 97.62 508 ARG A N 1
ATOM 3990 C CA . ARG A 1 508 ? -9.270 -6.457 -3.983 1.00 97.62 508 ARG A CA 1
ATOM 3991 C C . ARG A 1 508 ? -10.050 -6.127 -5.262 1.00 97.62 508 ARG A C 1
ATOM 3993 O O . ARG A 1 508 ? -11.121 -5.535 -5.187 1.00 97.62 508 ARG A O 1
ATOM 4000 N N . THR A 1 509 ? -9.503 -6.508 -6.412 1.00 97.06 509 THR A N 1
ATOM 4001 C CA . THR A 1 509 ? -10.054 -6.212 -7.747 1.00 97.06 509 THR A CA 1
ATOM 4002 C C . THR A 1 509 ? -10.929 -7.341 -8.298 1.00 97.06 509 THR A C 1
ATOM 4004 O O . THR A 1 509 ? -11.200 -7.374 -9.488 1.00 97.06 509 THR A O 1
ATOM 4007 N N . GLY A 1 510 ? -11.272 -8.345 -7.483 1.00 96.12 510 GLY A N 1
ATOM 4008 C CA . GLY A 1 510 ? -11.874 -9.596 -7.963 1.00 96.12 510 GLY A CA 1
ATOM 4009 C C . GLY A 1 510 ? -10.864 -10.542 -8.626 1.00 96.12 510 GLY A C 1
ATOM 4010 O O . GLY A 1 510 ? -11.153 -11.718 -8.831 1.00 96.12 510 GLY A O 1
ATOM 4011 N N . LYS A 1 511 ? -9.641 -10.081 -8.913 1.00 96.25 511 LYS A N 1
ATOM 4012 C CA . LYS A 1 511 ? -8.481 -10.916 -9.257 1.00 96.25 511 LYS A CA 1
ATOM 4013 C C . LYS A 1 511 ? -7.494 -10.955 -8.098 1.00 96.25 511 LYS A C 1
ATOM 4015 O O . LYS A 1 511 ? -7.507 -10.085 -7.225 1.00 96.25 511 LYS A O 1
ATOM 4020 N N . LEU A 1 512 ? -6.611 -11.954 -8.102 1.00 96.00 512 LEU A N 1
ATOM 4021 C CA . LEU A 1 512 ? -5.606 -12.086 -7.052 1.00 96.00 512 LEU A CA 1
ATOM 4022 C C . LEU A 1 512 ? -4.647 -10.891 -7.050 1.00 96.00 512 LEU A C 1
ATOM 4024 O O . LEU A 1 512 ? -4.364 -10.362 -5.983 1.00 96.00 512 LEU A O 1
ATOM 4028 N N . PHE A 1 513 ? -4.212 -10.424 -8.218 1.00 96.88 513 PHE A N 1
ATOM 4029 C CA . PHE A 1 513 ? -3.433 -9.198 -8.385 1.00 96.88 513 PHE A CA 1
ATOM 4030 C C . PHE A 1 513 ? -4.075 -8.294 -9.439 1.00 96.88 513 PHE A C 1
ATOM 4032 O O . PHE A 1 513 ? -4.634 -8.774 -10.425 1.00 96.88 513 PHE A O 1
ATOM 4039 N N . GLY A 1 514 ? -3.979 -6.978 -9.252 1.00 96.00 514 GLY A N 1
ATOM 4040 C CA . GLY A 1 514 ? -4.579 -5.973 -10.123 1.00 96.00 514 GLY A CA 1
ATOM 4041 C C . GLY A 1 514 ? -4.087 -6.048 -11.568 1.00 96.00 514 GLY A C 1
ATOM 4042 O O . GLY A 1 514 ? -4.893 -5.885 -12.482 1.00 96.00 514 GLY A O 1
ATOM 4043 N N . PHE A 1 515 ? -2.807 -6.366 -11.799 1.00 96.38 515 PHE A N 1
ATOM 4044 C CA . PHE A 1 515 ? -2.259 -6.499 -13.154 1.00 96.38 515 PHE A CA 1
ATOM 4045 C C . PHE A 1 515 ? -2.914 -7.630 -13.964 1.00 96.38 515 PHE A C 1
ATOM 4047 O O . PHE A 1 515 ? -2.877 -7.597 -15.189 1.00 96.38 515 PHE A O 1
ATOM 4054 N N . GLN A 1 516 ? -3.554 -8.608 -13.310 1.00 96.12 516 GLN A N 1
ATOM 4055 C CA . GLN A 1 516 ? -4.253 -9.704 -13.991 1.00 96.12 516 GLN A CA 1
ATOM 4056 C C . GLN A 1 516 ? -5.560 -9.260 -14.663 1.00 96.12 516 GLN A C 1
ATOM 4058 O O . GLN A 1 516 ? -6.159 -10.044 -15.396 1.00 96.12 516 GLN A O 1
ATOM 4063 N N . ASN A 1 517 ? -6.001 -8.017 -14.445 1.00 95.44 517 ASN A N 1
ATOM 4064 C CA . ASN A 1 517 ? -7.089 -7.413 -15.216 1.00 95.44 517 ASN A CA 1
ATOM 4065 C C . ASN A 1 517 ? -6.655 -7.017 -16.640 1.00 95.44 517 ASN A C 1
ATOM 4067 O O . ASN A 1 517 ? -7.504 -6.685 -17.462 1.00 95.44 517 ASN A O 1
ATOM 4071 N N . TYR A 1 518 ? -5.356 -7.073 -16.954 1.00 95.56 518 TYR A N 1
ATOM 4072 C CA . TYR A 1 518 ? -4.822 -6.756 -18.276 1.00 95.56 518 TYR A CA 1
ATOM 4073 C C . TYR A 1 518 ? -4.296 -8.025 -18.943 1.00 95.56 518 TYR A C 1
ATOM 4075 O O . TYR A 1 518 ? -3.302 -8.617 -18.521 1.00 95.56 518 TYR A O 1
ATOM 4083 N N . GLU A 1 519 ? -4.977 -8.453 -20.004 1.00 93.31 519 GLU A N 1
ATOM 4084 C CA . GLU A 1 519 ? -4.649 -9.686 -20.715 1.00 93.31 519 GLU A CA 1
ATOM 4085 C C . GLU A 1 519 ? -3.197 -9.693 -21.217 1.00 93.31 519 GLU A C 1
ATOM 4087 O O . GLU A 1 519 ? -2.723 -8.715 -21.800 1.00 93.31 519 GLU A O 1
ATOM 4092 N N . GLY A 1 520 ? -2.495 -10.806 -20.979 1.00 92.06 520 GLY A N 1
ATOM 4093 C CA . GLY A 1 520 ? -1.120 -11.026 -21.437 1.00 92.06 520 GLY A CA 1
ATOM 4094 C C . GLY A 1 520 ? -0.044 -10.231 -20.688 1.00 92.06 520 GLY A C 1
ATOM 4095 O O . GLY A 1 520 ? 1.138 -10.378 -20.995 1.00 92.06 520 GLY A O 1
ATOM 4096 N N . VAL A 1 521 ? -0.411 -9.413 -19.698 1.00 95.94 521 VAL A N 1
ATOM 4097 C CA . VAL A 1 521 ? 0.543 -8.594 -18.946 1.00 95.94 521 VAL A CA 1
ATOM 4098 C C . VAL A 1 521 ? 1.089 -9.381 -17.762 1.00 95.94 521 VAL A C 1
ATOM 4100 O O . VAL A 1 521 ? 0.370 -9.701 -16.817 1.00 95.94 521 VAL A O 1
ATOM 4103 N N . ILE A 1 522 ? 2.393 -9.654 -17.785 1.00 96.62 522 ILE A N 1
ATOM 4104 C CA . ILE A 1 522 ? 3.107 -10.197 -16.631 1.00 96.62 522 ILE A CA 1
ATOM 4105 C C . ILE A 1 522 ? 4.335 -9.298 -16.363 1.00 96.62 522 ILE A C 1
ATOM 4107 O O . ILE A 1 522 ? 5.204 -9.165 -17.235 1.00 96.62 522 ILE A O 1
ATOM 4111 N N . PRO A 1 523 ? 4.428 -8.649 -15.190 1.00 98.00 523 PRO A N 1
ATOM 4112 C CA . PRO A 1 523 ? 5.543 -7.762 -14.856 1.00 98.00 523 PRO A CA 1
ATOM 4113 C C . PRO A 1 523 ? 6.832 -8.541 -14.568 1.00 98.00 523 PRO A C 1
ATOM 4115 O O . PRO A 1 523 ? 6.813 -9.759 -14.392 1.00 98.00 523 PRO A O 1
ATOM 4118 N N . ASP A 1 524 ? 7.958 -7.837 -14.512 1.00 98.75 524 ASP A N 1
ATOM 4119 C CA . ASP A 1 524 ? 9.252 -8.404 -14.120 1.00 98.75 524 ASP A CA 1
ATOM 4120 C C . ASP A 1 524 ? 9.421 -8.454 -12.599 1.00 98.75 524 ASP A C 1
ATOM 4122 O O . ASP A 1 524 ? 10.044 -9.371 -12.057 1.00 98.75 524 ASP A O 1
ATOM 4126 N N . ILE A 1 525 ? 8.839 -7.469 -11.910 1.00 98.75 525 ILE A N 1
ATOM 4127 C CA . ILE A 1 525 ? 8.823 -7.351 -10.454 1.00 98.75 525 ILE A CA 1
ATOM 4128 C C . ILE A 1 525 ? 7.396 -7.035 -9.990 1.00 98.75 525 ILE A C 1
ATOM 4130 O O . ILE A 1 525 ? 6.709 -6.196 -10.572 1.00 98.75 525 ILE A O 1
ATOM 4134 N N . VAL A 1 526 ? 6.959 -7.675 -8.909 1.00 98.62 526 VAL A N 1
ATOM 4135 C CA . VAL A 1 526 ? 5.706 -7.380 -8.205 1.00 98.62 526 VAL A CA 1
ATOM 4136 C C . VAL A 1 526 ? 6.025 -7.059 -6.758 1.00 98.62 526 VAL A C 1
ATOM 4138 O O . VAL A 1 526 ? 6.762 -7.800 -6.113 1.00 98.62 526 VAL A O 1
ATOM 4141 N N . THR A 1 527 ? 5.448 -5.994 -6.215 1.00 98.75 527 THR A N 1
ATOM 4142 C CA . THR A 1 527 ? 5.467 -5.745 -4.767 1.00 98.75 527 THR A CA 1
ATOM 4143 C C . THR A 1 527 ? 4.062 -5.827 -4.206 1.00 98.75 527 THR A C 1
ATOM 4145 O O . THR A 1 527 ? 3.127 -5.345 -4.823 1.00 98.75 527 THR A O 1
ATOM 4148 N N . ALA A 1 528 ? 3.884 -6.432 -3.035 1.00 98.06 528 ALA A N 1
ATOM 4149 C CA . ALA A 1 528 ? 2.595 -6.444 -2.350 1.00 98.06 528 ALA A CA 1
ATOM 4150 C C . ALA A 1 528 ? 2.786 -6.374 -0.831 1.00 98.06 528 ALA A C 1
ATOM 4152 O O . ALA A 1 528 ? 3.850 -6.691 -0.313 1.00 98.06 528 ALA A O 1
ATOM 4153 N N . ALA A 1 529 ? 1.775 -5.934 -0.092 1.00 98.38 529 ALA A N 1
ATOM 4154 C CA . ALA A 1 529 ? 1.775 -5.924 1.372 1.00 98.38 529 ALA A CA 1
ATOM 4155 C C . ALA A 1 529 ? 0.330 -6.082 1.847 1.00 98.38 529 ALA A C 1
ATOM 4157 O O . ALA A 1 529 ? -0.442 -6.757 1.171 1.00 98.38 529 ALA A O 1
ATOM 4158 N N . LYS A 1 530 ? -0.050 -5.446 2.961 1.00 98.00 530 LYS A N 1
ATOM 4159 C CA . LYS A 1 530 ? -1.451 -5.229 3.356 1.00 98.00 530 LYS A CA 1
ATOM 4160 C C . LYS A 1 530 ? -2.274 -6.526 3.363 1.00 98.00 530 LYS A C 1
ATOM 4162 O O . LYS A 1 530 ? -2.221 -7.251 4.350 1.00 98.00 530 LYS A O 1
ATOM 4167 N N . GLY A 1 531 ? -2.974 -6.829 2.268 1.00 97.56 531 GLY A N 1
ATOM 4168 C CA . GLY A 1 531 ? -3.774 -8.039 2.090 1.00 97.56 531 GLY A CA 1
ATOM 4169 C C . GLY A 1 531 ? -3.028 -9.362 2.303 1.00 97.56 531 GLY A C 1
ATOM 4170 O O . GLY A 1 531 ? -3.672 -10.331 2.689 1.00 97.56 531 GLY A O 1
ATOM 4171 N N . ILE A 1 532 ? -1.693 -9.414 2.160 1.00 98.19 532 ILE A N 1
ATOM 4172 C CA . ILE A 1 532 ? -0.909 -10.657 2.352 1.00 98.19 532 ILE A CA 1
ATOM 4173 C C . ILE A 1 532 ? -1.121 -11.297 3.733 1.00 98.19 532 ILE A C 1
ATOM 4175 O O . ILE A 1 532 ? -1.170 -12.519 3.858 1.00 98.19 532 ILE A O 1
ATOM 4179 N N . THR A 1 533 ? -1.284 -10.468 4.762 1.00 98.25 533 THR A N 1
ATOM 4180 C CA . THR A 1 533 ? -1.604 -10.864 6.142 1.00 98.25 533 THR A CA 1
ATOM 4181 C C . THR A 1 533 ? -2.943 -10.297 6.596 1.00 98.25 533 THR A C 1
ATOM 4183 O O . THR A 1 533 ? -3.255 -10.356 7.781 1.00 98.25 533 THR A O 1
ATOM 4186 N N . SER A 1 534 ? -3.701 -9.659 5.700 1.00 98.06 534 SER A N 1
ATOM 4187 C CA . SER A 1 534 ? -4.874 -8.850 6.051 1.00 98.06 534 SER A CA 1
ATOM 4188 C C . SER A 1 534 ? -4.607 -7.852 7.193 1.00 98.06 534 SER A C 1
ATOM 4190 O O . SER A 1 534 ? -5.459 -7.622 8.046 1.00 98.06 534 SER A O 1
ATOM 4192 N N . ALA A 1 535 ? -3.396 -7.280 7.226 1.00 97.38 535 ALA A N 1
ATOM 4193 C CA . ALA A 1 535 ? -2.889 -6.391 8.278 1.00 97.38 535 ALA A CA 1
ATOM 4194 C C . ALA A 1 535 ? -2.816 -6.973 9.707 1.00 97.38 535 ALA A C 1
ATOM 4196 O O . ALA A 1 535 ? -2.537 -6.219 10.637 1.00 97.38 535 ALA A O 1
ATOM 4197 N N . ILE A 1 536 ? -2.995 -8.287 9.893 1.00 97.81 536 ILE A N 1
ATOM 4198 C CA . ILE A 1 536 ? -2.896 -8.947 11.208 1.00 97.81 536 ILE A CA 1
ATOM 4199 C C . ILE A 1 536 ? -1.473 -8.819 11.768 1.00 97.81 536 ILE A C 1
ATOM 4201 O O . ILE A 1 536 ? -1.283 -8.521 12.945 1.00 97.81 536 ILE A O 1
ATOM 4205 N N . LEU A 1 537 ? -0.464 -9.016 10.913 1.00 98.19 537 LEU A N 1
ATOM 4206 C CA . LEU A 1 537 ? 0.948 -8.797 11.229 1.00 98.19 537 LEU A CA 1
ATOM 4207 C C . LEU A 1 537 ? 1.661 -8.050 10.091 1.00 98.19 537 LEU A C 1
ATOM 4209 O O . LEU A 1 537 ? 1.306 -8.249 8.925 1.00 98.19 537 LEU A O 1
ATOM 4213 N N . PRO A 1 538 ? 2.685 -7.224 10.383 1.00 98.12 538 PRO A N 1
ATOM 4214 C CA . PRO A 1 538 ? 3.468 -6.547 9.352 1.00 98.12 538 PRO A CA 1
ATOM 4215 C C . PRO A 1 538 ? 4.221 -7.546 8.471 1.00 98.12 538 PRO A C 1
ATOM 4217 O O . PRO A 1 538 ? 5.112 -8.257 8.936 1.00 98.12 538 PRO A O 1
ATOM 4220 N N . LEU A 1 539 ? 3.863 -7.588 7.190 1.00 98.44 539 LEU A N 1
ATOM 4221 C CA . LEU A 1 539 ? 4.580 -8.324 6.159 1.00 98.44 539 LEU A CA 1
ATOM 4222 C C . LEU A 1 539 ? 4.292 -7.706 4.790 1.00 98.44 539 LEU A C 1
ATOM 4224 O O . LEU A 1 539 ? 3.227 -7.143 4.528 1.00 98.44 539 LEU A O 1
ATOM 4228 N N . SER A 1 540 ? 5.255 -7.850 3.900 1.00 98.50 540 SER A N 1
ATOM 4229 C CA . SER A 1 540 ? 5.161 -7.532 2.487 1.00 98.50 540 SER A CA 1
ATOM 4230 C C . SER A 1 540 ? 5.942 -8.561 1.680 1.00 98.50 540 SER A C 1
ATOM 4232 O O . SER A 1 540 ? 6.668 -9.383 2.238 1.00 98.50 540 SER A O 1
ATOM 4234 N N . MET A 1 541 ? 5.793 -8.512 0.366 1.00 97.75 541 MET A N 1
ATOM 4235 C CA . MET A 1 541 ? 6.542 -9.317 -0.578 1.00 97.75 541 MET A CA 1
ATOM 4236 C C . MET A 1 541 ? 7.074 -8.441 -1.704 1.00 97.75 541 MET A C 1
ATOM 4238 O O . MET A 1 541 ? 6.427 -7.488 -2.141 1.00 97.75 541 MET A O 1
ATOM 4242 N N . MET A 1 542 ? 8.237 -8.824 -2.198 1.00 98.31 542 MET A N 1
ATOM 4243 C CA . MET A 1 542 ? 8.743 -8.476 -3.509 1.00 98.31 542 MET A CA 1
ATOM 4244 C C . MET A 1 542 ? 8.988 -9.802 -4.230 1.00 98.31 542 MET A C 1
ATOM 4246 O O . MET A 1 542 ? 9.749 -10.635 -3.742 1.00 98.31 542 MET A O 1
ATOM 4250 N N . ALA A 1 543 ? 8.282 -10.012 -5.336 1.00 98.50 543 ALA A N 1
ATOM 4251 C CA . ALA A 1 543 ? 8.440 -11.150 -6.226 1.00 98.50 543 ALA A CA 1
ATOM 4252 C C . ALA A 1 543 ? 9.103 -10.677 -7.521 1.00 98.50 543 ALA A C 1
ATOM 4254 O O . ALA A 1 543 ? 8.809 -9.584 -8.004 1.00 98.50 543 ALA A O 1
ATOM 4255 N N . CYS A 1 544 ? 9.975 -11.485 -8.106 1.00 98.62 544 CYS A N 1
ATOM 4256 C CA . CYS A 1 544 ? 10.601 -11.198 -9.389 1.00 98.62 544 CYS A CA 1
ATOM 4257 C C . CYS A 1 544 ? 10.713 -12.453 -10.249 1.00 98.62 544 CYS A C 1
ATOM 4259 O O . CYS A 1 544 ? 10.623 -13.585 -9.763 1.00 98.62 544 CYS A O 1
ATOM 4261 N N . ARG A 1 545 ? 10.894 -12.234 -11.549 1.00 98.25 545 ARG A N 1
ATOM 4262 C CA . ARG A 1 545 ? 11.085 -13.298 -12.537 1.00 98.25 545 ARG A CA 1
ATOM 4263 C C . ARG A 1 545 ? 12.322 -14.133 -12.230 1.00 98.25 545 ARG A C 1
ATOM 4265 O O . ARG A 1 545 ? 13.300 -13.624 -11.677 1.00 98.25 545 ARG A O 1
ATOM 4272 N N . LYS A 1 546 ? 12.319 -15.400 -12.649 1.00 97.69 546 LYS A N 1
ATOM 4273 C CA . LYS A 1 546 ? 13.406 -16.343 -12.354 1.00 97.69 546 LYS A CA 1
ATOM 4274 C C . LYS A 1 546 ? 14.773 -15.820 -12.806 1.00 97.69 546 LYS A C 1
ATOM 4276 O O . LYS A 1 546 ? 15.721 -15.856 -12.033 1.00 97.69 546 LYS A O 1
ATOM 4281 N N . HIS A 1 547 ? 14.859 -15.263 -14.011 1.00 97.75 547 HIS A N 1
ATOM 4282 C CA . HIS A 1 547 ? 16.116 -14.729 -14.549 1.00 97.75 547 HIS A CA 1
ATOM 4283 C C . HIS A 1 547 ? 16.699 -13.560 -13.723 1.00 97.75 547 HIS A C 1
ATOM 4285 O O . HIS A 1 547 ? 17.913 -13.345 -13.738 1.00 97.75 547 HIS A O 1
ATOM 4291 N N . ILE A 1 548 ? 15.860 -12.822 -12.982 1.00 98.38 548 ILE A N 1
ATOM 4292 C CA . ILE A 1 548 ? 16.300 -11.767 -12.059 1.00 98.38 548 ILE A CA 1
ATOM 4293 C C . ILE A 1 548 ? 16.879 -12.391 -10.795 1.00 98.38 548 ILE A C 1
ATOM 4295 O O . ILE A 1 548 ? 17.973 -12.013 -10.383 1.00 98.38 548 ILE A O 1
ATOM 4299 N N . MET A 1 549 ? 16.177 -13.369 -10.211 1.00 97.75 549 MET A N 1
ATOM 4300 C CA . MET A 1 549 ? 16.655 -14.129 -9.052 1.00 97.75 549 MET A CA 1
ATOM 4301 C C . MET A 1 549 ? 18.010 -14.788 -9.332 1.00 97.75 549 MET A C 1
ATOM 4303 O O . MET A 1 549 ? 18.944 -14.613 -8.550 1.00 97.75 549 MET A O 1
ATOM 4307 N N . ASP A 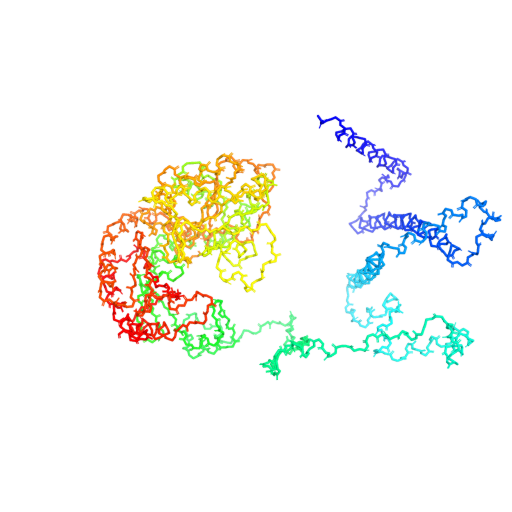1 550 ? 18.129 -15.476 -10.469 1.00 97.88 550 ASP A N 1
ATOM 4308 C CA . ASP A 1 550 ? 19.350 -16.172 -10.888 1.00 97.88 550 ASP A CA 1
ATOM 4309 C C . ASP A 1 550 ? 20.522 -15.182 -11.070 1.00 97.88 550 ASP A C 1
ATOM 4311 O O . ASP A 1 550 ? 21.678 -15.492 -10.789 1.00 97.88 550 ASP A O 1
ATOM 4315 N N . GLY A 1 551 ? 20.233 -13.926 -11.434 1.00 97.38 551 GLY A N 1
ATOM 4316 C CA . GLY A 1 551 ? 21.231 -12.856 -11.513 1.00 97.38 551 GLY A CA 1
ATOM 4317 C C . GLY A 1 551 ? 21.877 -12.466 -10.178 1.00 97.38 551 GLY A C 1
ATOM 4318 O O . GLY A 1 551 ? 22.836 -11.689 -10.180 1.00 97.38 551 GLY A O 1
ATOM 4319 N N . PHE A 1 552 ? 21.377 -12.971 -9.048 1.00 97.19 552 PHE A N 1
ATOM 4320 C CA . PHE A 1 552 ? 21.921 -12.750 -7.706 1.00 97.19 552 PHE A CA 1
ATOM 4321 C C . PHE A 1 552 ? 22.533 -14.011 -7.074 1.00 97.19 552 PHE A C 1
ATOM 4323 O O . PHE A 1 552 ? 22.847 -13.985 -5.886 1.00 97.19 552 PHE A O 1
ATOM 4330 N N . GLU A 1 553 ? 22.759 -15.092 -7.831 1.00 95.69 553 GLU A N 1
ATOM 4331 C CA . GLU A 1 553 ? 23.432 -16.293 -7.300 1.00 95.69 553 GLU A CA 1
ATOM 4332 C C . GLU A 1 553 ? 24.836 -15.975 -6.754 1.00 95.69 553 GLU A C 1
ATOM 4334 O O . GLU A 1 553 ? 25.165 -16.341 -5.626 1.00 95.69 553 GLU A O 1
ATOM 4339 N N . ASP A 1 554 ? 25.622 -15.196 -7.503 1.00 95.75 554 ASP A N 1
ATOM 4340 C CA . ASP A 1 554 ? 27.013 -14.866 -7.155 1.00 95.75 554 ASP A CA 1
ATOM 4341 C C . ASP A 1 554 ? 27.188 -13.468 -6.529 1.00 95.75 554 ASP A C 1
ATOM 4343 O O . ASP A 1 554 ? 28.309 -13.015 -6.276 1.00 95.75 554 ASP A O 1
ATOM 4347 N N . LYS A 1 555 ? 26.095 -12.726 -6.297 1.00 94.44 555 LYS A N 1
ATOM 4348 C CA . LYS A 1 555 ? 26.150 -11.371 -5.720 1.00 94.44 555 LYS A CA 1
ATOM 4349 C C . LYS A 1 555 ? 24.934 -11.068 -4.842 1.00 94.44 555 LYS A C 1
ATOM 4351 O O . LYS A 1 555 ? 23.813 -11.363 -5.231 1.00 94.44 555 LYS A O 1
ATOM 4356 N N . PRO A 1 556 ? 25.100 -10.365 -3.706 1.00 92.75 556 PRO A N 1
ATOM 4357 C CA . PRO A 1 556 ? 23.959 -9.997 -2.872 1.00 92.75 556 PRO A CA 1
ATOM 4358 C C . PRO A 1 556 ? 23.036 -9.019 -3.607 1.00 92.75 556 PRO A C 1
ATOM 4360 O O . PRO A 1 556 ? 23.520 -8.178 -4.369 1.00 92.75 556 PRO A O 1
ATOM 4363 N N . LEU A 1 557 ? 21.734 -9.050 -3.304 1.00 92.44 557 LEU A N 1
ATOM 4364 C CA . LEU A 1 557 ? 20.739 -8.098 -3.827 1.00 92.44 557 LEU A CA 1
ATOM 4365 C C . LEU A 1 557 ? 21.025 -6.641 -3.419 1.00 92.44 557 LEU A C 1
ATOM 4367 O O . LEU A 1 557 ? 20.626 -5.706 -4.106 1.00 92.44 557 LEU A O 1
ATOM 4371 N N . GLY A 1 558 ? 21.784 -6.434 -2.338 1.00 88.62 558 GLY A N 1
ATOM 4372 C CA . GLY A 1 558 ? 22.206 -5.101 -1.895 1.00 88.62 558 GLY A CA 1
ATOM 4373 C C . GLY A 1 558 ? 21.133 -4.331 -1.119 1.00 88.62 558 GLY A C 1
ATOM 4374 O O . GLY A 1 558 ? 21.265 -3.124 -0.944 1.00 88.62 558 GLY A O 1
ATOM 4375 N N . TRP A 1 559 ? 20.100 -5.025 -0.640 1.00 94.12 559 TRP A N 1
ATOM 4376 C CA . TRP A 1 559 ? 19.087 -4.517 0.285 1.00 94.12 559 TRP A CA 1
ATOM 4377 C C . TRP A 1 559 ? 18.943 -5.483 1.470 1.00 94.12 559 TRP A C 1
ATOM 4379 O O . TRP A 1 559 ? 19.160 -6.687 1.321 1.00 94.12 559 TRP A O 1
ATOM 4389 N N . GLY A 1 560 ? 18.572 -4.965 2.641 1.00 90.62 560 GLY A N 1
ATOM 4390 C CA . GLY A 1 560 ? 18.278 -5.780 3.814 1.00 90.62 560 GLY A CA 1
ATOM 4391 C C . GLY A 1 560 ? 17.534 -5.003 4.898 1.00 90.62 560 GLY A C 1
ATOM 4392 O O . GLY A 1 560 ? 17.650 -3.785 4.999 1.00 90.62 560 GLY A O 1
ATOM 4393 N N . SER A 1 561 ? 16.786 -5.735 5.721 1.00 92.88 561 SER A N 1
ATOM 4394 C CA . SER A 1 561 ? 16.047 -5.242 6.888 1.00 92.88 561 SER A CA 1
ATOM 4395 C C . SER A 1 561 ? 16.125 -6.300 7.990 1.00 92.88 561 SER A C 1
ATOM 4397 O O . SER A 1 561 ? 16.124 -7.494 7.687 1.00 92.88 561 SER A O 1
ATOM 4399 N N . THR A 1 562 ? 16.222 -5.899 9.263 1.00 95.06 562 THR A N 1
ATOM 4400 C CA . THR A 1 562 ? 16.347 -6.843 10.394 1.00 95.06 562 THR A CA 1
ATOM 4401 C C . THR A 1 562 ? 15.185 -7.830 10.441 1.00 95.06 562 THR A C 1
ATOM 4403 O O . THR A 1 562 ? 15.401 -9.018 10.665 1.00 95.06 562 THR A O 1
ATOM 4406 N N . TYR A 1 563 ? 13.966 -7.349 10.191 1.00 96.12 563 TYR A N 1
ATOM 4407 C CA . TYR A 1 563 ? 12.740 -8.141 10.286 1.00 96.12 563 TYR A CA 1
ATOM 4408 C C . TYR A 1 563 ? 12.284 -8.740 8.953 1.00 96.12 563 TYR A C 1
ATOM 4410 O O . TYR A 1 563 ? 11.175 -9.266 8.876 1.00 96.12 563 TYR A O 1
ATOM 4418 N N . GLN A 1 564 ? 13.123 -8.709 7.909 1.00 94.06 564 GLN A N 1
ATOM 4419 C CA . GLN A 1 564 ? 12.775 -9.407 6.675 1.00 94.06 564 GLN A CA 1
ATOM 4420 C C . GLN A 1 564 ? 12.542 -10.904 6.948 1.00 94.06 564 GLN A C 1
ATOM 4422 O O . GLN A 1 564 ? 13.281 -11.531 7.710 1.00 94.06 564 GLN A O 1
ATOM 4427 N N . ALA A 1 565 ? 11.533 -11.476 6.297 1.00 96.44 565 ALA A N 1
ATOM 4428 C CA . ALA A 1 565 ? 11.116 -12.867 6.423 1.00 96.44 565 ALA A CA 1
ATOM 4429 C C . ALA A 1 565 ? 10.846 -13.302 7.879 1.00 96.44 565 ALA A C 1
ATOM 4431 O O . ALA A 1 565 ? 11.164 -14.430 8.258 1.00 96.44 565 ALA A O 1
ATOM 4432 N N . HIS A 1 566 ? 10.254 -12.418 8.696 1.00 97.69 566 HIS A N 1
ATOM 4433 C CA . HIS A 1 566 ? 9.930 -12.702 10.095 1.00 97.69 566 HIS A CA 1
ATOM 4434 C C . HIS A 1 566 ? 9.040 -13.960 10.224 1.00 97.69 566 HIS A C 1
ATOM 4436 O O . HIS A 1 566 ? 7.884 -13.916 9.796 1.00 97.69 566 HIS A O 1
ATOM 4442 N N . PRO A 1 567 ? 9.496 -15.059 10.866 1.00 97.94 567 PRO A N 1
ATOM 4443 C CA . PRO A 1 567 ? 8.801 -16.352 10.838 1.00 97.94 567 PRO A CA 1
ATOM 4444 C C . PRO A 1 567 ? 7.329 -16.283 11.258 1.00 97.94 567 PRO A C 1
ATOM 4446 O O . PRO A 1 567 ? 6.468 -16.822 10.573 1.00 97.94 567 PRO A O 1
ATOM 4449 N N . VAL A 1 568 ? 7.021 -15.560 12.339 1.00 98.62 568 VAL A N 1
ATOM 4450 C CA . VAL A 1 568 ? 5.640 -15.406 12.836 1.00 98.62 568 VAL A CA 1
ATOM 4451 C C . VAL A 1 568 ? 4.726 -14.694 11.829 1.00 98.62 568 VAL A C 1
ATOM 4453 O O . VAL A 1 568 ? 3.616 -15.155 11.578 1.00 98.62 568 VAL A O 1
ATOM 4456 N N . ALA A 1 569 ? 5.193 -13.611 11.199 1.00 98.44 569 ALA A N 1
ATOM 4457 C CA . ALA A 1 569 ? 4.425 -12.905 10.177 1.00 98.44 569 ALA A CA 1
ATOM 4458 C C . ALA A 1 569 ? 4.252 -13.758 8.908 1.00 98.44 569 ALA A C 1
ATOM 4460 O O . ALA A 1 569 ? 3.180 -13.762 8.309 1.00 98.44 569 ALA A O 1
ATOM 4461 N N . MET A 1 570 ? 5.270 -14.547 8.547 1.00 98.31 570 MET A N 1
ATOM 4462 C CA . MET A 1 570 ? 5.203 -15.509 7.441 1.00 98.31 570 MET A CA 1
ATOM 4463 C C . MET A 1 570 ? 4.179 -16.624 7.706 1.00 98.31 570 MET A C 1
ATOM 4465 O O . MET A 1 570 ? 3.467 -17.019 6.788 1.00 98.31 570 MET A O 1
ATOM 4469 N N . ALA A 1 571 ? 4.066 -17.112 8.947 1.00 98.69 571 ALA A N 1
ATOM 4470 C CA . ALA A 1 571 ? 3.048 -18.094 9.334 1.00 98.69 571 ALA A CA 1
ATOM 4471 C C . ALA A 1 571 ? 1.634 -17.516 9.232 1.00 98.69 571 ALA A C 1
ATOM 4473 O O . ALA A 1 571 ? 0.751 -18.160 8.668 1.00 98.69 571 ALA A O 1
ATOM 4474 N N . CYS A 1 572 ? 1.449 -16.283 9.710 1.00 98.81 572 CYS A N 1
ATOM 4475 C CA . CYS A 1 572 ? 0.198 -15.551 9.552 1.00 98.81 572 CYS A CA 1
ATOM 4476 C C . CYS A 1 572 ? -0.176 -15.398 8.074 1.00 98.81 572 CYS A C 1
ATOM 4478 O O . CYS A 1 572 ? -1.294 -15.734 7.698 1.00 98.81 572 CYS A O 1
ATOM 4480 N N . ALA A 1 573 ? 0.763 -14.977 7.223 1.00 98.69 573 ALA A N 1
ATOM 4481 C CA . ALA A 1 573 ? 0.532 -14.869 5.785 1.00 98.69 573 ALA A CA 1
ATOM 4482 C C . ALA A 1 573 ? 0.182 -16.218 5.149 1.00 98.69 573 ALA A C 1
ATOM 4484 O O . ALA A 1 573 ? -0.777 -16.308 4.392 1.00 98.69 573 ALA A O 1
ATOM 4485 N N . TYR A 1 574 ? 0.919 -17.280 5.480 1.00 98.75 574 TYR A N 1
ATOM 4486 C CA . TYR A 1 574 ? 0.681 -18.611 4.925 1.00 98.75 574 TYR A CA 1
ATOM 4487 C C . TYR A 1 574 ? -0.730 -19.118 5.234 1.00 98.75 574 TYR A C 1
ATOM 4489 O O . TYR A 1 574 ? -1.432 -19.583 4.336 1.00 98.75 574 TYR A O 1
ATOM 4497 N N . GLU A 1 575 ? -1.179 -18.982 6.481 1.00 98.75 575 GLU A N 1
ATOM 4498 C CA . GLU A 1 575 ? -2.531 -19.390 6.867 1.00 98.75 575 GLU A CA 1
ATOM 4499 C C . GLU A 1 575 ? -3.613 -18.428 6.352 1.00 98.75 575 GLU A C 1
ATOM 4501 O O . GLU A 1 575 ? -4.673 -18.893 5.938 1.00 98.75 575 GLU A O 1
ATOM 4506 N N . ASN A 1 576 ? -3.348 -17.116 6.302 1.00 98.62 576 ASN A N 1
ATOM 4507 C CA . ASN A 1 576 ? -4.261 -16.121 5.725 1.00 98.62 576 ASN A CA 1
ATOM 4508 C C . ASN A 1 576 ? -4.515 -16.403 4.237 1.00 98.62 576 ASN A C 1
ATOM 4510 O O . ASN A 1 576 ? -5.664 -16.470 3.818 1.00 98.62 576 ASN A O 1
ATOM 4514 N N . LEU A 1 577 ? -3.468 -16.647 3.444 1.00 98.31 577 LEU A N 1
ATOM 4515 C CA . LEU A 1 577 ? -3.620 -16.961 2.020 1.00 98.31 577 LEU A CA 1
ATOM 4516 C C . LEU A 1 577 ? -4.373 -18.276 1.802 1.00 98.31 577 LEU A C 1
ATOM 4518 O O . LEU A 1 577 ? -5.253 -18.341 0.946 1.00 98.31 577 LEU A O 1
ATOM 4522 N N . LYS A 1 578 ? -4.089 -19.309 2.606 1.00 98.25 578 LYS A N 1
ATOM 4523 C CA . LYS A 1 578 ? -4.854 -20.565 2.571 1.00 98.25 578 LYS A CA 1
ATOM 4524 C C . LYS A 1 578 ? -6.332 -20.340 2.873 1.00 98.25 578 LYS A C 1
ATOM 4526 O O . LYS A 1 578 ? -7.171 -20.914 2.188 1.00 98.25 578 LYS A O 1
ATOM 4531 N N . TYR A 1 579 ? -6.640 -19.524 3.880 1.00 98.19 579 TYR A N 1
ATOM 4532 C CA . TYR A 1 579 ? -8.014 -19.158 4.212 1.00 98.19 579 TYR A CA 1
ATOM 4533 C C . TYR A 1 579 ? -8.688 -18.435 3.040 1.00 98.19 579 TYR A C 1
ATOM 4535 O O . TYR A 1 579 ? -9.744 -18.867 2.595 1.00 98.19 579 TYR A O 1
ATOM 4543 N N . MET A 1 580 ? -8.040 -17.412 2.473 1.00 97.75 580 MET A N 1
ATOM 4544 C CA . MET A 1 580 ? -8.601 -16.644 1.357 1.00 97.75 580 MET A CA 1
ATOM 4545 C C . MET A 1 580 ? -8.911 -17.506 0.128 1.00 97.75 580 MET A C 1
ATOM 4547 O O . MET A 1 580 ? -9.916 -17.275 -0.538 1.00 97.75 580 MET A O 1
ATOM 4551 N N . ILE A 1 581 ? -8.057 -18.491 -0.167 1.00 96.69 581 ILE A N 1
ATOM 4552 C CA . ILE A 1 581 ? -8.261 -19.439 -1.271 1.00 96.69 581 ILE A CA 1
ATOM 4553 C C . ILE A 1 581 ? -9.383 -20.428 -0.939 1.00 96.69 581 ILE A C 1
ATOM 4555 O O . ILE A 1 581 ? -10.222 -20.710 -1.788 1.00 96.69 581 ILE A O 1
ATOM 4559 N N . LYS A 1 582 ? -9.397 -20.977 0.280 1.00 97.25 582 LYS A N 1
ATOM 4560 C CA . LYS A 1 582 ? -10.357 -22.011 0.684 1.00 97.25 582 LYS A CA 1
ATOM 4561 C C . LYS A 1 582 ? -11.787 -21.478 0.784 1.00 97.25 582 LYS A C 1
ATOM 4563 O O . LYS A 1 582 ? -12.705 -22.179 0.378 1.00 97.25 582 LYS A O 1
ATOM 4568 N N . GLU A 1 583 ? -11.956 -20.274 1.318 1.00 97.50 583 GLU A N 1
ATOM 4569 C CA . GLU A 1 583 ? -13.265 -19.625 1.474 1.00 97.50 583 GLU A CA 1
ATOM 4570 C C . GLU A 1 583 ? -13.695 -18.846 0.218 1.00 97.50 583 GLU A C 1
ATOM 4572 O O . GLU A 1 583 ? -14.651 -18.082 0.274 1.00 97.50 583 GLU A O 1
ATOM 4577 N N . ASP A 1 584 ? -12.973 -19.008 -0.897 1.00 97.50 584 ASP A N 1
ATOM 4578 C CA . ASP A 1 584 ? -13.233 -18.357 -2.185 1.00 97.50 584 ASP A CA 1
ATOM 4579 C C . ASP A 1 584 ? -13.539 -16.851 -2.078 1.00 97.50 584 ASP A C 1
ATOM 4581 O O . ASP A 1 584 ? -14.514 -16.326 -2.619 1.00 97.50 584 ASP A O 1
ATOM 4585 N N . ILE A 1 585 ? -12.668 -16.121 -1.371 1.00 98.19 585 ILE A N 1
ATOM 4586 C CA . ILE A 1 585 ? -12.844 -14.676 -1.155 1.00 98.19 585 ILE A CA 1
ATOM 4587 C C . ILE A 1 585 ? -12.881 -13.912 -2.486 1.00 98.19 585 ILE A C 1
ATOM 4589 O O . ILE A 1 585 ? -13.556 -12.893 -2.600 1.00 98.19 585 ILE A O 1
ATOM 4593 N N . LEU A 1 586 ? -12.162 -14.392 -3.504 1.00 97.25 586 LEU A N 1
ATOM 4594 C CA . LEU A 1 586 ? -12.160 -13.778 -4.832 1.00 97.25 586 LEU A CA 1
ATOM 4595 C C . LEU A 1 586 ? -13.498 -13.993 -5.547 1.00 97.25 586 LEU A C 1
ATOM 4597 O O . LEU A 1 586 ? -13.998 -13.039 -6.141 1.00 97.25 586 LEU A O 1
ATOM 4601 N N . GLY A 1 587 ? -14.073 -15.198 -5.476 1.00 98.38 587 GLY A N 1
ATOM 4602 C CA . GLY A 1 587 ? -15.418 -15.474 -5.976 1.00 98.38 587 GLY A CA 1
ATOM 4603 C C . GLY A 1 587 ? -16.452 -14.575 -5.306 1.00 98.38 587 GLY A C 1
ATOM 4604 O O . GLY A 1 587 ? -17.195 -13.884 -5.996 1.00 98.38 587 GLY A O 1
ATOM 4605 N N . HIS A 1 588 ? -16.403 -14.451 -3.978 1.00 98.56 588 HIS A N 1
ATOM 4606 C CA . HIS A 1 588 ? -17.286 -13.550 -3.226 1.00 98.56 588 HIS A CA 1
ATOM 4607 C C . HIS A 1 588 ? -17.171 -12.078 -3.665 1.00 98.56 588 HIS A C 1
ATOM 4609 O O . HIS A 1 588 ? -18.179 -11.390 -3.828 1.00 98.56 588 HIS A O 1
ATOM 4615 N N . VAL A 1 589 ? -15.954 -11.582 -3.930 1.00 98.62 589 VAL A N 1
ATOM 4616 C CA . VAL A 1 589 ? -15.750 -10.226 -4.479 1.00 98.62 589 VAL A CA 1
ATOM 4617 C C . VAL A 1 589 ? -16.429 -10.070 -5.841 1.00 98.62 589 VAL A C 1
ATOM 4619 O O . VAL A 1 589 ? -17.101 -9.067 -6.069 1.00 98.62 589 VAL A O 1
ATOM 4622 N N . GLN A 1 590 ? -16.257 -11.046 -6.736 1.00 98.50 590 GLN A N 1
ATOM 4623 C CA . GLN A 1 590 ? -16.856 -11.031 -8.076 1.00 98.50 590 GLN A CA 1
ATOM 4624 C C . GLN A 1 590 ? -18.389 -11.119 -8.018 1.00 98.50 590 GLN A C 1
ATOM 4626 O O . GLN A 1 590 ? -19.073 -10.491 -8.820 1.00 98.50 590 GLN A O 1
ATOM 4631 N N . GLU A 1 591 ? -18.940 -11.865 -7.059 1.00 98.56 591 GLU A N 1
ATOM 4632 C CA . GLU A 1 591 ? -20.386 -11.970 -6.842 1.00 98.56 591 GLU A CA 1
ATOM 4633 C C . GLU A 1 591 ? -21.006 -10.650 -6.360 1.00 98.56 591 GLU A C 1
ATOM 4635 O O . GLU A 1 591 ? -22.130 -10.316 -6.749 1.00 98.56 591 GLU A O 1
ATOM 4640 N N . LEU A 1 592 ? -20.288 -9.887 -5.528 1.00 98.69 592 LEU A N 1
ATOM 4641 C CA . LEU A 1 592 ? -20.765 -8.608 -4.997 1.00 98.69 592 LEU A CA 1
ATOM 4642 C C . LEU A 1 592 ? -20.480 -7.403 -5.899 1.00 98.69 592 LEU A C 1
ATOM 4644 O O . LEU A 1 592 ? -21.157 -6.386 -5.750 1.00 98.69 592 LEU A O 1
ATOM 4648 N N . GLU A 1 593 ? -19.531 -7.492 -6.832 1.00 98.50 593 GLU A N 1
ATOM 4649 C CA . GLU A 1 593 ? -19.145 -6.385 -7.721 1.00 98.50 593 GLU A CA 1
ATOM 4650 C C . GLU A 1 593 ? -20.339 -5.737 -8.461 1.00 98.50 593 GLU A C 1
ATOM 4652 O O . GLU A 1 593 ? -20.450 -4.512 -8.410 1.00 98.50 593 GLU A O 1
ATOM 4657 N N . PRO A 1 594 ? -21.310 -6.480 -9.038 1.00 98.62 594 PRO A N 1
ATOM 4658 C CA . PRO A 1 594 ? -22.479 -5.856 -9.666 1.00 98.62 594 PRO A CA 1
ATOM 4659 C C . PRO A 1 594 ? -23.360 -5.066 -8.687 1.00 98.62 594 PRO A C 1
ATOM 4661 O O . PRO A 1 594 ? -23.934 -4.043 -9.051 1.00 98.62 594 PRO A O 1
ATOM 4664 N N . VAL A 1 595 ? -23.478 -5.524 -7.433 1.00 98.69 595 VAL A N 1
ATOM 4665 C CA . VAL A 1 595 ? -24.228 -4.806 -6.385 1.00 98.69 595 VAL A CA 1
ATOM 4666 C C . VAL A 1 595 ? -23.467 -3.549 -5.969 1.00 98.69 595 VAL A C 1
ATOM 4668 O O . VAL A 1 595 ? -24.063 -2.489 -5.796 1.00 98.69 595 VAL A O 1
ATOM 4671 N N . PHE A 1 596 ? -22.146 -3.662 -5.836 1.00 98.69 596 PHE A N 1
ATOM 4672 C CA . PHE A 1 596 ? -21.257 -2.551 -5.525 1.00 98.69 596 PHE A CA 1
ATOM 4673 C C . PHE A 1 596 ? -21.371 -1.433 -6.571 1.00 98.69 596 PHE A C 1
ATOM 4675 O O . PHE A 1 596 ? -21.579 -0.273 -6.214 1.00 98.69 596 PHE A O 1
ATOM 4682 N N . GLU A 1 597 ? -21.298 -1.787 -7.856 1.00 98.50 597 GLU A N 1
ATOM 4683 C CA . GLU A 1 597 ? -21.470 -0.859 -8.976 1.00 98.50 597 GLU A CA 1
ATOM 4684 C C . GLU A 1 597 ? -22.845 -0.182 -8.962 1.00 98.50 597 GLU A C 1
ATOM 4686 O O . GLU A 1 597 ? -22.928 1.041 -9.088 1.00 98.50 597 GLU A O 1
ATOM 4691 N N . ASP A 1 598 ? -23.919 -0.952 -8.765 1.00 98.69 598 ASP A N 1
ATOM 4692 C CA . ASP A 1 598 ? -25.287 -0.430 -8.751 1.00 98.69 598 ASP A CA 1
ATOM 4693 C C . ASP A 1 598 ? -25.496 0.619 -7.648 1.00 98.69 598 ASP A C 1
ATOM 4695 O O . ASP A 1 598 ? -26.076 1.685 -7.887 1.00 98.69 598 ASP A O 1
ATOM 4699 N N . CYS A 1 599 ? -24.946 0.371 -6.456 1.00 98.69 599 CYS A N 1
ATOM 4700 C CA . CYS A 1 599 ? -24.958 1.337 -5.364 1.00 98.69 599 CYS A CA 1
ATOM 4701 C C . CYS A 1 599 ? -24.144 2.593 -5.697 1.00 98.69 599 CYS A C 1
ATOM 4703 O O . CYS A 1 599 ? -24.622 3.707 -5.475 1.00 98.69 599 CYS A O 1
ATOM 4705 N N . MET A 1 600 ? -22.940 2.449 -6.262 1.00 98.56 600 MET A N 1
ATOM 4706 C CA . MET A 1 600 ? -22.127 3.608 -6.649 1.00 98.56 600 MET A CA 1
ATOM 4707 C C . MET A 1 600 ? -22.804 4.465 -7.721 1.00 98.56 600 MET A C 1
ATOM 4709 O O . MET A 1 600 ? -22.821 5.696 -7.624 1.00 98.56 600 MET A O 1
ATOM 4713 N N . ARG A 1 601 ? -23.403 3.824 -8.724 1.00 98.62 601 ARG A N 1
ATOM 4714 C CA . ARG A 1 601 ? -24.189 4.500 -9.754 1.00 98.62 601 ARG A CA 1
ATOM 4715 C C . ARG A 1 601 ? -25.354 5.266 -9.132 1.00 98.62 601 ARG A C 1
ATOM 4717 O O . ARG A 1 601 ? -25.506 6.451 -9.411 1.00 98.62 601 ARG A O 1
ATOM 4724 N N . THR A 1 602 ? -26.103 4.623 -8.237 1.00 98.50 602 THR A N 1
ATOM 4725 C CA . THR A 1 602 ? -27.241 5.238 -7.540 1.00 98.50 602 THR A CA 1
ATOM 4726 C C . THR A 1 602 ? -26.824 6.484 -6.756 1.00 98.50 602 THR A C 1
ATOM 4728 O O . THR A 1 602 ? -27.442 7.529 -6.916 1.00 98.50 602 THR A O 1
ATOM 4731 N N . LEU A 1 603 ? -25.739 6.435 -5.973 1.00 98.50 603 LEU A N 1
ATOM 4732 C CA . LEU A 1 603 ? -25.270 7.621 -5.238 1.00 98.50 603 LEU A CA 1
ATOM 4733 C C . LEU A 1 603 ? -24.796 8.745 -6.165 1.00 98.50 603 LEU A C 1
ATOM 4735 O O . LEU A 1 603 ? -24.995 9.917 -5.863 1.00 98.50 603 LEU A O 1
ATOM 4739 N N . THR A 1 604 ? -24.193 8.398 -7.303 1.00 98.19 604 THR A N 1
ATOM 4740 C CA . THR A 1 604 ? -23.779 9.389 -8.308 1.00 98.19 604 THR A CA 1
ATOM 4741 C C . THR A 1 604 ? -24.984 10.082 -8.952 1.00 98.19 604 THR A C 1
ATOM 4743 O O . THR A 1 604 ? -24.912 11.264 -9.262 1.00 98.19 604 THR A O 1
ATOM 4746 N N . GLU A 1 605 ? -26.097 9.370 -9.138 1.00 98.00 605 GLU A N 1
ATOM 4747 C CA . GLU A 1 605 ? -27.349 9.931 -9.666 1.00 98.00 605 GLU A CA 1
ATOM 4748 C C . GLU A 1 605 ? -28.109 10.768 -8.620 1.00 98.00 605 GLU A C 1
ATOM 4750 O O . GLU A 1 605 ? -28.758 11.751 -8.981 1.00 98.00 605 GLU A O 1
ATOM 4755 N N . SER A 1 606 ? -28.022 10.397 -7.338 1.00 97.94 606 SER A N 1
ATOM 4756 C CA . SER A 1 606 ? -28.735 11.060 -6.236 1.00 97.94 606 SER A CA 1
ATOM 4757 C C . SER A 1 606 ? -28.052 12.328 -5.720 1.00 97.94 606 SER A C 1
ATOM 4759 O O . SER A 1 606 ? -28.742 13.236 -5.258 1.00 97.94 606 SER A O 1
ATOM 4761 N N . HIS A 1 607 ? -26.719 12.405 -5.785 1.00 98.31 607 HIS A N 1
ATOM 4762 C CA . HIS A 1 607 ? -25.952 13.492 -5.174 1.00 98.31 607 HIS A CA 1
ATOM 4763 C C . HIS A 1 607 ? -25.322 14.412 -6.222 1.00 98.31 607 HIS A C 1
ATOM 4765 O O . HIS A 1 607 ? -24.358 14.019 -6.886 1.00 98.31 607 HIS A O 1
ATOM 4771 N N . PRO A 1 608 ? -25.787 15.667 -6.352 1.00 97.75 608 PRO A N 1
ATOM 4772 C CA . PRO A 1 608 ? -25.287 16.579 -7.372 1.00 97.75 608 PRO A CA 1
ATOM 4773 C C . PRO A 1 608 ? -23.822 16.976 -7.154 1.00 97.75 608 PRO A C 1
ATOM 4775 O O . PRO A 1 608 ? -23.164 17.352 -8.122 1.00 97.75 608 PRO A O 1
ATOM 4778 N N . SER A 1 609 ? -23.278 16.854 -5.935 1.00 97.31 609 SER A N 1
ATOM 4779 C CA . SER A 1 609 ? -21.849 17.068 -5.685 1.00 97.31 609 SER A CA 1
ATOM 4780 C C . SER A 1 609 ? -20.940 15.943 -6.172 1.00 97.31 609 SER A C 1
ATOM 4782 O O . SER A 1 609 ? -19.719 16.124 -6.159 1.00 97.31 609 SER A O 1
ATOM 4784 N N . ILE A 1 610 ? -21.484 14.811 -6.627 1.00 97.19 610 ILE A N 1
ATOM 4785 C CA . ILE A 1 610 ? -20.715 13.688 -7.161 1.00 97.19 610 ILE A CA 1
ATOM 4786 C C . ILE A 1 610 ? -20.716 13.742 -8.687 1.00 97.19 610 ILE A C 1
ATOM 4788 O O . ILE A 1 610 ? -21.738 13.605 -9.346 1.00 97.19 610 ILE A O 1
ATOM 4792 N N . LYS A 1 611 ? -19.530 13.928 -9.268 1.00 93.88 611 LYS A N 1
ATOM 4793 C CA . LYS A 1 611 ? -19.347 14.046 -10.718 1.00 93.88 611 LYS A CA 1
ATOM 4794 C C . LYS A 1 611 ? -19.403 12.696 -11.424 1.00 93.88 611 LYS A C 1
ATOM 4796 O O . LYS A 1 611 ? -19.943 12.582 -12.519 1.00 93.88 611 LYS A O 1
ATOM 4801 N N . GLN A 1 612 ? -18.717 11.716 -10.849 1.00 93.44 612 GLN A N 1
ATOM 4802 C CA . GLN A 1 612 ? -18.538 10.385 -11.419 1.00 93.44 612 GLN A CA 1
ATOM 4803 C C . GLN A 1 612 ? -18.056 9.411 -10.343 1.00 93.44 612 GLN A C 1
ATOM 4805 O O . GLN A 1 612 ? -17.506 9.820 -9.313 1.00 93.44 612 GLN A O 1
ATOM 4810 N N . TYR A 1 613 ? -18.180 8.123 -10.644 1.00 95.44 613 TYR A N 1
ATOM 4811 C CA . TYR A 1 613 ? -17.579 7.040 -9.881 1.00 95.44 613 TYR A CA 1
ATOM 4812 C C . TYR A 1 613 ? -16.632 6.214 -10.754 1.00 95.44 613 TYR A C 1
ATOM 4814 O O . TYR A 1 613 ? -16.730 6.202 -11.981 1.00 95.44 613 TYR A O 1
ATOM 4822 N N . ARG A 1 614 ? -15.696 5.524 -10.104 1.00 94.94 614 ARG A N 1
ATOM 4823 C CA . ARG A 1 614 ? -14.853 4.482 -10.699 1.00 94.94 614 ARG A CA 1
ATOM 4824 C C . ARG A 1 614 ? -14.779 3.309 -9.744 1.00 94.94 614 ARG A C 1
ATOM 4826 O O . ARG A 1 614 ? -14.696 3.525 -8.532 1.00 94.94 614 ARG A O 1
ATOM 4833 N N . HIS A 1 615 ? -14.756 2.095 -10.282 1.00 96.12 615 HIS A N 1
ATOM 4834 C CA . HIS A 1 615 ? -14.582 0.890 -9.484 1.00 96.12 615 HIS A CA 1
ATOM 4835 C C . HIS A 1 615 ? -13.892 -0.238 -10.258 1.00 96.12 615 HIS A C 1
ATOM 4837 O O . HIS A 1 615 ? -13.785 -0.188 -11.482 1.00 96.12 615 HIS A O 1
ATOM 4843 N N . VAL A 1 616 ? -13.379 -1.208 -9.505 1.00 96.94 616 VAL A N 1
ATOM 4844 C CA . VAL A 1 616 ? -12.977 -2.538 -9.974 1.00 96.94 616 VAL A CA 1
ATOM 4845 C C . VAL A 1 616 ? -13.031 -3.496 -8.782 1.00 96.94 616 VAL A C 1
ATOM 4847 O O . VAL A 1 616 ? -12.426 -3.226 -7.735 1.00 96.94 616 VAL A O 1
ATOM 4850 N N . GLY A 1 617 ? -13.762 -4.603 -8.901 1.00 96.94 617 GLY A N 1
ATOM 4851 C CA . GLY A 1 617 ? -14.097 -5.460 -7.765 1.00 96.94 617 GLY A CA 1
ATOM 4852 C C . GLY A 1 617 ? -14.741 -4.654 -6.631 1.00 96.94 617 GLY A C 1
ATOM 4853 O O . GLY A 1 617 ? -15.648 -3.859 -6.843 1.00 96.94 617 GLY A O 1
ATOM 4854 N N . MET A 1 618 ? -14.212 -4.787 -5.412 1.00 96.81 618 MET A N 1
ATOM 4855 C CA . MET A 1 618 ? -14.641 -3.984 -4.254 1.00 96.81 618 MET A CA 1
ATOM 4856 C C . MET A 1 618 ? -13.635 -2.877 -3.926 1.00 96.81 618 MET A C 1
ATOM 4858 O O . MET A 1 618 ? -13.235 -2.676 -2.769 1.00 96.81 618 MET A O 1
ATOM 4862 N N . PHE A 1 619 ? -13.177 -2.174 -4.961 1.00 97.31 619 PHE A N 1
ATOM 4863 C CA . PHE A 1 619 ? -12.387 -0.960 -4.833 1.00 97.31 619 PHE A CA 1
ATOM 4864 C C . PHE A 1 619 ? -13.031 0.161 -5.633 1.00 97.31 619 PHE A C 1
ATOM 4866 O O . PHE A 1 619 ? -12.949 0.173 -6.852 1.00 97.31 619 PHE A O 1
ATOM 4873 N N . GLY A 1 620 ? -13.659 1.103 -4.938 1.00 96.50 620 GLY A N 1
ATOM 4874 C CA . GLY A 1 620 ? -14.408 2.207 -5.519 1.00 96.50 620 GLY A CA 1
ATOM 4875 C C . GLY A 1 620 ? -13.882 3.577 -5.109 1.00 96.50 620 GLY A C 1
ATOM 4876 O O . GLY A 1 620 ? -13.202 3.748 -4.088 1.00 96.50 620 GLY A O 1
ATOM 4877 N N . CYS A 1 621 ? -14.216 4.581 -5.909 1.00 95.88 621 CYS A N 1
ATOM 4878 C CA . CYS A 1 621 ? -13.992 5.982 -5.595 1.00 95.88 621 CYS A CA 1
ATOM 4879 C C . CYS A 1 621 ? -15.027 6.879 -6.271 1.00 95.88 621 CYS A C 1
ATOM 4881 O O . CYS A 1 621 ? -15.322 6.694 -7.450 1.00 95.88 621 CYS A O 1
ATOM 4883 N N . PHE A 1 622 ? -15.486 7.900 -5.552 1.00 95.38 622 PHE A N 1
ATOM 4884 C CA . PHE A 1 622 ? -16.232 9.020 -6.122 1.00 95.38 622 PHE A CA 1
ATOM 4885 C C . PHE A 1 622 ? -15.341 10.248 -6.298 1.00 95.38 622 PHE A C 1
ATOM 4887 O O . PHE A 1 622 ? -14.467 10.506 -5.461 1.00 95.38 622 PHE A O 1
ATOM 4894 N N . ASP A 1 623 ? -15.605 11.017 -7.353 1.00 92.44 623 ASP A N 1
ATOM 4895 C CA . ASP A 1 623 ? -15.061 12.361 -7.539 1.00 92.44 623 ASP A CA 1
ATOM 4896 C C . ASP A 1 623 ? -16.114 13.405 -7.201 1.00 92.44 623 ASP A C 1
ATOM 4898 O O . ASP A 1 623 ? -17.197 13.404 -7.786 1.00 92.44 623 ASP A O 1
ATOM 4902 N N . ALA A 1 624 ? -15.767 14.337 -6.319 1.00 94.44 624 ALA A N 1
ATOM 4903 C CA . ALA A 1 624 ? -16.604 15.497 -6.056 1.00 94.44 624 ALA A CA 1
ATOM 4904 C C . ALA A 1 624 ? -16.340 16.640 -7.055 1.00 94.44 624 ALA A C 1
ATOM 4906 O O . ALA A 1 624 ? -15.224 16.791 -7.563 1.00 94.44 624 ALA A O 1
ATOM 4907 N N . HIS A 1 625 ? -17.347 17.484 -7.288 1.00 94.12 625 HIS A N 1
ATOM 4908 C CA . HIS A 1 625 ? -17.245 18.717 -8.083 1.00 94.12 625 HIS A CA 1
ATOM 4909 C C . HIS A 1 625 ? -18.096 19.851 -7.508 1.00 94.12 625 HIS A C 1
ATOM 4911 O O . HIS A 1 625 ? -19.084 19.614 -6.817 1.00 94.12 625 HIS A O 1
ATOM 4917 N N . LEU A 1 626 ? -17.685 21.089 -7.771 1.00 95.69 626 LEU A N 1
ATOM 4918 C CA . LEU A 1 626 ? -18.439 22.302 -7.447 1.00 95.69 626 LEU A CA 1
ATOM 4919 C C . LEU A 1 626 ? -19.602 22.503 -8.435 1.00 95.69 626 LEU A C 1
ATOM 4921 O O . LEU A 1 626 ? -19.523 21.969 -9.539 1.00 95.69 626 LEU A O 1
ATOM 4925 N N . PRO A 1 627 ? -20.627 23.325 -8.120 1.00 96.38 627 PRO A N 1
ATOM 4926 C CA . PRO A 1 627 ? -21.775 23.550 -9.014 1.00 96.38 627 PRO A CA 1
ATOM 4927 C C . PRO A 1 627 ? -21.423 24.039 -10.429 1.00 96.38 627 PRO A C 1
ATOM 4929 O O . PRO A 1 627 ? -22.211 23.893 -11.360 1.00 96.38 627 PRO A O 1
ATOM 4932 N N . ASN A 1 628 ? -20.234 24.620 -10.611 1.00 93.94 628 ASN A N 1
ATOM 4933 C CA . ASN A 1 628 ? -19.703 25.036 -11.911 1.00 93.94 628 ASN A CA 1
ATOM 4934 C C . ASN A 1 628 ? -18.975 23.907 -12.682 1.00 93.94 628 ASN A C 1
ATOM 4936 O O . ASN A 1 628 ? -18.435 24.162 -13.756 1.00 93.94 628 ASN A O 1
ATOM 4940 N N . GLY A 1 629 ? -18.933 22.684 -12.148 1.00 89.94 629 GLY A N 1
ATOM 4941 C CA . GLY A 1 629 ? -18.257 21.519 -12.724 1.00 89.94 629 GLY A CA 1
ATOM 4942 C C . GLY A 1 629 ? -16.768 21.388 -12.384 1.00 89.94 629 GLY A C 1
ATOM 4943 O O . GLY A 1 629 ? -16.123 20.416 -12.797 1.00 89.94 629 GLY A O 1
ATOM 4944 N N . GLU A 1 630 ? -16.191 22.352 -11.661 1.00 89.69 630 GLU A N 1
ATOM 4945 C CA . GLU A 1 630 ? -14.764 22.367 -11.337 1.00 89.69 630 GLU A CA 1
ATOM 4946 C C . GLU A 1 630 ? -14.422 21.456 -10.153 1.00 89.69 630 GLU A C 1
ATOM 4948 O O . GLU A 1 630 ? -15.252 21.127 -9.303 1.00 89.69 630 GLU A O 1
ATOM 4953 N N . ASN A 1 631 ? -13.153 21.050 -10.079 1.00 89.06 631 ASN A N 1
ATOM 4954 C CA . ASN A 1 631 ? -12.649 20.280 -8.949 1.00 89.06 631 ASN A CA 1
ATOM 4955 C C . ASN A 1 631 ? -12.626 21.163 -7.679 1.00 89.06 631 ASN A C 1
ATOM 4957 O O . ASN A 1 631 ? -11.996 22.222 -7.724 1.00 89.06 631 ASN A O 1
ATOM 4961 N N . PRO A 1 632 ? -13.219 20.744 -6.539 1.00 90.06 632 PRO A N 1
ATOM 4962 C CA . PRO A 1 632 ? -13.295 21.587 -5.349 1.00 90.06 632 PRO A CA 1
ATOM 4963 C C . PRO A 1 632 ? -11.927 21.905 -4.743 1.00 90.06 632 PRO A C 1
ATOM 4965 O O . PRO A 1 632 ? -11.755 22.942 -4.107 1.00 90.06 632 PRO A O 1
ATOM 4968 N N . GLN A 1 633 ? -10.952 21.001 -4.897 1.00 90.12 633 GLN A N 1
ATOM 4969 C CA . GLN A 1 633 ? -9.601 21.203 -4.384 1.00 90.12 633 GLN A CA 1
ATOM 4970 C C . GLN A 1 633 ? -8.573 20.269 -5.028 1.00 90.12 633 GLN A C 1
ATOM 4972 O O . GLN A 1 633 ? -8.877 19.167 -5.482 1.00 90.12 633 GLN A O 1
ATOM 4977 N N . LEU A 1 634 ? -7.302 20.659 -4.955 1.00 86.69 634 LEU A N 1
ATOM 4978 C CA . LEU A 1 634 ? -6.198 19.737 -5.210 1.00 86.69 634 LEU A CA 1
ATOM 4979 C C . LEU A 1 634 ? -5.869 18.958 -3.927 1.00 86.69 634 LEU A C 1
ATOM 4981 O O . LEU A 1 634 ? -6.121 19.403 -2.812 1.00 86.69 634 LEU A O 1
ATOM 4985 N N . GLN A 1 635 ? -5.265 17.778 -4.056 1.00 82.19 635 GLN A N 1
ATOM 4986 C CA . GLN A 1 635 ? -4.973 16.933 -2.886 1.00 82.19 635 GLN A CA 1
ATOM 4987 C C . GLN A 1 635 ? -3.958 17.538 -1.908 1.00 82.19 635 GLN A C 1
ATOM 4989 O O . GLN A 1 635 ? -3.889 17.115 -0.759 1.00 82.19 635 GLN A O 1
ATOM 4994 N N . HIS A 1 636 ? -3.145 18.486 -2.374 1.00 83.94 636 HIS A N 1
ATOM 4995 C CA . HIS A 1 636 ? -2.087 19.113 -1.586 1.00 83.94 636 HIS A CA 1
ATOM 4996 C C . HIS A 1 636 ? -2.508 20.436 -0.942 1.00 83.94 636 HIS A C 1
ATOM 4998 O O . HIS A 1 636 ? -1.720 21.031 -0.208 1.00 83.94 636 HIS A O 1
ATOM 5004 N N . THR A 1 637 ? -3.712 20.927 -1.239 1.00 88.06 637 THR A N 1
ATOM 5005 C CA . THR A 1 637 ? -4.242 22.138 -0.613 1.00 88.06 637 THR A CA 1
ATOM 5006 C C . THR A 1 637 ? -4.904 21.797 0.717 1.00 88.06 637 THR A C 1
ATOM 5008 O O . THR A 1 637 ? -5.172 20.632 1.022 1.00 88.06 637 THR A O 1
ATOM 5011 N N . ALA A 1 638 ? -5.179 22.824 1.524 1.00 86.81 638 ALA A N 1
ATOM 5012 C CA . ALA A 1 638 ? -5.988 22.654 2.723 1.00 86.81 638 ALA A CA 1
ATOM 5013 C C . ALA A 1 638 ? -7.331 21.991 2.373 1.00 86.81 638 ALA A C 1
ATOM 5015 O O . ALA A 1 638 ? -7.893 22.230 1.302 1.00 86.81 638 ALA A O 1
ATOM 5016 N N . VAL A 1 639 ? -7.817 21.137 3.274 1.00 89.56 639 VAL A N 1
ATOM 5017 C CA . VAL A 1 639 ? -9.091 20.438 3.091 1.00 89.56 639 VAL A CA 1
ATOM 5018 C C . VAL A 1 639 ? -10.226 21.458 3.153 1.00 89.56 639 VAL A C 1
ATOM 5020 O O . VAL A 1 639 ? -10.342 22.192 4.132 1.00 89.56 639 VAL A O 1
ATOM 5023 N N . HIS A 1 640 ? -11.051 21.489 2.111 1.00 93.50 640 HIS A N 1
ATOM 5024 C CA . HIS A 1 640 ? -12.244 22.316 2.019 1.00 93.50 640 HIS A CA 1
ATOM 5025 C C . HIS A 1 640 ? -13.231 21.939 3.132 1.00 93.50 640 HIS A C 1
ATOM 5027 O O . HIS A 1 640 ? -13.414 20.758 3.441 1.00 93.50 640 HIS A O 1
ATOM 5033 N N . GLU A 1 641 ? -13.886 22.938 3.727 1.00 94.44 641 GLU A N 1
ATOM 5034 C CA . GLU A 1 641 ? -14.751 22.765 4.903 1.00 94.44 641 GLU A CA 1
ATOM 5035 C C . GLU A 1 641 ? -15.864 21.730 4.669 1.00 94.44 641 GLU A C 1
ATOM 5037 O O . GLU A 1 641 ? -16.152 20.920 5.549 1.00 94.44 641 GLU A O 1
ATOM 5042 N N . ALA A 1 642 ? -16.420 21.682 3.455 1.00 96.56 642 ALA A N 1
ATOM 5043 C CA . ALA A 1 642 ? -17.408 20.680 3.050 1.00 96.56 642 ALA A CA 1
ATOM 5044 C C . ALA A 1 642 ? -16.943 19.231 3.290 1.00 96.56 642 ALA A C 1
ATOM 5046 O O . ALA A 1 642 ? -17.697 18.422 3.821 1.00 96.56 642 ALA A O 1
ATOM 5047 N N . PHE A 1 643 ? -15.680 18.897 2.993 1.00 95.88 643 PHE A N 1
ATOM 5048 C CA . PHE A 1 643 ? -15.156 17.549 3.248 1.00 95.88 643 PHE A CA 1
ATOM 5049 C C . PHE A 1 643 ? -14.910 17.280 4.736 1.00 95.88 643 PHE A C 1
ATOM 5051 O O . PHE A 1 643 ? -14.909 16.122 5.158 1.00 95.88 643 PHE A O 1
ATOM 5058 N N . VAL A 1 644 ? -14.693 18.325 5.542 1.00 94.00 644 VAL A N 1
ATOM 5059 C CA . VAL A 1 644 ? -14.629 18.198 7.004 1.00 94.00 644 VAL A CA 1
ATOM 5060 C C . VAL A 1 644 ? -16.016 17.855 7.548 1.00 94.00 644 VAL A C 1
ATOM 5062 O O . VAL A 1 644 ? -16.137 16.890 8.300 1.00 94.00 644 VAL A O 1
ATOM 5065 N N . LYS A 1 645 ? -17.060 18.570 7.102 1.00 95.88 645 LYS A N 1
ATOM 5066 C CA . LYS A 1 645 ? -18.464 18.288 7.453 1.00 95.88 645 LYS A CA 1
ATOM 5067 C C . LYS A 1 645 ? -18.895 16.898 6.993 1.00 95.88 645 LYS A C 1
ATOM 5069 O O . LYS A 1 645 ? -19.410 16.130 7.799 1.00 95.88 645 LYS A O 1
ATOM 5074 N N . TYR A 1 646 ? -18.572 16.526 5.756 1.00 97.25 646 TYR A N 1
ATOM 5075 C CA . TYR A 1 646 ? -18.774 15.170 5.249 1.00 97.25 646 TYR A CA 1
ATOM 5076 C C . TYR A 1 646 ? -18.092 14.122 6.135 1.00 97.25 646 TYR A C 1
ATOM 5078 O O . TYR A 1 646 ? -18.727 13.151 6.524 1.00 97.25 646 TYR A O 1
ATOM 5086 N N . ARG A 1 647 ? -16.821 14.312 6.524 1.00 95.00 647 ARG A N 1
ATOM 5087 C CA . ARG A 1 647 ? -16.114 13.372 7.417 1.00 95.00 647 ARG A CA 1
ATOM 5088 C C . ARG A 1 647 ? -16.801 13.234 8.781 1.00 95.00 647 ARG A C 1
ATOM 5090 O O . ARG A 1 647 ? -16.816 12.133 9.336 1.00 95.00 647 ARG A O 1
ATOM 5097 N N . MET A 1 648 ? -17.334 14.326 9.328 1.00 94.56 648 MET A N 1
ATOM 5098 C CA . MET A 1 648 ? -18.109 14.291 10.570 1.00 94.56 648 MET A CA 1
ATOM 5099 C C . MET A 1 648 ? -19.393 13.481 10.378 1.00 94.56 648 MET A C 1
ATOM 5101 O O . MET A 1 648 ? -19.566 12.486 11.077 1.00 94.56 648 MET A O 1
ATOM 5105 N N . ALA A 1 649 ? -20.204 13.811 9.369 1.00 97.25 649 ALA A N 1
ATOM 5106 C CA . ALA A 1 649 ? -21.441 13.096 9.051 1.00 97.25 649 ALA A CA 1
ATOM 5107 C C . ALA A 1 649 ? -21.191 11.606 8.756 1.00 97.25 649 ALA A C 1
ATOM 5109 O O . ALA A 1 649 ? -21.912 10.736 9.236 1.00 97.25 649 ALA A O 1
ATOM 5110 N N . TYR A 1 650 ? -20.121 11.291 8.032 1.00 96.69 650 TYR A N 1
ATOM 5111 C CA . TYR A 1 650 ? -19.657 9.935 7.749 1.00 96.69 650 TYR A CA 1
ATOM 5112 C C . TYR A 1 650 ? -19.390 9.146 9.042 1.00 96.69 650 TYR A C 1
ATOM 5114 O O . TYR A 1 650 ? -19.876 8.029 9.215 1.00 96.69 650 TYR A O 1
ATOM 5122 N N . THR A 1 651 ? -18.697 9.764 10.002 1.00 95.56 651 THR A N 1
ATOM 5123 C CA . THR A 1 651 ? -18.404 9.152 11.308 1.00 95.56 651 THR A CA 1
ATOM 5124 C C . THR A 1 651 ? -19.652 9.065 12.195 1.00 95.56 651 THR A C 1
ATOM 5126 O O . THR A 1 651 ? -19.844 8.092 12.927 1.00 95.56 651 THR A O 1
ATOM 5129 N N . GLU A 1 652 ? -20.533 10.064 12.152 1.00 95.50 652 GLU A N 1
ATOM 5130 C CA . GLU A 1 652 ? -21.811 10.093 12.876 1.00 95.50 652 GLU A CA 1
ATOM 5131 C C . GLU A 1 652 ? -22.754 8.982 12.411 1.00 95.50 652 GLU A C 1
ATOM 5133 O O . GLU A 1 652 ? -23.299 8.275 13.257 1.00 95.50 652 GLU A O 1
ATOM 5138 N N . ASN A 1 653 ? -22.815 8.734 11.100 1.00 97.50 653 ASN A N 1
ATOM 5139 C CA . ASN A 1 653 ? -23.534 7.615 10.484 1.00 97.50 653 ASN A CA 1
ATOM 5140 C C . ASN A 1 653 ? -22.882 6.240 10.742 1.00 97.50 653 ASN A C 1
ATOM 5142 O O . ASN A 1 653 ? -23.383 5.209 10.287 1.00 97.50 653 ASN A O 1
ATOM 5146 N N . GLY A 1 654 ? -21.790 6.190 11.508 1.00 97.06 654 GLY A N 1
ATOM 5147 C CA . GLY A 1 654 ? -21.142 4.949 11.920 1.00 97.06 654 GLY A CA 1
ATOM 5148 C C . GLY A 1 654 ? -20.267 4.329 10.836 1.00 97.06 654 GLY A C 1
ATOM 5149 O O . GLY A 1 654 ? -20.104 3.115 10.834 1.00 97.06 654 GLY A O 1
ATOM 5150 N N . LEU A 1 655 ? -19.706 5.128 9.927 1.00 97.81 655 LEU A N 1
ATOM 5151 C CA . LEU A 1 655 ? -18.627 4.691 9.043 1.00 97.81 655 LEU A CA 1
ATOM 5152 C C . LEU A 1 655 ? -17.275 5.127 9.613 1.00 97.81 655 LEU A C 1
ATOM 5154 O O . LEU A 1 655 ? -17.143 6.195 10.212 1.00 97.81 655 LEU A O 1
ATOM 5158 N N . ILE A 1 656 ? -16.244 4.318 9.400 1.00 95.81 656 ILE A N 1
ATOM 5159 C CA . ILE A 1 656 ? -14.855 4.701 9.649 1.00 95.81 656 ILE A CA 1
ATOM 5160 C C . ILE A 1 656 ? -14.013 4.348 8.428 1.00 95.81 656 ILE A C 1
ATOM 5162 O O . ILE A 1 656 ? -14.223 3.326 7.782 1.00 95.81 656 ILE A O 1
ATOM 5166 N N . GLY A 1 657 ? -13.069 5.221 8.082 1.00 92.00 657 GLY A N 1
ATOM 5167 C CA . GLY A 1 657 ? -12.261 5.015 6.892 1.00 92.00 657 GLY A CA 1
ATOM 5168 C C . GLY A 1 657 ? -11.339 6.176 6.549 1.00 92.00 657 GLY A C 1
ATOM 5169 O O . GLY A 1 657 ? -11.444 7.299 7.058 1.00 92.00 657 GLY A O 1
ATOM 5170 N N . LEU A 1 658 ? -10.394 5.895 5.657 1.00 88.50 658 LEU A N 1
ATOM 5171 C CA . LEU A 1 658 ? -9.426 6.861 5.166 1.00 88.50 658 LEU A CA 1
ATOM 5172 C C . LEU A 1 658 ? -10.032 7.700 4.034 1.00 88.50 658 LEU A C 1
ATOM 5174 O O . LEU A 1 658 ? -10.030 7.286 2.878 1.00 88.50 658 LEU A O 1
ATOM 5178 N N . LEU A 1 659 ? -10.465 8.919 4.358 1.00 86.81 659 LEU A N 1
ATOM 5179 C CA . LEU A 1 659 ? -10.945 9.896 3.372 1.00 86.81 659 LEU A CA 1
ATOM 5180 C C . LEU A 1 659 ? -9.807 10.794 2.866 1.00 86.81 659 LEU A C 1
ATOM 5182 O O . LEU A 1 659 ? -9.020 11.310 3.671 1.00 86.81 659 LEU A O 1
ATOM 5186 N N . ARG A 1 660 ? -9.739 11.016 1.546 1.00 85.50 660 ARG A N 1
ATOM 5187 C CA . ARG A 1 660 ? -8.727 11.863 0.891 1.00 85.50 660 ARG A CA 1
ATOM 5188 C C . ARG A 1 660 ? -9.337 12.765 -0.178 1.00 85.50 660 ARG A C 1
ATOM 5190 O O . ARG A 1 660 ? -9.221 12.491 -1.370 1.00 85.50 660 ARG A O 1
ATOM 5197 N N . ALA A 1 661 ? -9.909 13.876 0.276 1.00 88.56 661 ALA A N 1
ATOM 5198 C CA . ALA A 1 661 ? -10.491 14.900 -0.583 1.00 88.56 661 ALA A CA 1
ATOM 5199 C C . ALA A 1 661 ? -9.574 15.276 -1.775 1.00 88.56 661 ALA A C 1
ATOM 5201 O O . ALA A 1 661 ? -8.350 15.360 -1.611 1.00 88.56 661 ALA A O 1
ATOM 5202 N N . PRO A 1 662 ? -10.138 15.486 -2.975 1.00 88.31 662 PRO A N 1
ATOM 5203 C CA . PRO A 1 662 ? -11.570 15.436 -3.308 1.00 88.31 662 PRO A CA 1
ATOM 5204 C C . PRO A 1 662 ? -12.102 14.013 -3.598 1.00 88.31 662 PRO A C 1
ATOM 5206 O O . PRO A 1 662 ? -13.254 13.862 -3.984 1.00 88.31 662 PRO A O 1
ATOM 5209 N N . HIS A 1 663 ? -11.276 12.978 -3.419 1.00 90.12 663 HIS A N 1
ATOM 5210 C CA . HIS A 1 663 ? -11.607 11.584 -3.716 1.00 90.12 663 HIS A CA 1
ATOM 5211 C C . HIS A 1 663 ? -12.239 10.887 -2.497 1.00 90.12 663 HIS A C 1
ATOM 5213 O O . HIS A 1 663 ? -11.662 10.882 -1.400 1.00 90.12 663 HIS A O 1
ATOM 5219 N N . LEU A 1 664 ? -13.408 10.271 -2.684 1.00 94.31 664 LEU A N 1
ATOM 5220 C CA . LEU A 1 664 ? -14.124 9.535 -1.635 1.00 94.31 664 LEU A CA 1
ATOM 5221 C C . LEU A 1 664 ? -14.019 8.030 -1.902 1.00 94.31 664 LEU A C 1
ATOM 5223 O O . LEU A 1 664 ? -14.771 7.479 -2.702 1.00 94.31 664 LEU A O 1
ATOM 5227 N N . HIS A 1 665 ? -13.050 7.373 -1.264 1.00 94.88 665 HIS A N 1
ATOM 5228 C CA . HIS A 1 665 ? -12.791 5.943 -1.453 1.00 94.88 665 HIS A CA 1
ATOM 5229 C C . HIS A 1 665 ? -13.826 5.059 -0.750 1.00 94.88 665 HIS A C 1
ATOM 5231 O O . HIS A 1 665 ? -14.225 5.343 0.379 1.00 94.88 665 HIS A O 1
ATOM 5237 N N . VAL A 1 666 ? -14.151 3.937 -1.390 1.00 96.75 666 VAL A N 1
ATOM 5238 C CA . VAL A 1 666 ? -14.944 2.829 -0.847 1.00 96.75 666 VAL A CA 1
ATOM 5239 C C . VAL A 1 666 ? -14.141 1.547 -1.049 1.00 96.75 666 VAL A C 1
ATOM 5241 O O . VAL A 1 666 ? -13.767 1.213 -2.169 1.00 96.75 666 VAL A O 1
ATOM 5244 N N . ALA A 1 667 ? -13.786 0.860 0.030 1.00 97.06 667 ALA A N 1
ATOM 5245 C CA . ALA A 1 667 ? -12.972 -0.352 -0.026 1.00 97.06 667 ALA A CA 1
ATOM 5246 C C . ALA A 1 667 ? -13.192 -1.215 1.229 1.00 97.06 667 ALA A C 1
ATOM 5248 O O . ALA A 1 667 ? -12.246 -1.387 2.001 1.00 97.06 667 ALA A O 1
ATOM 5249 N N . PRO A 1 668 ? -14.409 -1.727 1.480 1.00 98.06 668 PRO A N 1
ATOM 5250 C CA . PRO A 1 668 ? -14.714 -2.502 2.686 1.00 98.06 668 PRO A CA 1
ATOM 5251 C C . PRO A 1 668 ? -13.882 -3.794 2.763 1.00 98.06 668 PRO A C 1
ATOM 5253 O O . PRO A 1 668 ? -13.298 -4.203 1.749 1.00 98.06 668 PRO A O 1
ATOM 5256 N N . PRO A 1 669 ? -13.779 -4.451 3.932 1.00 98.44 669 PRO A N 1
ATOM 5257 C CA . PRO A 1 669 ? -13.203 -5.787 4.011 1.00 98.44 669 PRO A CA 1
ATOM 5258 C C . PRO A 1 669 ? -13.855 -6.723 2.991 1.00 98.44 669 PRO A C 1
ATOM 5260 O O . PRO A 1 669 ? -15.047 -6.633 2.717 1.00 98.44 669 PRO A O 1
ATOM 5263 N N . LEU A 1 670 ? -13.068 -7.622 2.412 1.00 98.56 670 LEU A N 1
ATOM 5264 C CA . LEU A 1 670 ? -13.515 -8.526 1.354 1.00 98.56 670 LEU A CA 1
ATOM 5265 C C . LEU A 1 670 ? -14.485 -9.599 1.852 1.00 98.56 670 LEU A C 1
ATOM 5267 O O . LEU A 1 670 ? -15.104 -10.262 1.039 1.00 98.56 670 LEU A O 1
ATOM 5271 N N . THR A 1 671 ? -14.619 -9.763 3.165 1.00 98.19 671 THR A N 1
ATOM 5272 C CA . THR A 1 671 ? -15.586 -10.657 3.814 1.00 98.19 671 THR A CA 1
ATOM 5273 C C . THR A 1 671 ? -16.945 -9.998 4.063 1.00 98.19 671 THR A C 1
ATOM 5275 O O . THR A 1 671 ? -17.819 -10.639 4.642 1.00 98.19 671 THR A O 1
ATOM 5278 N N . ILE A 1 672 ? -17.136 -8.735 3.652 1.00 98.62 672 ILE A N 1
ATOM 5279 C CA . ILE A 1 672 ? -18.400 -8.013 3.829 1.00 98.62 672 ILE A CA 1
ATOM 5280 C C . ILE A 1 672 ? -19.560 -8.766 3.177 1.00 98.62 672 ILE A C 1
ATOM 5282 O O . ILE A 1 672 ? -19.460 -9.220 2.040 1.00 98.62 672 ILE A O 1
ATOM 5286 N N . THR A 1 673 ? -20.678 -8.894 3.879 1.00 98.69 673 THR A N 1
ATOM 5287 C CA . THR A 1 673 ? -21.895 -9.490 3.318 1.00 98.69 673 THR A CA 1
ATOM 5288 C C . THR A 1 673 ? -22.637 -8.498 2.423 1.00 98.69 673 THR A C 1
ATOM 5290 O O . THR A 1 673 ? -22.444 -7.285 2.508 1.00 98.69 673 THR A O 1
ATOM 5293 N N . LYS A 1 674 ? -23.550 -8.998 1.581 1.00 98.69 674 LYS A N 1
ATOM 5294 C CA . LYS A 1 674 ? -24.412 -8.134 0.761 1.00 98.69 674 LYS A CA 1
ATOM 5295 C C . LYS A 1 674 ? -25.200 -7.125 1.610 1.00 98.69 674 LYS A C 1
ATOM 5297 O O . LYS A 1 674 ? -25.287 -5.963 1.231 1.00 98.69 674 LYS A O 1
ATOM 5302 N N . ASP A 1 675 ? -25.743 -7.550 2.749 1.00 98.81 675 ASP A N 1
ATOM 5303 C CA . ASP A 1 675 ? -26.550 -6.681 3.614 1.00 98.81 675 ASP A CA 1
ATOM 5304 C C . ASP A 1 675 ? -25.701 -5.590 4.279 1.00 98.81 675 ASP A C 1
ATOM 5306 O O . ASP A 1 675 ? -26.104 -4.429 4.316 1.00 98.81 675 ASP A O 1
ATOM 5310 N N . GLU A 1 676 ? -24.495 -5.928 4.744 1.00 98.75 676 GLU A N 1
ATOM 5311 C CA . GLU A 1 676 ? -23.546 -4.948 5.291 1.00 98.75 676 GLU A CA 1
ATOM 5312 C C . GLU A 1 676 ? -23.051 -3.968 4.220 1.00 98.75 676 GLU A C 1
ATOM 5314 O O . GLU A 1 676 ? -22.843 -2.789 4.509 1.00 98.75 676 GLU A O 1
ATOM 5319 N N . LEU A 1 677 ? -22.882 -4.436 2.978 1.00 98.81 677 LEU A N 1
ATOM 5320 C CA . LEU A 1 677 ? -22.520 -3.585 1.850 1.00 98.81 677 LEU A CA 1
ATOM 5321 C C . LEU A 1 677 ? -23.626 -2.560 1.561 1.00 98.81 677 LEU A C 1
ATOM 5323 O O . LEU A 1 677 ? -23.343 -1.370 1.434 1.00 98.81 677 LEU A O 1
ATOM 5327 N N . LEU A 1 678 ? -24.883 -3.006 1.507 1.00 98.81 678 LEU A N 1
ATOM 5328 C CA . LEU A 1 678 ? -26.035 -2.123 1.315 1.00 98.81 678 LEU A CA 1
ATOM 5329 C C . LEU A 1 678 ? -26.184 -1.121 2.474 1.00 98.81 678 LEU A C 1
ATOM 5331 O O . LEU A 1 678 ? -26.372 0.068 2.224 1.00 98.81 678 LEU A O 1
ATOM 5335 N N . ASP A 1 679 ? -26.029 -1.569 3.726 1.00 98.75 679 ASP A N 1
ATOM 5336 C CA . ASP A 1 679 ? -26.031 -0.701 4.919 1.00 98.75 679 ASP A CA 1
ATOM 5337 C C . ASP A 1 679 ? -24.924 0.362 4.856 1.00 98.75 679 ASP A C 1
ATOM 5339 O O . ASP A 1 679 ? -25.142 1.528 5.186 1.00 98.75 679 ASP A O 1
ATOM 5343 N N . GLY A 1 680 ? -23.725 -0.001 4.402 1.00 98.62 680 GLY A N 1
ATOM 5344 C CA . GLY A 1 680 ? -22.632 0.955 4.283 1.00 98.62 680 GLY A CA 1
ATOM 5345 C C . GLY A 1 680 ? -22.858 2.021 3.210 1.00 98.62 680 GLY A C 1
ATOM 5346 O O . GLY A 1 680 ? -22.556 3.193 3.454 1.00 98.62 680 GLY A O 1
ATOM 5347 N N . PHE A 1 681 ? -23.453 1.657 2.070 1.00 98.75 681 PHE A N 1
ATOM 5348 C CA . PHE A 1 681 ? -23.846 2.633 1.052 1.00 98.75 681 PHE A CA 1
ATOM 5349 C C . PHE A 1 681 ? -24.990 3.539 1.525 1.00 98.75 681 PHE A C 1
ATOM 5351 O O . PHE A 1 681 ? -24.912 4.743 1.302 1.00 98.75 681 PHE A O 1
ATOM 5358 N N . ASP A 1 682 ? -25.981 3.016 2.255 1.00 98.75 682 ASP A N 1
ATOM 5359 C CA . ASP A 1 682 ? -27.042 3.821 2.889 1.00 98.75 682 ASP A CA 1
ATOM 5360 C C . ASP A 1 682 ? -26.473 4.838 3.898 1.00 98.75 682 ASP A C 1
ATOM 5362 O O . ASP A 1 682 ? -26.847 6.012 3.927 1.00 98.75 682 ASP A O 1
ATOM 5366 N N . ARG A 1 683 ? -25.490 4.435 4.710 1.00 98.69 683 ARG A N 1
ATOM 5367 C CA . ARG A 1 683 ? -24.786 5.364 5.612 1.00 98.69 683 ARG A CA 1
ATOM 5368 C C . ARG A 1 683 ? -23.991 6.423 4.853 1.00 98.69 683 ARG A C 1
ATOM 5370 O O . ARG A 1 683 ? -23.891 7.554 5.333 1.00 98.69 683 ARG A O 1
ATOM 5377 N N . GLN A 1 684 ? -23.398 6.059 3.717 1.00 98.50 684 GLN A N 1
ATOM 5378 C CA . GLN A 1 684 ? -22.636 6.987 2.889 1.00 98.50 684 GLN A CA 1
ATOM 5379 C C . GLN A 1 684 ? -23.553 7.996 2.186 1.00 98.50 684 GLN A C 1
ATOM 5381 O O . GLN A 1 684 ? -23.222 9.178 2.203 1.00 98.50 684 GLN A O 1
ATOM 5386 N N . ASP A 1 685 ? -24.702 7.561 1.663 1.00 98.62 685 ASP A N 1
ATOM 5387 C CA . ASP A 1 685 ? -25.775 8.413 1.118 1.00 98.62 685 ASP A CA 1
ATOM 5388 C C . ASP A 1 685 ? -26.153 9.519 2.114 1.00 98.62 685 ASP A C 1
ATOM 5390 O O . ASP A 1 685 ? -26.004 10.713 1.847 1.00 98.62 685 ASP A O 1
ATOM 5394 N N . ARG A 1 686 ? -26.484 9.131 3.355 1.00 98.56 686 ARG A N 1
ATOM 5395 C CA . ARG A 1 686 ? -26.793 10.090 4.429 1.00 98.56 686 ARG A CA 1
ATOM 5396 C C . ARG A 1 686 ? -25.664 11.085 4.699 1.00 98.56 686 ARG A C 1
ATOM 5398 O O . ARG A 1 686 ? -25.931 12.241 5.019 1.00 98.56 686 ARG A O 1
ATOM 5405 N N . ALA A 1 687 ? -24.407 10.653 4.606 1.00 98.31 687 ALA A N 1
ATOM 5406 C CA . ALA A 1 687 ? -23.258 11.530 4.812 1.00 98.31 687 ALA A CA 1
ATOM 5407 C C . ALA A 1 687 ? -23.033 12.498 3.639 1.00 98.31 687 ALA A C 1
ATOM 5409 O O . ALA A 1 687 ? -22.579 13.622 3.863 1.00 98.31 687 ALA A O 1
ATOM 5410 N N . LEU A 1 688 ? -23.347 12.085 2.408 1.00 98.31 688 LEU A N 1
ATOM 5411 C CA . LEU A 1 688 ? -23.148 12.878 1.194 1.00 98.31 688 LEU A CA 1
ATOM 5412 C C . LEU A 1 688 ? -24.036 14.127 1.139 1.00 98.31 688 LEU A C 1
ATOM 5414 O O . LEU A 1 688 ? -23.574 15.141 0.628 1.00 98.31 688 LEU A O 1
ATOM 5418 N N . TYR A 1 689 ? -25.208 14.143 1.780 1.00 98.38 689 TYR A N 1
ATOM 5419 C CA . TYR A 1 689 ? -26.002 15.378 1.907 1.00 98.38 689 TYR A CA 1
ATOM 5420 C C . TYR A 1 689 ? -25.232 16.527 2.580 1.00 98.38 689 TYR A C 1
ATOM 5422 O O . TYR A 1 689 ? -25.360 17.682 2.178 1.00 98.38 689 TYR A O 1
ATOM 5430 N N . ALA A 1 690 ? -24.375 16.229 3.566 1.00 98.12 690 ALA A N 1
ATOM 5431 C CA . ALA A 1 690 ? -23.526 17.248 4.191 1.00 98.12 690 ALA A CA 1
ATOM 5432 C C . ALA A 1 690 ? -22.436 17.770 3.235 1.00 98.12 690 ALA A C 1
ATOM 5434 O O . ALA A 1 690 ? -21.948 18.892 3.395 1.00 98.12 690 ALA A O 1
ATOM 5435 N N . LEU A 1 691 ? -22.030 16.953 2.256 1.00 97.88 691 LEU A N 1
ATOM 5436 C CA . LEU A 1 691 ? -21.114 17.365 1.198 1.00 97.88 691 LEU A CA 1
ATOM 5437 C C . LEU A 1 691 ? -21.827 18.236 0.159 1.00 97.88 691 LEU A C 1
ATOM 5439 O O . LEU A 1 691 ? -21.279 19.277 -0.195 1.00 97.88 691 LEU A O 1
ATOM 5443 N N . ASP A 1 692 ? -23.029 17.841 -0.275 1.00 98.19 692 ASP A N 1
ATOM 5444 C CA . ASP A 1 692 ? -23.871 18.614 -1.197 1.00 98.19 692 ASP A CA 1
ATOM 5445 C C . ASP A 1 692 ? -24.104 20.030 -0.656 1.00 98.19 692 ASP A C 1
ATOM 5447 O O . ASP A 1 692 ? -23.701 21.011 -1.287 1.00 98.19 692 ASP A O 1
ATOM 5451 N N . GLU A 1 693 ? -24.630 20.135 0.570 1.00 97.81 693 GLU A N 1
ATOM 5452 C CA . GLU A 1 693 ? -24.862 21.417 1.244 1.00 97.81 693 GLU A CA 1
ATOM 5453 C C . GLU A 1 693 ? -23.551 22.205 1.399 1.00 97.81 693 GLU A C 1
ATOM 5455 O O . GLU A 1 693 ? -23.480 23.402 1.113 1.00 97.81 693 GLU A O 1
ATOM 5460 N N . GLY A 1 694 ? -22.476 21.532 1.823 1.00 96.75 694 GLY A N 1
ATOM 5461 C CA . GLY A 1 694 ? -21.180 22.162 2.057 1.00 96.75 694 GLY A CA 1
ATOM 5462 C C . GLY A 1 694 ? -20.507 22.714 0.795 1.00 96.75 694 GLY A C 1
ATOM 5463 O O . GLY A 1 694 ? -19.685 23.627 0.905 1.00 96.75 694 GLY A O 1
ATOM 5464 N N . LEU A 1 695 ? -20.821 22.165 -0.382 1.00 96.62 695 LEU A N 1
ATOM 5465 C CA . LEU A 1 695 ? -20.336 22.637 -1.684 1.00 96.62 695 LEU A CA 1
ATOM 5466 C C . LEU A 1 695 ? -21.321 23.593 -2.380 1.00 96.62 695 LEU A C 1
ATOM 5468 O O . LEU A 1 695 ? -20.966 24.168 -3.410 1.00 96.62 695 LEU A O 1
ATOM 5472 N N . GLY A 1 696 ? -22.500 23.822 -1.790 1.00 95.50 696 GLY A N 1
ATOM 5473 C CA . GLY A 1 696 ? -23.480 24.812 -2.236 1.00 95.50 696 GLY A CA 1
ATOM 5474 C C . GLY A 1 696 ? -24.490 24.306 -3.267 1.00 95.50 696 GLY A C 1
ATOM 5475 O O . GLY A 1 696 ? -24.910 25.102 -4.110 1.00 95.50 696 GLY A O 1
ATOM 5476 N N . TYR A 1 697 ? -24.836 23.016 -3.224 1.00 95.62 697 TYR A N 1
ATOM 5477 C CA . TYR A 1 697 ? -25.894 22.416 -4.045 1.00 95.62 697 TYR A CA 1
ATOM 5478 C C . TYR A 1 697 ? -27.288 22.505 -3.426 1.00 95.62 697 TYR A C 1
ATOM 5480 O O . TYR A 1 697 ? -27.388 22.610 -2.181 1.00 95.62 697 TYR A O 1
#

Secondary structure (DSSP, 8-state):
--SHHHHHHHHHHHHHHHHHHHHHHHSTTTSS-----SSTTHHHHHHHHHHHHHHHHHHHHHHHHHHHHHHHHHHHHHHHHH--HHHHHHHH-HHHHHHHHHHHHHHHHS--HHHHHHHHHHHHHHHHHHHHHHHHHHHHHS-S---HHHHHTSGGGGS--TTGGGT-STHHHHHTTSS-HHHHHHHHTT-----SS---------TTTTSSS-TT--SS------PPPP-S----TTSPPPPPGGGSSPTT-S-HHHHHHHHHHH---SSS-GGGGGGS--EEEEETTEEEETT--EEEESSHHHHT-TT-SS--HHHHHHHHHHHHH-S---TTT---HHHHHHHHHHHHHSSTTEEEEE--SSHHHHHHHHHHHHHHHH---EEEEETT----SSHHHHHH--SGGGGGG-S-SSSEEEEPPS--SS---S-SSHHHHHHHHHHHHHHHHHHH-GGGEEEEEEESSBTTTTSBPPPTTHHHHHHHHHHHHT-EEEEE-TTTTTTTTSSSSGGGGSTT---SEEEE-GGGGTTSS---EEEEEHHHHHTTSSS--S---TTTT-HHHHHHHHHHHHHHHHTTHHHHHHHHHHHHHHHHHHHHHH-TTEEEEEEETTEEEEEE--TTS--S--TTSPPPHHHHHHHHHHHHTTEE---BTTEEEE---TT--HHHHHHHHHHHHHHHHHHHHHHT-

pLDDT: mean 76.26, std 26.3, range [26.34, 98.88]

InterPro domains:
  IPR005814 Aminotransferase class-III [PF00202] (280-687)
  IPR005814 Aminotransferase class-III [cd00610] (262-695)
  IPR049704 Aminotransferases class-III pyridoxal-phosphate attachment site [PS00600] (497-535)